Protein AF-A0A3M1JJU8-F1 (afdb_monomer_lite)

Secondary structure (DSSP, 8-state):
--------HHHHHHHHHHHHHHHHHHHHHHHHHHHHHHHHHHHHHHHHHHHHHHHHHH--EEEEEEEEE-GGGS-EEEEEEEEEEPTTPPPEEGGGEEEEEE-SS-EEEEEE--SSS-SSBSTTSBEE---EE---EE---EE-SS-EETTSPEE-SS-SS--SSS--EEEE--TTSSSS-GGGTTTEEEEE-SS-TTS-EEEE-B-TTSSBP-TTSSS-EEEEEEEE-TTSSEEEEEEEE-SBTTEEPTTSEEEEE--EE-SS-SS-SSS--EEEE-SSEEEEEETTTEEEEEE-SS-TTS--EEEEEEEEEETTEEEEEEEEEEE--STTEE-TTSEEEEEETTTTEEEEEEEEEE--TT--TTEE-TT-EEEEEEEEEEEE-TT-EEEEEEEESSSPPEEEEEE--S---SSEEEEE-

Radius of gyration: 36.02 Å; chains: 1; bounding box: 133×81×75 Å

Structure (mmCIF, N/CA/C/O backbone):
data_AF-A0A3M1JJU8-F1
#
_entry.id   AF-A0A3M1JJU8-F1
#
loop_
_atom_site.group_PDB
_atom_site.id
_atom_site.type_symbol
_atom_site.label_atom_id
_atom_site.label_alt_id
_atom_site.label_comp_id
_atom_site.label_asym_id
_atom_site.label_entity_id
_atom_site.label_seq_id
_atom_site.pdbx_PDB_ins_code
_atom_site.Cartn_x
_atom_site.Cartn_y
_atom_site.Cartn_z
_atom_site.occupancy
_atom_site.B_iso_or_equiv
_atom_site.auth_seq_id
_atom_site.auth_comp_id
_atom_site.auth_asym_id
_atom_site.auth_atom_id
_atom_site.pdbx_PDB_model_num
ATOM 1 N N . MET A 1 1 ? -89.675 -53.970 30.309 1.00 45.56 1 MET A N 1
ATOM 2 C CA . MET A 1 1 ? -88.339 -53.880 30.931 1.00 45.56 1 MET A CA 1
ATOM 3 C C . MET A 1 1 ? -87.517 -52.895 30.119 1.00 45.56 1 MET A C 1
ATOM 5 O O . MET A 1 1 ? -87.151 -53.212 29.002 1.00 45.56 1 MET A O 1
ATOM 9 N N . SER A 1 2 ? -87.328 -51.679 30.624 1.00 42.19 2 SER A N 1
ATOM 10 C CA . SER A 1 2 ? -86.314 -50.739 30.133 1.00 42.19 2 SER A CA 1
ATOM 11 C C . SER A 1 2 ? -86.048 -49.755 31.264 1.00 42.19 2 SER A C 1
ATOM 13 O O . SER A 1 2 ? -86.816 -48.822 31.482 1.00 42.19 2 SER A O 1
ATOM 15 N N . ILE A 1 3 ? -85.014 -50.048 32.048 1.00 50.56 3 ILE A N 1
ATOM 16 C CA . ILE A 1 3 ? -84.483 -49.151 33.071 1.00 50.56 3 ILE A CA 1
ATOM 17 C C . ILE A 1 3 ? -83.648 -48.116 32.317 1.00 50.56 3 ILE A C 1
ATOM 19 O O . ILE A 1 3 ? -82.583 -48.445 31.802 1.00 50.56 3 ILE A O 1
ATOM 23 N N . LEU A 1 4 ? -84.151 -46.886 32.213 1.00 50.69 4 LEU A N 1
ATOM 24 C CA . LEU A 1 4 ? -83.324 -45.741 31.843 1.00 50.69 4 LEU A CA 1
ATOM 25 C C . LEU A 1 4 ? -82.666 -45.223 33.129 1.00 50.69 4 LEU A C 1
ATOM 27 O O . LEU A 1 4 ? -83.387 -44.925 34.085 1.00 50.69 4 LEU A O 1
ATOM 31 N N . PRO A 1 5 ? -81.327 -45.140 33.199 1.00 57.53 5 PRO A N 1
ATOM 32 C CA . PRO A 1 5 ? -80.660 -44.616 34.376 1.00 57.53 5 PRO A CA 1
ATOM 33 C C . PRO A 1 5 ? -80.940 -43.114 34.470 1.00 57.53 5 PRO A C 1
ATOM 35 O O . PRO A 1 5 ? -80.740 -42.367 33.513 1.00 57.53 5 PRO A O 1
ATOM 38 N N . VAL A 1 6 ? -81.419 -42.664 35.630 1.00 61.69 6 VAL A N 1
ATOM 39 C CA . VAL A 1 6 ? -81.472 -41.237 35.958 1.00 61.69 6 VAL A CA 1
ATOM 40 C C . VAL A 1 6 ? -80.032 -40.782 36.164 1.00 61.69 6 VAL A C 1
ATOM 42 O O . VAL A 1 6 ? -79.403 -41.114 37.164 1.00 61.69 6 VAL A O 1
ATOM 45 N N . ILE A 1 7 ? -79.498 -40.064 35.180 1.00 61.06 7 ILE A N 1
ATOM 46 C CA . ILE A 1 7 ? -78.193 -39.414 35.266 1.00 61.06 7 ILE A CA 1
ATOM 47 C C . ILE A 1 7 ? -78.347 -38.253 36.258 1.00 61.06 7 ILE A C 1
ATOM 49 O O . ILE A 1 7 ? -79.151 -37.342 36.036 1.00 61.06 7 ILE A O 1
ATOM 53 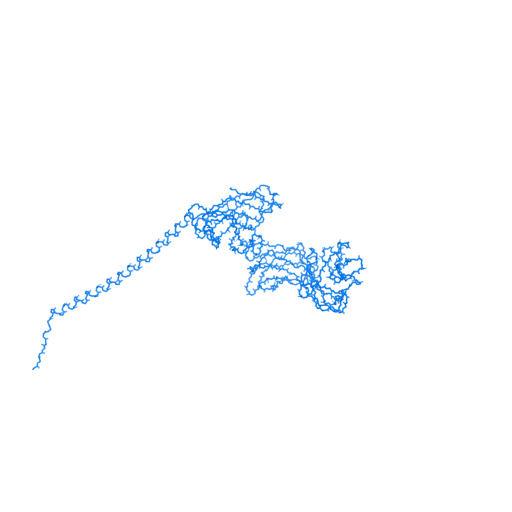N N . ASP A 1 8 ? -77.644 -38.317 37.389 1.00 61.31 8 ASP A N 1
ATOM 54 C CA . ASP A 1 8 ? -77.646 -37.253 38.393 1.00 61.31 8 ASP A CA 1
ATOM 55 C C . ASP A 1 8 ? -76.971 -36.001 37.810 1.00 61.31 8 ASP A C 1
ATOM 57 O O . ASP A 1 8 ? -75.744 -35.912 37.703 1.00 61.31 8 ASP A O 1
ATOM 61 N N . ARG A 1 9 ? -77.792 -35.016 37.427 1.00 64.81 9 ARG A N 1
ATOM 62 C CA . ARG A 1 9 ? -77.360 -33.756 36.796 1.00 64.81 9 ARG A CA 1
ATOM 63 C C . ARG A 1 9 ? -76.386 -32.945 37.663 1.00 64.81 9 ARG A C 1
ATOM 65 O O . ARG A 1 9 ? -75.748 -32.024 37.158 1.00 64.81 9 ARG A O 1
ATOM 72 N N . ARG A 1 10 ? -76.245 -33.265 38.957 1.00 64.81 10 ARG A N 1
ATOM 73 C CA . ARG A 1 10 ? -75.268 -32.623 39.853 1.00 64.81 10 ARG A CA 1
ATOM 74 C C . ARG A 1 10 ? -73.837 -33.107 39.605 1.00 64.81 10 ARG A C 1
ATOM 76 O O . ARG A 1 10 ? -72.920 -32.294 39.678 1.00 64.81 10 ARG A O 1
ATOM 83 N N . GLY A 1 11 ? -73.646 -34.384 39.256 1.00 62.53 11 GLY A N 1
ATOM 84 C CA . GLY A 1 11 ? -72.342 -34.920 38.844 1.00 62.53 11 GLY A CA 1
ATOM 85 C C . GLY A 1 11 ? -71.895 -34.377 37.483 1.00 62.53 11 GLY A C 1
ATOM 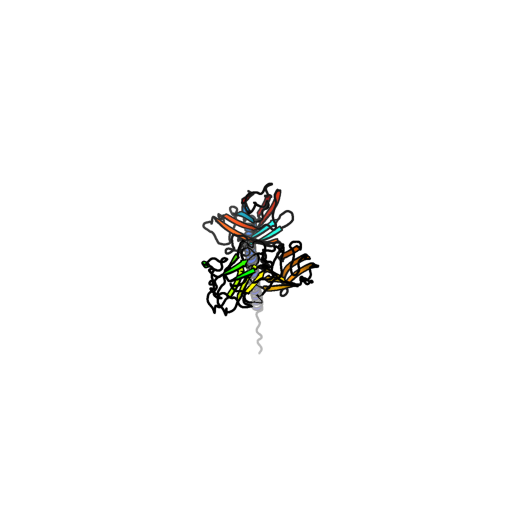86 O O . GLY A 1 11 ? -70.725 -34.062 37.294 1.00 62.53 11 GLY A O 1
ATOM 87 N N . GLU A 1 12 ? -72.847 -34.172 36.568 1.00 69.94 12 GLU A N 1
ATOM 88 C CA . GLU A 1 12 ? -72.613 -33.624 35.224 1.00 69.94 12 GLU A CA 1
ATOM 89 C C . GLU A 1 12 ? -72.181 -32.142 35.251 1.00 69.94 12 GLU A C 1
ATOM 91 O O . GLU A 1 12 ? -71.269 -31.751 34.523 1.00 69.94 12 GLU A O 1
ATOM 96 N N . MET A 1 13 ? -72.738 -31.323 36.157 1.00 75.38 13 MET A N 1
ATOM 97 C CA . MET A 1 13 ? -72.296 -29.928 36.333 1.00 75.38 13 MET A CA 1
ATOM 98 C C . MET A 1 13 ? -70.891 -29.796 36.947 1.00 75.38 13 MET A C 1
ATOM 100 O O . MET A 1 13 ? -70.175 -28.847 36.627 1.00 75.38 13 MET A O 1
ATOM 104 N N . GLY A 1 14 ? -70.470 -30.746 37.790 1.00 80.25 14 GLY A N 1
ATOM 105 C CA . GLY A 1 14 ? -69.132 -30.750 38.398 1.00 80.25 14 GLY A CA 1
ATOM 106 C C . GLY A 1 14 ? -68.006 -31.078 37.412 1.00 80.25 14 GLY A C 1
ATOM 107 O O . GLY A 1 14 ? -66.887 -30.598 37.569 1.00 80.25 14 GLY A O 1
ATOM 108 N N . VAL A 1 15 ? -68.296 -31.851 36.362 1.00 86.44 15 VAL A N 1
ATOM 109 C CA . VAL A 1 15 ? -67.315 -32.157 35.307 1.00 86.44 15 VAL A CA 1
ATOM 110 C C . VAL A 1 15 ? -67.030 -30.915 34.454 1.00 86.44 15 VAL A C 1
ATOM 112 O O . VAL A 1 15 ? -65.875 -30.655 34.121 1.00 86.44 15 VAL A O 1
ATOM 115 N N . GLY A 1 16 ? -68.046 -30.095 34.163 1.00 87.94 16 GLY A N 1
ATOM 116 C CA . GLY A 1 16 ? -67.882 -28.854 33.395 1.00 87.94 16 GLY A CA 1
ATOM 117 C C . GLY A 1 16 ? -66.992 -27.817 34.089 1.00 87.94 16 GLY A C 1
ATOM 118 O O . GLY A 1 16 ? -66.137 -27.206 33.446 1.00 87.94 16 GLY A O 1
ATOM 119 N N . THR A 1 17 ? -67.126 -27.654 35.409 1.00 89.88 17 THR A N 1
ATOM 120 C CA . THR A 1 17 ? -66.266 -26.745 36.187 1.00 89.88 17 THR A CA 1
ATOM 121 C C . THR A 1 17 ? -64.825 -27.246 36.278 1.00 89.88 17 THR A C 1
ATOM 123 O O . THR A 1 17 ? -63.901 -26.440 36.180 1.00 89.88 17 THR A O 1
ATOM 126 N N . LEU A 1 18 ? -64.612 -28.562 36.383 1.00 92.19 18 LEU A N 1
ATOM 127 C CA . LEU A 1 18 ? -63.281 -29.183 36.378 1.00 92.19 18 LEU A CA 1
ATOM 128 C C . LEU A 1 18 ? -62.556 -28.998 35.037 1.00 92.19 18 LEU A C 1
ATOM 130 O O . LEU A 1 18 ? -61.368 -28.679 35.023 1.00 92.19 18 LEU A O 1
ATOM 134 N N . ILE A 1 19 ? -63.272 -29.131 33.915 1.00 92.44 19 ILE A N 1
ATOM 135 C CA . ILE A 1 19 ? -62.714 -28.893 32.575 1.00 92.44 19 ILE A CA 1
ATOM 136 C C . ILE A 1 19 ? -62.258 -27.437 32.437 1.00 92.44 19 ILE A C 1
ATOM 138 O O . ILE A 1 19 ? -61.113 -27.196 32.063 1.00 92.44 19 ILE A O 1
ATOM 142 N N . ILE A 1 20 ? -63.109 -26.470 32.797 1.00 93.00 20 ILE A N 1
ATOM 143 C CA . ILE A 1 20 ? -62.765 -25.039 32.728 1.00 93.00 20 ILE A CA 1
ATOM 144 C C . ILE A 1 20 ? -61.579 -24.719 33.641 1.00 93.00 20 ILE A C 1
ATOM 146 O O . ILE A 1 20 ? -60.687 -23.968 33.249 1.00 93.00 20 ILE A O 1
ATOM 150 N N . PHE A 1 21 ? -61.535 -25.315 34.833 1.00 95.19 21 PHE A N 1
ATOM 151 C CA . PHE A 1 21 ? -60.435 -25.125 35.771 1.00 95.19 21 PHE A CA 1
ATOM 152 C C . PHE A 1 21 ? -59.097 -25.590 35.182 1.00 95.19 21 PHE A C 1
ATOM 154 O O . PHE A 1 21 ? -58.119 -24.842 35.196 1.00 95.19 21 PHE A O 1
ATOM 161 N N . ILE A 1 22 ? -59.061 -26.786 34.590 1.00 94.62 22 ILE A N 1
ATOM 162 C CA . ILE A 1 22 ? -57.854 -27.318 33.943 1.00 94.62 22 ILE A CA 1
ATOM 163 C C . ILE A 1 22 ? -57.488 -26.487 32.706 1.00 94.62 22 ILE A C 1
ATOM 165 O O . ILE A 1 22 ? -56.318 -26.154 32.517 1.00 94.62 22 ILE A O 1
ATOM 169 N N . SER A 1 23 ? -58.466 -26.099 31.881 1.00 96.06 23 SER A N 1
ATOM 170 C CA . SER A 1 23 ? -58.223 -25.231 30.723 1.00 96.06 23 SER A CA 1
ATOM 171 C C . SER A 1 23 ? -57.615 -23.887 31.134 1.00 96.06 23 SER A C 1
ATOM 173 O O . SER A 1 23 ? -56.628 -23.460 30.538 1.00 96.06 23 SER A O 1
ATOM 175 N N . MET A 1 24 ? -58.143 -23.243 32.179 1.00 96.31 24 MET A N 1
ATOM 176 C CA . MET A 1 24 ? -57.615 -21.977 32.692 1.00 96.31 24 MET A CA 1
ATOM 177 C C . MET A 1 24 ? -56.194 -22.134 33.242 1.00 96.31 24 MET A C 1
ATOM 179 O O . MET A 1 24 ? -55.357 -21.267 32.996 1.00 96.31 24 MET A O 1
ATOM 183 N N . LEU A 1 25 ? -55.895 -23.247 33.922 1.00 95.94 25 LEU A N 1
ATOM 184 C CA . LEU A 1 25 ? -54.542 -23.549 34.396 1.00 95.94 25 LEU A CA 1
ATOM 185 C C . LEU A 1 25 ? -53.538 -23.681 33.244 1.00 95.94 25 LEU A C 1
ATOM 187 O O . LEU A 1 25 ? -52.445 -23.123 33.327 1.00 95.94 25 LEU A O 1
ATOM 191 N N . ILE A 1 26 ? -53.900 -24.369 32.156 1.00 97.00 26 ILE A N 1
ATOM 192 C CA . ILE A 1 26 ? -53.016 -24.526 30.989 1.00 97.00 26 ILE A CA 1
ATOM 193 C C . ILE A 1 26 ? -52.796 -23.179 30.288 1.00 97.00 26 ILE A C 1
ATOM 195 O O . ILE A 1 26 ? -51.656 -22.829 29.984 1.00 97.00 26 ILE A O 1
ATOM 199 N N . VAL A 1 27 ? -53.858 -22.391 30.072 1.00 96.62 27 VAL A N 1
ATOM 200 C CA . VAL A 1 27 ? -53.745 -21.052 29.463 1.00 96.62 27 VAL A CA 1
ATOM 201 C C . VAL A 1 27 ? -52.870 -20.136 30.322 1.00 96.62 27 VAL A C 1
ATOM 203 O O . VAL A 1 27 ? -51.993 -19.458 29.789 1.00 96.62 27 VAL A O 1
ATOM 206 N N . ALA A 1 28 ? -53.051 -20.156 31.646 1.00 96.69 28 ALA A N 1
ATOM 207 C CA . ALA A 1 28 ? -52.224 -19.393 32.576 1.00 96.69 28 ALA A CA 1
ATOM 208 C C . ALA A 1 28 ? -50.748 -19.820 32.524 1.00 96.69 28 ALA A C 1
ATOM 210 O O . ALA A 1 28 ? -49.871 -18.958 32.507 1.00 96.69 28 ALA A O 1
ATOM 211 N N . ALA A 1 29 ? -50.460 -21.123 32.436 1.00 96.25 29 ALA A N 1
ATOM 212 C CA . ALA A 1 29 ? -49.095 -21.637 32.330 1.00 96.25 29 ALA A CA 1
ATOM 213 C C . ALA A 1 29 ? -48.403 -21.205 31.024 1.00 96.25 29 ALA A C 1
ATOM 215 O O . ALA A 1 29 ? -47.255 -20.761 31.057 1.00 96.25 29 ALA A O 1
ATOM 216 N N . VAL A 1 30 ? -49.098 -21.271 29.882 1.00 96.75 30 VAL A N 1
ATOM 217 C CA . VAL A 1 30 ? -48.561 -20.807 28.589 1.00 96.75 30 VAL A CA 1
ATOM 218 C C . VAL A 1 30 ? -48.333 -19.295 28.607 1.00 96.75 30 VAL A C 1
ATOM 220 O O . VAL A 1 30 ? -47.261 -18.834 28.216 1.00 96.75 30 VAL A O 1
ATOM 223 N N . ALA A 1 31 ? -49.299 -18.522 29.112 1.00 96.62 31 ALA A N 1
ATOM 224 C CA . ALA A 1 31 ? -49.170 -17.072 29.238 1.00 96.62 31 ALA A CA 1
ATOM 225 C C . ALA A 1 31 ? -47.988 -16.678 30.143 1.00 96.62 31 ALA A C 1
ATOM 227 O O . ALA A 1 31 ? -47.203 -15.802 29.778 1.00 96.62 31 ALA A O 1
ATOM 228 N N . ALA A 1 32 ? -47.806 -17.362 31.278 1.00 97.00 32 ALA A N 1
ATOM 229 C CA . ALA A 1 32 ? -46.656 -17.172 32.161 1.00 97.00 32 ALA A CA 1
ATOM 230 C C . ALA A 1 32 ? -45.330 -17.525 31.468 1.00 97.00 32 ALA A C 1
ATOM 232 O O . ALA A 1 32 ? -44.364 -16.773 31.586 1.00 97.00 32 ALA A O 1
ATOM 233 N N . GLY A 1 33 ? -45.288 -18.617 30.698 1.00 95.94 33 GLY A N 1
ATOM 234 C CA . GLY A 1 33 ? -44.115 -19.004 29.911 1.00 95.94 33 GLY A CA 1
ATOM 235 C C . GLY A 1 33 ? -43.698 -17.928 28.903 1.00 95.94 33 GLY A C 1
ATOM 236 O O . GLY A 1 33 ? -42.530 -17.542 28.864 1.00 95.94 33 GLY A O 1
ATOM 237 N N . VAL A 1 34 ? -44.656 -17.373 28.152 1.00 96.06 34 VAL A N 1
ATOM 238 C CA . VAL A 1 34 ? -44.407 -16.277 27.195 1.00 96.06 34 VAL A CA 1
ATOM 239 C C . VAL A 1 34 ? -43.943 -15.002 27.904 1.00 96.06 34 VAL A C 1
ATOM 241 O O . VAL A 1 34 ? -43.021 -14.333 27.428 1.00 96.06 34 VAL A O 1
ATOM 244 N N . LEU A 1 35 ? -44.543 -14.666 29.052 1.00 97.06 35 LEU A N 1
ATOM 245 C CA . LEU A 1 35 ? -44.140 -13.513 29.862 1.00 97.06 35 LEU A CA 1
ATOM 246 C C . LEU A 1 35 ? -42.704 -13.652 30.374 1.00 97.06 35 LEU A C 1
ATOM 248 O O . LEU A 1 35 ? -41.925 -12.705 30.256 1.00 97.06 35 LEU A O 1
ATOM 252 N N . ILE A 1 36 ? -42.329 -14.823 30.892 1.00 96.50 36 ILE A N 1
ATOM 253 C CA . ILE A 1 36 ? -40.965 -15.100 31.360 1.00 96.50 36 ILE A CA 1
ATOM 254 C C . ILE A 1 36 ? -39.981 -15.034 30.192 1.00 96.50 36 ILE A C 1
ATOM 256 O O . ILE A 1 36 ? -38.956 -14.366 30.301 1.00 96.50 36 ILE A O 1
ATOM 260 N N . GLN A 1 37 ? -40.298 -15.664 29.059 1.00 95.38 37 GLN A N 1
ATOM 261 C CA . GLN A 1 37 ? -39.432 -15.659 27.880 1.00 95.38 37 GLN A CA 1
ATOM 262 C C . GLN A 1 37 ? -39.205 -14.239 27.348 1.00 95.38 37 GLN A C 1
ATOM 264 O O . GLN A 1 37 ? -38.076 -13.861 27.033 1.00 95.38 37 GLN A O 1
ATOM 269 N N . THR A 1 38 ? -40.267 -13.435 27.286 1.00 96.00 38 THR A N 1
ATOM 270 C CA . THR A 1 38 ? -40.193 -12.048 26.817 1.00 96.00 38 THR A CA 1
ATOM 271 C C . THR A 1 38 ? -39.418 -11.181 27.805 1.00 96.00 38 THR A C 1
ATOM 273 O O . THR A 1 38 ? -38.530 -10.438 27.396 1.00 96.00 38 THR A O 1
ATOM 276 N N . THR A 1 39 ? -39.680 -11.321 29.107 1.00 96.81 39 THR A N 1
ATOM 277 C CA . THR A 1 39 ? -38.961 -10.585 30.160 1.00 96.81 39 THR A CA 1
ATOM 278 C C . THR A 1 39 ? -37.476 -10.944 30.169 1.00 96.81 39 THR A C 1
ATOM 280 O O . THR A 1 39 ? -36.638 -10.048 30.211 1.00 96.81 39 THR A O 1
ATOM 283 N N . GLY A 1 40 ? -37.134 -12.230 30.042 1.00 96.81 40 GLY A N 1
ATOM 284 C CA . GLY A 1 40 ? -35.747 -12.688 29.950 1.00 96.81 40 GLY A CA 1
ATOM 285 C C . GLY A 1 40 ? -35.032 -12.146 28.710 1.00 96.81 40 GLY A C 1
ATOM 286 O O . GLY A 1 40 ? -33.915 -11.642 28.810 1.00 96.81 40 GLY A O 1
ATOM 287 N N . GLY A 1 41 ? -35.695 -12.158 27.548 1.00 96.44 41 GLY A N 1
ATOM 288 C CA . GLY A 1 41 ? -35.153 -11.571 26.320 1.00 96.44 41 GLY A CA 1
ATOM 289 C C . GLY A 1 41 ? -34.930 -10.057 26.421 1.00 96.44 41 GLY A C 1
ATOM 290 O O . GLY A 1 41 ? -33.899 -9.553 25.975 1.00 96.44 41 GLY A O 1
ATOM 291 N N . LEU A 1 42 ? -35.866 -9.327 27.037 1.00 95.94 42 LEU A N 1
ATOM 292 C CA . LEU A 1 42 ? -35.730 -7.889 27.289 1.00 95.94 42 LEU A CA 1
ATOM 293 C C . LEU A 1 42 ? -34.602 -7.588 28.282 1.00 95.94 42 LEU A C 1
ATOM 295 O O . LEU A 1 42 ? -33.845 -6.644 28.063 1.00 95.94 42 LEU A O 1
ATOM 299 N N . GLN A 1 43 ? -34.447 -8.400 29.329 1.00 96.19 43 GLN A N 1
ATOM 300 C CA . GLN A 1 43 ? -33.374 -8.246 30.309 1.00 96.19 43 GLN A CA 1
ATOM 301 C C . GLN A 1 43 ? -31.996 -8.431 29.667 1.00 96.19 43 GLN A C 1
ATOM 303 O O . GLN A 1 43 ? -31.129 -7.579 29.859 1.00 96.19 43 GLN A O 1
ATOM 308 N N . GLN A 1 44 ? -31.809 -9.480 28.858 1.00 96.88 44 GLN A N 1
ATOM 309 C CA . GLN A 1 44 ? -30.550 -9.709 28.144 1.00 96.88 44 GLN A CA 1
ATOM 310 C C . GLN A 1 44 ? -30.208 -8.522 27.234 1.00 96.88 44 GLN A C 1
ATOM 312 O O . GLN A 1 44 ? -29.123 -7.955 27.333 1.00 96.88 44 GLN A O 1
ATOM 317 N N . ARG A 1 45 ? -31.174 -8.064 26.423 1.00 94.94 45 ARG A N 1
ATOM 318 C CA . ARG A 1 45 ? -30.989 -6.889 25.553 1.00 94.94 45 ARG A CA 1
ATOM 319 C C . ARG A 1 45 ? -30.671 -5.619 26.339 1.00 94.94 45 ARG A C 1
ATOM 321 O O . ARG A 1 45 ? -29.853 -4.819 25.888 1.00 94.94 45 ARG A O 1
ATOM 328 N N . SER A 1 46 ? -31.307 -5.417 27.493 1.00 96.88 46 SER A N 1
ATOM 329 C CA . SER A 1 46 ? -31.051 -4.257 28.352 1.00 96.88 46 SER A CA 1
ATOM 330 C C . SER A 1 46 ? -29.633 -4.270 28.920 1.00 96.88 46 SER A C 1
ATOM 332 O O . SER A 1 46 ? -29.014 -3.210 29.009 1.00 96.88 46 SER A O 1
ATOM 334 N N . ILE A 1 47 ? -29.114 -5.443 29.294 1.00 96.69 47 ILE A N 1
ATOM 335 C CA . ILE A 1 47 ? -27.738 -5.598 29.782 1.00 96.69 47 ILE A CA 1
ATOM 336 C C . ILE A 1 47 ? -26.751 -5.329 28.646 1.00 96.69 47 ILE A C 1
ATOM 338 O O . ILE A 1 47 ? -25.835 -4.527 28.823 1.00 96.69 47 ILE A O 1
ATOM 342 N N . ASP A 1 48 ? -26.974 -5.921 27.472 1.00 95.12 48 ASP A N 1
ATOM 343 C CA . ASP A 1 48 ? -26.091 -5.753 26.314 1.00 95.12 48 ASP A CA 1
ATOM 344 C C . ASP A 1 48 ? -26.052 -4.291 25.842 1.00 95.12 48 ASP A C 1
ATOM 346 O O . ASP A 1 48 ? -24.977 -3.738 25.613 1.00 95.12 48 ASP A O 1
ATOM 350 N N . THR A 1 49 ? -27.210 -3.625 25.778 1.00 94.44 49 THR A N 1
ATOM 351 C CA . THR A 1 49 ? -27.300 -2.199 25.415 1.00 94.44 49 THR A CA 1
ATOM 352 C C . THR A 1 49 ? -26.622 -1.319 26.464 1.00 94.44 49 THR A C 1
ATOM 354 O O . THR A 1 49 ? -25.905 -0.384 26.113 1.00 94.44 49 THR A O 1
ATOM 357 N N . GLY A 1 50 ? -26.801 -1.624 27.754 1.00 94.69 50 GLY A N 1
ATOM 358 C CA . GLY A 1 50 ? -26.128 -0.910 28.839 1.00 94.69 50 GLY A CA 1
ATOM 359 C C . GLY A 1 50 ? -24.606 -1.067 28.788 1.00 94.69 50 GLY A C 1
ATOM 360 O O . GLY A 1 50 ? -23.880 -0.090 28.964 1.00 94.69 50 GLY A O 1
ATOM 361 N N . ALA A 1 51 ? -24.118 -2.273 28.486 1.00 91.06 51 ALA A N 1
ATOM 362 C CA . ALA A 1 51 ? -22.695 -2.552 28.322 1.00 91.06 51 ALA A CA 1
ATOM 363 C C . ALA A 1 51 ? -22.103 -1.816 27.110 1.00 91.06 51 ALA A C 1
ATOM 365 O O . ALA A 1 51 ? -21.064 -1.172 27.241 1.00 91.06 51 ALA A O 1
ATOM 366 N N . GLN A 1 52 ? -22.785 -1.842 25.960 1.00 89.94 52 GLN A N 1
ATOM 367 C CA . GLN A 1 52 ? -22.374 -1.100 24.762 1.00 89.94 52 GLN A CA 1
ATOM 368 C C . GLN A 1 52 ? -22.368 0.414 25.000 1.00 89.94 52 GLN A C 1
ATOM 370 O O . GLN A 1 52 ? -21.400 1.083 24.651 1.00 89.94 52 GLN A O 1
ATOM 375 N N . ALA A 1 53 ? -23.403 0.957 25.647 1.00 92.38 53 ALA A N 1
ATOM 376 C CA . ALA A 1 53 ? -23.482 2.379 25.969 1.00 92.38 53 ALA A CA 1
ATOM 377 C C . ALA A 1 53 ? -22.356 2.813 26.916 1.00 92.38 53 ALA A C 1
ATOM 379 O O . ALA A 1 53 ? -21.746 3.858 26.699 1.00 92.38 53 ALA A O 1
ATOM 380 N N . LYS A 1 54 ? -22.042 1.994 27.930 1.00 91.56 54 LYS A N 1
ATOM 381 C CA . LYS A 1 54 ? -20.906 2.232 28.826 1.00 91.56 54 LYS A CA 1
ATOM 382 C C . LYS A 1 54 ? -19.595 2.244 28.040 1.00 91.56 54 LYS A C 1
ATOM 384 O O . LYS A 1 54 ? -18.876 3.234 28.112 1.00 91.56 54 LYS A O 1
ATOM 389 N N . ALA A 1 55 ? -19.330 1.199 27.255 1.00 89.00 55 ALA A N 1
ATOM 390 C CA . ALA A 1 55 ? -18.108 1.086 26.462 1.00 89.00 55 ALA A CA 1
ATOM 391 C C . ALA A 1 55 ? -17.946 2.256 25.475 1.00 89.00 55 ALA A C 1
ATOM 393 O O . ALA A 1 55 ? -16.828 2.723 25.262 1.00 89.00 55 ALA A O 1
ATOM 394 N N . GLN A 1 56 ? -19.049 2.770 24.918 1.00 89.06 56 GLN A N 1
ATOM 395 C CA . GLN A 1 56 ? -19.049 3.899 23.987 1.00 89.06 56 GLN A CA 1
ATOM 396 C C . GLN A 1 56 ? -18.598 5.220 24.627 1.00 89.06 56 GLN A C 1
ATOM 398 O O . GLN A 1 56 ? -17.992 6.044 23.945 1.00 89.06 56 GLN A O 1
ATOM 403 N N . ILE A 1 57 ? -18.879 5.433 25.917 1.00 90.81 57 ILE A N 1
ATOM 404 C CA . ILE A 1 57 ? -18.534 6.679 26.622 1.00 90.81 57 ILE A CA 1
ATOM 405 C C . ILE A 1 57 ? -17.263 6.571 27.474 1.00 90.81 57 ILE A C 1
ATOM 407 O O . ILE A 1 57 ? -16.633 7.592 27.734 1.00 90.81 57 ILE A O 1
ATOM 411 N N . SER A 1 58 ? -16.884 5.370 27.929 1.00 90.44 58 SER A N 1
ATOM 412 C CA . SER A 1 58 ? -15.696 5.163 28.774 1.00 90.44 58 SER A CA 1
ATOM 413 C C . SER A 1 58 ? -14.418 4.901 27.980 1.00 90.44 58 SER A C 1
ATOM 415 O O . SER A 1 58 ? -13.317 5.106 28.495 1.00 90.44 58 SER A O 1
ATOM 417 N N . THR A 1 59 ? -14.541 4.437 26.737 1.00 92.44 59 THR A N 1
ATOM 418 C CA . THR A 1 59 ? -13.394 4.056 25.907 1.00 92.44 59 THR A CA 1
ATOM 419 C C . THR A 1 59 ? -12.905 5.244 25.091 1.00 92.44 59 THR A C 1
ATOM 421 O O . THR A 1 59 ? -13.634 5.766 24.250 1.00 92.44 59 THR A O 1
ATOM 424 N N . ALA A 1 60 ? -11.667 5.673 25.329 1.00 91.44 60 ALA A N 1
ATOM 425 C CA . ALA A 1 60 ? -11.039 6.778 24.622 1.00 91.44 60 ALA A CA 1
ATOM 426 C C . ALA A 1 60 ? -9.531 6.540 24.450 1.00 91.44 60 ALA A C 1
ATOM 428 O O . ALA A 1 60 ? -8.861 5.978 25.319 1.00 91.44 60 ALA A O 1
ATOM 429 N N . LEU A 1 61 ? -8.994 7.011 23.326 1.00 92.88 61 LEU A N 1
ATOM 430 C CA . LEU A 1 61 ? -7.556 7.078 23.068 1.00 92.88 61 LEU A CA 1
ATOM 431 C C . LEU A 1 61 ? -7.026 8.470 23.407 1.00 92.88 61 LEU A C 1
ATOM 433 O O . LEU A 1 61 ? -7.752 9.462 23.357 1.00 92.88 61 LEU A O 1
ATOM 437 N N . LYS A 1 62 ? -5.741 8.541 23.737 1.00 92.62 62 LYS A N 1
ATOM 438 C CA . LYS A 1 62 ? -5.006 9.780 23.960 1.00 92.62 62 LYS A CA 1
ATOM 439 C C . LYS A 1 62 ? -3.722 9.767 23.139 1.00 92.62 62 LYS A C 1
ATOM 441 O O . LYS A 1 62 ? -2.933 8.829 23.254 1.00 92.62 62 LYS A O 1
ATOM 446 N N . VAL A 1 63 ? -3.501 10.843 22.390 1.00 93.94 63 VAL A N 1
ATOM 447 C CA . VAL A 1 63 ? -2.230 11.110 21.705 1.00 93.94 63 VAL A CA 1
ATOM 448 C C . VAL A 1 63 ? -1.189 11.579 22.711 1.00 93.94 63 VAL A C 1
ATOM 450 O O . VAL A 1 63 ? -1.488 12.348 23.630 1.00 93.94 63 VAL A O 1
ATOM 453 N N . VAL A 1 64 ? 0.024 11.065 22.561 1.00 93.25 64 VAL A N 1
ATOM 454 C CA . VAL A 1 64 ? 1.199 11.445 23.346 1.00 93.25 64 VAL A CA 1
ATOM 455 C C . VAL A 1 64 ? 2.139 12.312 22.517 1.00 93.25 64 VAL A C 1
ATOM 457 O O . VAL A 1 64 ? 2.613 13.315 23.035 1.00 93.25 64 VAL A O 1
ATOM 460 N N . ASP A 1 65 ? 2.397 11.927 21.267 1.00 94.00 65 ASP A N 1
ATOM 461 C CA . ASP A 1 65 ? 3.337 12.601 20.365 1.00 94.00 65 ASP A CA 1
ATOM 462 C C . ASP A 1 65 ? 2.967 12.298 18.908 1.00 94.00 65 ASP A C 1
ATOM 464 O O . ASP A 1 65 ? 2.537 11.179 18.606 1.00 94.00 65 ASP A O 1
ATOM 468 N N . ILE A 1 66 ? 3.147 13.276 18.018 1.00 93.94 66 ILE A N 1
ATOM 469 C CA . ILE A 1 66 ? 3.105 13.063 16.565 1.00 93.94 66 ILE A CA 1
ATOM 470 C C . ILE A 1 66 ? 4.403 13.592 15.974 1.00 93.94 66 ILE A C 1
ATOM 472 O O . ILE A 1 66 ? 4.757 14.764 16.138 1.00 93.94 66 ILE A O 1
ATOM 476 N N . SER A 1 67 ? 5.076 12.732 15.224 1.00 92.94 67 SER A N 1
ATOM 477 C CA . SER A 1 67 ? 6.257 13.074 14.445 1.00 92.94 67 SER A CA 1
ATOM 478 C C . SER A 1 67 ? 6.116 12.588 13.009 1.00 92.94 67 SER A C 1
ATOM 480 O O . SER A 1 67 ? 5.315 11.706 12.706 1.00 92.94 67 SER A O 1
ATOM 482 N N . ALA A 1 68 ? 6.890 13.180 12.110 1.00 91.69 68 ALA A N 1
ATOM 483 C CA . ALA A 1 68 ? 6.999 12.746 10.728 1.00 91.69 68 ALA A CA 1
ATOM 484 C C . ALA A 1 68 ? 8.465 12.567 10.326 1.00 91.69 68 ALA A C 1
ATOM 486 O O . ALA A 1 68 ? 9.362 13.187 10.910 1.00 91.69 68 ALA A O 1
ATOM 487 N N . THR A 1 69 ? 8.700 11.706 9.340 1.00 86.50 69 THR A N 1
ATOM 488 C CA . THR A 1 69 ? 10.027 11.409 8.786 1.00 86.50 69 THR A CA 1
ATOM 489 C C . THR A 1 69 ? 10.195 11.932 7.357 1.00 86.50 69 THR A C 1
ATOM 491 O O . THR A 1 69 ? 9.230 12.323 6.703 1.00 86.50 69 THR A O 1
ATOM 494 N N . ASP A 1 70 ? 11.448 11.958 6.891 1.00 82.06 70 ASP A N 1
ATOM 495 C CA . ASP A 1 70 ? 11.887 12.454 5.575 1.00 82.06 70 ASP A CA 1
ATOM 496 C C . ASP A 1 70 ? 11.584 13.943 5.296 1.00 82.06 70 ASP A C 1
ATOM 498 O O . ASP A 1 70 ? 11.340 14.357 4.166 1.00 82.06 70 ASP A O 1
ATOM 502 N N . GLY A 1 71 ? 11.678 14.801 6.318 1.00 75.69 71 GLY A N 1
ATOM 503 C CA . GLY A 1 71 ? 11.494 16.252 6.159 1.00 75.69 71 GLY A CA 1
ATOM 504 C C . GLY A 1 71 ? 12.595 16.977 5.361 1.00 75.69 71 GLY A C 1
ATOM 505 O O . GLY A 1 71 ? 12.509 18.181 5.129 1.00 75.69 71 GLY A O 1
ATOM 506 N N . THR A 1 72 ? 13.636 16.277 4.900 1.00 72.25 72 THR A N 1
ATOM 507 C CA . THR A 1 72 ? 14.770 16.888 4.176 1.00 72.25 72 THR A CA 1
ATOM 508 C C . THR A 1 72 ? 14.371 17.517 2.836 1.00 72.25 72 THR A C 1
ATOM 510 O O . THR A 1 72 ? 15.040 18.429 2.352 1.00 72.25 72 THR A O 1
ATOM 513 N N . LYS A 1 73 ? 13.242 17.083 2.262 1.00 79.75 73 LYS A N 1
ATOM 514 C CA . LYS A 1 73 ? 12.701 17.558 0.980 1.00 79.75 73 LYS A CA 1
ATOM 515 C C . LYS A 1 73 ? 11.697 18.709 1.119 1.00 79.75 73 LYS A C 1
ATOM 517 O O . LYS A 1 73 ? 10.935 18.954 0.189 1.00 79.75 73 LYS A O 1
ATOM 522 N N . ARG A 1 74 ? 11.668 19.414 2.261 1.00 85.06 74 ARG A N 1
ATOM 523 C CA . ARG A 1 74 ? 10.704 20.502 2.562 1.00 85.06 74 ARG A CA 1
ATOM 524 C C . ARG A 1 74 ? 9.235 20.050 2.578 1.00 85.06 74 ARG A C 1
ATOM 526 O O . ARG A 1 74 ? 8.324 20.869 2.522 1.00 85.06 74 ARG A O 1
ATOM 533 N N . SER A 1 75 ? 9.003 18.744 2.646 1.00 88.88 75 SER A N 1
ATOM 534 C CA . SER A 1 75 ? 7.682 18.141 2.764 1.00 88.88 75 SER A CA 1
ATOM 535 C C . SER A 1 75 ? 7.782 16.845 3.547 1.00 88.88 75 SER A C 1
ATOM 537 O O . SER A 1 75 ? 8.808 16.174 3.469 1.00 88.88 75 SER A O 1
ATOM 539 N N . VAL A 1 76 ? 6.714 16.474 4.242 1.00 91.25 76 VAL A N 1
ATOM 540 C CA . VAL A 1 76 ? 6.618 15.216 4.987 1.00 91.25 76 VAL A CA 1
ATOM 541 C C . VAL A 1 76 ? 5.470 14.368 4.463 1.00 91.25 76 VAL A C 1
ATOM 543 O O . VAL A 1 76 ? 4.453 14.890 3.999 1.00 91.25 76 VAL A O 1
ATOM 546 N N . ARG A 1 77 ? 5.636 13.048 4.527 1.00 91.06 77 ARG A N 1
ATOM 547 C CA . ARG A 1 77 ? 4.622 12.093 4.065 1.00 91.06 77 ARG A CA 1
ATOM 548 C C . ARG A 1 77 ? 4.451 10.905 5.001 1.00 91.06 77 ARG A C 1
ATOM 550 O O . ARG A 1 77 ? 3.327 10.452 5.165 1.00 91.06 77 ARG A O 1
ATOM 557 N N . ASP A 1 78 ? 5.516 10.465 5.658 1.00 92.88 78 ASP A N 1
ATOM 558 C CA . ASP A 1 78 ? 5.469 9.340 6.590 1.00 92.88 78 ASP A CA 1
ATOM 559 C C . ASP A 1 78 ? 5.312 9.853 8.024 1.00 92.88 78 ASP A C 1
ATOM 561 O O . ASP A 1 78 ? 6.100 10.684 8.486 1.00 92.88 78 ASP A O 1
ATOM 565 N N . PHE A 1 79 ? 4.292 9.372 8.731 1.00 93.88 79 PHE A N 1
ATOM 566 C CA . PHE A 1 79 ? 3.903 9.837 10.060 1.00 93.88 79 PHE A CA 1
ATOM 567 C C . PHE A 1 79 ? 4.008 8.723 11.098 1.00 93.88 79 PHE A C 1
ATOM 569 O O . PHE A 1 79 ? 3.751 7.547 10.832 1.00 93.88 79 PHE A O 1
ATOM 576 N N . LYS A 1 80 ? 4.369 9.131 12.314 1.00 94.31 80 LYS A N 1
ATOM 577 C CA . LYS A 1 80 ? 4.490 8.300 13.507 1.00 94.31 80 LYS A CA 1
ATOM 578 C C . LYS A 1 80 ? 3.690 8.953 14.627 1.00 94.31 80 LYS A C 1
ATOM 580 O O . LYS A 1 80 ? 4.030 10.043 15.082 1.00 94.31 80 LYS A O 1
ATOM 585 N N . GLU A 1 81 ? 2.642 8.288 15.091 1.00 94.56 81 GLU A N 1
ATOM 586 C CA . GLU A 1 81 ? 1.780 8.783 16.169 1.00 94.56 81 GLU A CA 1
ATOM 587 C C . GLU A 1 81 ? 1.848 7.848 17.372 1.00 94.56 81 GLU A C 1
ATOM 589 O O . GLU A 1 81 ? 1.522 6.667 17.278 1.00 94.56 81 GLU A O 1
ATOM 594 N N . ILE A 1 82 ? 2.262 8.363 18.526 1.00 95.12 82 ILE A N 1
ATOM 595 C CA . ILE A 1 82 ? 2.273 7.602 19.774 1.00 95.12 82 ILE A CA 1
ATOM 596 C C . ILE A 1 82 ? 0.933 7.799 20.477 1.00 95.12 82 ILE A C 1
ATOM 598 O O . ILE A 1 82 ? 0.578 8.910 20.875 1.00 95.12 82 ILE A O 1
ATOM 602 N N . VAL A 1 83 ? 0.215 6.700 20.690 1.00 94.88 83 VAL A N 1
ATOM 603 C CA . VAL A 1 83 ? -1.088 6.661 21.352 1.00 94.88 83 VAL A CA 1
ATOM 604 C C . VAL A 1 83 ? -1.071 5.756 22.578 1.00 94.88 83 VAL A C 1
ATOM 606 O O . VAL A 1 83 ? -0.316 4.787 22.683 1.00 94.88 83 VAL A O 1
ATOM 609 N N . LYS A 1 84 ? -1.956 6.066 23.521 1.00 94.12 84 LYS A N 1
ATOM 610 C CA . LYS A 1 84 ? -2.270 5.217 24.674 1.00 94.12 84 LYS A CA 1
ATOM 611 C C . LYS A 1 84 ? -3.750 5.300 25.013 1.00 94.12 84 LYS A C 1
ATOM 613 O O . LYS A 1 84 ? -4.422 6.263 24.643 1.00 94.12 84 LYS A O 1
ATOM 618 N N . LEU A 1 85 ? -4.262 4.326 25.755 1.00 93.75 85 LEU A N 1
ATOM 619 C CA . LEU A 1 85 ? -5.627 4.405 26.275 1.00 93.75 85 LEU A CA 1
ATOM 620 C C . LEU A 1 85 ? -5.750 5.440 27.396 1.00 93.75 85 LEU A C 1
ATOM 622 O O . LEU A 1 85 ? -4.836 5.623 28.209 1.00 93.75 85 LEU A O 1
ATOM 626 N N . ALA A 1 86 ? -6.903 6.104 27.455 1.00 91.19 86 ALA A N 1
ATOM 627 C CA . ALA A 1 86 ? -7.265 6.920 28.600 1.00 91.19 86 ALA A CA 1
ATOM 628 C C . ALA A 1 86 ? -7.492 6.032 29.846 1.00 91.19 86 ALA A C 1
ATOM 630 O O . ALA A 1 86 ? -7.855 4.856 29.729 1.00 91.19 86 ALA A O 1
ATOM 631 N N . PRO A 1 87 ? -7.272 6.559 31.064 1.00 86.56 87 PRO A N 1
ATOM 632 C CA . PRO A 1 87 ? -7.555 5.814 32.286 1.00 86.56 87 PRO A CA 1
ATOM 633 C C . PRO A 1 87 ? -9.020 5.360 32.344 1.00 86.56 87 PRO A C 1
ATOM 635 O O . PRO A 1 87 ? -9.925 6.163 32.132 1.00 86.56 87 PRO A O 1
ATOM 638 N N . GLY A 1 88 ? -9.255 4.084 32.660 1.00 86.56 88 GLY A N 1
ATOM 639 C CA . GLY A 1 88 ? -10.605 3.515 32.764 1.00 86.56 88 GLY A CA 1
ATOM 640 C C . GLY A 1 88 ? -11.260 3.132 31.431 1.00 86.56 88 GLY A C 1
ATOM 641 O O . GLY A 1 88 ? -12.424 2.735 31.436 1.00 86.56 88 GLY A O 1
ATOM 642 N N . SER A 1 89 ? -10.537 3.233 30.313 1.00 91.31 89 SER A N 1
ATOM 643 C CA . SER A 1 89 ? -11.001 2.742 29.014 1.00 91.31 89 SER A CA 1
ATOM 644 C C . SER A 1 89 ? -10.892 1.228 28.889 1.00 91.31 89 SER A C 1
ATOM 646 O O . SER A 1 89 ? -9.944 0.620 29.390 1.00 91.31 89 SER A O 1
ATOM 648 N N . ASP A 1 90 ? -11.848 0.639 28.171 1.00 91.81 90 ASP A N 1
ATOM 649 C CA . ASP A 1 90 ? -11.793 -0.772 27.812 1.00 91.81 90 ASP A CA 1
ATOM 650 C C . ASP A 1 90 ? -10.737 -1.005 26.709 1.00 91.81 90 ASP A C 1
ATOM 652 O O . ASP A 1 90 ? -10.385 -0.074 25.974 1.00 91.81 90 ASP A O 1
ATOM 656 N N . PRO A 1 91 ? -10.208 -2.235 26.570 1.00 92.19 91 PRO A N 1
ATOM 657 C CA . PRO A 1 91 ? -9.248 -2.561 25.522 1.00 92.19 91 PRO A CA 1
ATOM 658 C C . PRO A 1 91 ? -9.801 -2.307 24.115 1.00 92.19 91 PRO A C 1
ATOM 660 O O . PRO A 1 91 ? -10.937 -2.676 23.808 1.00 92.19 91 PRO A O 1
ATOM 663 N N . ILE A 1 92 ? -8.970 -1.760 23.229 1.00 93.00 92 ILE A N 1
ATOM 664 C CA . ILE A 1 92 ? -9.337 -1.478 21.835 1.00 93.00 92 ILE A CA 1
ATOM 665 C C . ILE A 1 92 ? -8.604 -2.440 20.906 1.00 93.00 92 ILE A C 1
ATOM 667 O O . ILE A 1 92 ? -7.387 -2.575 20.980 1.00 93.00 92 ILE A O 1
ATOM 671 N N . LYS A 1 93 ? -9.334 -3.088 19.996 1.00 93.38 93 LYS A N 1
ATOM 672 C CA . LYS A 1 93 ? -8.741 -3.938 18.954 1.00 93.38 93 LYS A CA 1
ATOM 673 C C . LYS A 1 93 ? -8.250 -3.078 17.792 1.00 93.38 93 LYS A C 1
ATOM 675 O O . LYS A 1 93 ? -9.059 -2.377 17.187 1.00 93.38 93 LYS A O 1
ATOM 680 N N . LEU A 1 94 ? -6.970 -3.185 17.440 1.00 93.50 94 LEU A N 1
ATOM 681 C CA . LEU A 1 94 ? -6.356 -2.453 16.326 1.00 93.50 94 LEU A CA 1
ATOM 682 C C . LEU A 1 94 ? -7.012 -2.800 14.984 1.00 93.50 94 LEU A C 1
ATOM 684 O O . LEU A 1 94 ? -7.278 -1.914 14.185 1.00 93.50 94 LEU A O 1
ATOM 688 N N . SER A 1 95 ? -7.394 -4.065 14.778 1.00 93.81 95 SER A N 1
ATOM 689 C CA . SER A 1 95 ? -8.113 -4.521 13.573 1.00 93.81 95 SER A CA 1
ATOM 690 C C . SER A 1 95 ? -9.511 -3.922 13.393 1.00 93.81 95 SER A C 1
ATOM 692 O O . SER A 1 95 ? -10.142 -4.121 12.359 1.00 93.81 95 SER A O 1
ATOM 694 N N . GLN A 1 96 ? -10.021 -3.218 14.404 1.00 92.88 96 GLN A N 1
ATOM 695 C CA . GLN A 1 96 ? -11.311 -2.528 14.381 1.00 92.88 96 GLN A CA 1
ATOM 696 C C . GLN A 1 96 ? -11.151 -1.011 14.560 1.00 92.88 96 GLN A C 1
ATOM 698 O O . GLN A 1 96 ? -12.126 -0.327 14.880 1.00 92.88 96 GLN A O 1
ATOM 703 N N . LEU A 1 97 ? -9.929 -0.502 14.392 1.00 93.44 97 LEU A N 1
ATOM 704 C CA . LEU A 1 97 ? -9.633 0.919 14.296 1.00 93.44 97 LEU A CA 1
ATOM 705 C C . LEU A 1 97 ? -9.573 1.330 12.829 1.00 93.44 97 LEU A C 1
ATOM 707 O O . LEU A 1 97 ? -8.965 0.648 12.006 1.00 93.44 97 LEU A O 1
ATOM 711 N N . ILE A 1 98 ? -10.157 2.484 12.538 1.00 95.56 98 ILE A N 1
ATOM 712 C CA . ILE A 1 98 ? -9.973 3.184 11.271 1.00 95.56 98 ILE A CA 1
ATOM 713 C C . ILE A 1 98 ? -9.218 4.470 11.575 1.00 95.56 98 ILE A C 1
ATOM 715 O O . ILE A 1 98 ? -9.631 5.238 12.447 1.00 95.56 98 ILE A O 1
ATOM 719 N N . LEU A 1 99 ? -8.128 4.711 10.855 1.00 96.75 99 LEU A N 1
ATOM 720 C CA . LEU A 1 99 ? -7.390 5.965 10.916 1.00 96.75 99 LEU A CA 1
ATOM 721 C C . LEU A 1 99 ? -7.712 6.772 9.661 1.00 96.75 99 LEU A C 1
ATOM 723 O O . LEU A 1 99 ? -7.529 6.306 8.545 1.00 96.75 99 LEU A O 1
ATOM 727 N N . SER A 1 100 ? -8.221 7.985 9.836 1.00 96.69 100 SER A N 1
ATOM 728 C CA . SER A 1 100 ? -8.498 8.919 8.749 1.00 96.69 100 SER A CA 1
ATOM 729 C C . SER A 1 100 ? -7.568 10.116 8.858 1.00 96.69 100 SER A C 1
ATOM 731 O O . SER A 1 100 ? -7.523 10.771 9.899 1.00 96.69 100 SER A O 1
ATOM 733 N N . MET A 1 101 ? -6.879 10.447 7.772 1.00 95.75 101 MET A N 1
ATOM 734 C CA . MET A 1 101 ? -6.006 11.614 7.695 1.00 95.75 101 MET A CA 1
ATOM 735 C C . MET A 1 101 ? -6.518 12.569 6.626 1.00 95.75 101 MET A C 1
ATOM 737 O O . MET A 1 101 ? -6.605 12.199 5.461 1.00 95.75 101 MET A O 1
ATOM 741 N N . SER A 1 102 ? -6.849 13.795 7.013 1.00 95.38 102 SER A N 1
ATOM 742 C CA . SER A 1 102 ? -7.330 14.845 6.120 1.00 95.38 102 SER A CA 1
ATOM 743 C C . SER A 1 102 ? -6.338 15.997 6.062 1.00 95.38 102 SER A C 1
ATOM 745 O O . SER A 1 102 ? -5.841 16.466 7.084 1.00 95.38 102 SER A O 1
ATOM 747 N N . THR A 1 103 ? -6.109 16.475 4.848 1.00 92.75 103 THR A N 1
ATOM 748 C CA . THR A 1 103 ? -5.320 17.666 4.516 1.00 92.75 103 THR A CA 1
ATOM 749 C C . THR A 1 103 ? -6.222 18.686 3.806 1.00 92.75 103 THR A C 1
ATOM 751 O O . THR A 1 103 ? -7.429 18.457 3.693 1.00 92.75 103 THR A O 1
ATOM 754 N N . TYR A 1 104 ? -5.679 19.790 3.277 1.00 90.75 104 TYR A N 1
ATOM 755 C CA . TYR A 1 104 ? -6.508 20.818 2.626 1.00 90.75 104 TYR A CA 1
ATOM 756 C C . TYR A 1 104 ? -7.276 20.341 1.371 1.00 90.75 104 TYR A C 1
ATOM 758 O O . TYR A 1 104 ? -8.315 20.914 1.051 1.00 90.75 104 TYR A O 1
ATOM 766 N N . ASN A 1 105 ? -6.797 19.318 0.649 1.00 92.31 105 ASN A N 1
ATOM 767 C CA . ASN A 1 105 ? -7.408 18.842 -0.608 1.00 92.31 105 ASN A CA 1
ATOM 768 C C . ASN A 1 105 ? -7.528 17.316 -0.741 1.00 92.31 105 ASN A C 1
ATOM 770 O O . ASN A 1 105 ? -8.076 16.845 -1.735 1.00 92.31 105 ASN A O 1
ATOM 774 N N . SER A 1 106 ? -7.011 16.539 0.210 1.00 92.56 106 SER A N 1
ATOM 775 C CA . SER A 1 106 ? -7.065 15.078 0.149 1.00 92.56 106 SER A CA 1
ATOM 776 C C . SER A 1 106 ? -7.315 14.474 1.523 1.00 92.56 106 SER A C 1
ATOM 778 O O . SER A 1 106 ? -6.870 15.014 2.538 1.00 92.56 106 SER A O 1
ATOM 780 N N . THR A 1 107 ? -8.045 13.361 1.553 1.00 94.81 107 THR A N 1
ATOM 781 C CA . THR A 1 107 ? -8.337 12.591 2.764 1.00 94.81 107 THR A CA 1
ATOM 782 C C . THR A 1 107 ? -8.085 11.117 2.506 1.00 94.81 107 THR A C 1
ATOM 784 O O . THR A 1 107 ? -8.686 10.567 1.588 1.00 94.81 107 THR A O 1
ATOM 787 N N . ALA A 1 108 ? -7.251 10.494 3.340 1.00 95.62 108 ALA A N 1
ATOM 788 C CA . ALA A 1 108 ? -7.005 9.062 3.334 1.00 95.62 108 ALA A CA 1
ATOM 789 C C . ALA A 1 108 ? -7.778 8.326 4.430 1.00 95.62 108 ALA A C 1
ATOM 791 O O . ALA A 1 108 ? -7.950 8.855 5.529 1.00 95.62 108 ALA A O 1
ATOM 792 N N . THR A 1 109 ? -8.196 7.093 4.140 1.00 96.62 109 THR A N 1
ATOM 793 C CA . THR A 1 109 ? -8.768 6.149 5.115 1.00 96.62 109 THR A CA 1
ATOM 794 C C . THR A 1 109 ? -7.903 4.897 5.195 1.00 96.62 109 THR A C 1
ATOM 796 O O . THR A 1 109 ? -7.777 4.170 4.212 1.00 96.62 109 THR A O 1
ATOM 799 N N . LEU A 1 110 ? -7.334 4.637 6.368 1.00 96.12 110 LEU A N 1
ATOM 800 C CA . LEU A 1 110 ? -6.339 3.599 6.599 1.00 96.12 110 LEU A CA 1
ATOM 801 C C . LEU A 1 110 ? -6.866 2.535 7.559 1.00 96.12 110 LEU A C 1
ATOM 803 O O . LEU A 1 110 ? -7.412 2.846 8.624 1.00 96.12 110 LEU A O 1
ATOM 807 N N . ASN A 1 111 ? -6.655 1.278 7.187 1.00 94.75 111 ASN A N 1
ATOM 808 C CA . ASN A 1 111 ? -7.010 0.109 7.983 1.00 94.75 111 ASN A CA 1
ATOM 809 C C . ASN A 1 111 ? -5.768 -0.508 8.630 1.00 94.75 111 ASN A C 1
ATOM 811 O O . ASN A 1 111 ? -4.652 -0.352 8.147 1.00 94.75 111 ASN A O 1
ATOM 815 N N . TYR A 1 112 ? -5.944 -1.240 9.724 1.00 93.94 112 TYR A N 1
ATOM 816 C CA . TYR A 1 112 ? -4.823 -1.927 10.359 1.00 93.94 112 TYR A CA 1
ATOM 817 C C . TYR A 1 112 ? -4.385 -3.150 9.544 1.00 93.94 112 TYR A C 1
ATOM 819 O O . TYR A 1 112 ? -5.223 -3.999 9.235 1.00 93.94 112 TYR A O 1
ATOM 827 N N . ARG A 1 113 ? -3.083 -3.275 9.250 1.00 89.50 113 ARG A N 1
ATOM 828 C CA . ARG A 1 113 ? -2.558 -4.385 8.429 1.00 89.50 113 ARG A CA 1
ATOM 829 C C . ARG A 1 113 ? -2.288 -5.688 9.182 1.00 89.50 113 ARG A C 1
ATOM 831 O O . ARG A 1 113 ? -2.290 -6.748 8.573 1.00 89.50 113 ARG A O 1
ATOM 838 N N . GLY A 1 114 ? -2.097 -5.639 10.500 1.00 86.62 114 GLY A N 1
ATOM 839 C CA . GLY A 1 114 ? -1.811 -6.832 11.306 1.00 86.62 114 GLY A CA 1
ATOM 840 C C . GLY A 1 114 ? -0.435 -6.826 11.969 1.00 86.62 114 GLY A C 1
ATOM 841 O O . GLY A 1 114 ? 0.297 -5.841 11.911 1.00 86.62 114 GLY A O 1
ATOM 842 N N . ALA A 1 115 ? -0.120 -7.929 12.656 1.00 67.12 115 ALA A N 1
ATOM 843 C CA . ALA A 1 115 ? 1.079 -8.070 13.488 1.00 67.12 115 ALA A CA 1
ATOM 844 C C . ALA A 1 115 ? 2.332 -8.524 12.718 1.00 67.12 115 ALA A C 1
ATOM 846 O O . ALA A 1 115 ? 3.436 -8.287 13.197 1.00 67.12 115 ALA A O 1
ATOM 847 N N . ASP A 1 116 ? 2.160 -9.140 11.545 1.00 68.81 116 ASP A N 1
ATOM 848 C CA . ASP A 1 116 ? 3.261 -9.600 10.684 1.00 68.81 116 ASP A CA 1
ATOM 849 C C . ASP A 1 116 ? 3.666 -8.548 9.634 1.00 68.81 116 ASP A C 1
ATOM 851 O O . ASP A 1 116 ? 4.526 -8.794 8.790 1.00 68.81 116 ASP A O 1
ATOM 855 N N . ALA A 1 117 ? 3.032 -7.372 9.673 1.00 80.69 117 ALA A N 1
ATOM 856 C CA . ALA A 1 117 ? 3.300 -6.285 8.747 1.00 80.69 117 ALA A CA 1
ATOM 857 C C . ALA A 1 117 ? 4.638 -5.596 9.060 1.00 80.69 117 ALA A C 1
ATOM 859 O O . ALA A 1 117 ? 5.015 -5.415 10.221 1.00 80.69 117 ALA A O 1
ATOM 860 N N . SER A 1 118 ? 5.338 -5.174 8.009 1.00 86.19 118 SER A N 1
ATOM 861 C CA . SER A 1 118 ? 6.570 -4.390 8.117 1.00 86.19 118 SER A CA 1
ATOM 862 C C . SER A 1 118 ? 6.314 -3.047 8.819 1.00 86.19 118 SER A C 1
ATOM 864 O O . SER A 1 118 ? 5.292 -2.405 8.589 1.00 86.19 118 SER A O 1
ATOM 866 N N . LEU A 1 119 ? 7.257 -2.592 9.654 1.00 88.56 119 LEU A N 1
ATOM 867 C CA . LEU A 1 119 ? 7.235 -1.241 10.243 1.00 88.56 119 LEU A CA 1
ATOM 868 C C . LEU A 1 119 ? 7.762 -0.160 9.292 1.00 88.56 119 LEU A C 1
ATOM 870 O O . LEU A 1 119 ? 7.807 1.007 9.669 1.00 88.56 119 LEU A O 1
ATOM 874 N N . GLU A 1 120 ? 8.174 -0.544 8.089 1.00 86.75 120 GLU A N 1
ATOM 875 C CA . GLU A 1 120 ? 8.635 0.354 7.037 1.00 86.75 120 GLU A CA 1
ATOM 876 C C . GLU A 1 120 ? 7.535 0.581 6.002 1.00 86.75 120 GLU A C 1
ATOM 878 O O . GLU A 1 120 ? 6.589 -0.205 5.884 1.00 86.75 120 GLU A O 1
ATOM 883 N N . LYS A 1 121 ? 7.672 1.655 5.226 1.00 86.44 121 LYS A N 1
ATOM 884 C CA . LYS A 1 121 ? 6.773 1.927 4.109 1.00 86.44 121 LYS A CA 1
ATOM 885 C C . LYS A 1 121 ? 6.909 0.836 3.042 1.00 86.44 121 LYS A C 1
ATOM 887 O O . LYS A 1 121 ? 8.021 0.552 2.594 1.00 86.44 121 LYS A O 1
ATOM 892 N N . GLY A 1 122 ? 5.789 0.271 2.591 1.00 83.88 122 GLY A N 1
ATOM 893 C CA . GLY A 1 122 ? 5.767 -0.642 1.444 1.00 83.88 122 GLY A CA 1
ATOM 894 C C . GLY A 1 122 ? 4.551 -1.565 1.381 1.00 83.88 122 GLY A C 1
ATOM 895 O O . GLY A 1 122 ? 3.642 -1.496 2.212 1.00 83.88 122 GLY A O 1
ATOM 896 N N . ASN A 1 123 ? 4.569 -2.485 0.413 1.00 79.31 123 ASN A N 1
ATOM 897 C CA . ASN A 1 123 ? 3.449 -3.383 0.102 1.00 79.31 123 ASN A CA 1
ATOM 898 C C . ASN A 1 123 ? 3.119 -4.356 1.239 1.00 79.31 123 ASN A C 1
ATOM 900 O O . ASN A 1 123 ? 1.993 -4.815 1.321 1.00 79.31 123 ASN A O 1
ATOM 904 N N . THR A 1 124 ? 4.045 -4.616 2.164 1.00 83.88 124 THR A N 1
ATOM 905 C CA . THR A 1 124 ? 3.805 -5.437 3.367 1.00 83.88 124 THR A CA 1
ATOM 906 C C . THR A 1 124 ? 3.707 -4.616 4.655 1.00 83.88 124 THR A C 1
ATOM 908 O O . THR A 1 124 ? 3.440 -5.173 5.719 1.00 83.88 124 THR A O 1
ATOM 911 N N . GLY A 1 125 ? 3.952 -3.304 4.595 1.00 87.94 125 GLY A N 1
ATOM 912 C CA . GLY A 1 125 ? 4.015 -2.415 5.756 1.00 87.94 125 GLY A CA 1
ATOM 913 C C . GLY A 1 125 ? 2.871 -1.416 5.802 1.00 87.94 125 GLY A C 1
ATOM 914 O O . GLY A 1 125 ? 1.739 -1.762 5.475 1.00 87.94 125 GLY A O 1
ATOM 915 N N . TYR A 1 126 ? 3.127 -0.175 6.203 1.00 90.81 126 TYR A N 1
ATOM 916 C CA . TYR A 1 126 ? 2.147 0.893 5.989 1.00 90.81 126 TYR A CA 1
ATOM 917 C C . TYR A 1 126 ? 2.287 1.449 4.566 1.00 90.81 126 TYR A C 1
ATOM 919 O O . TYR A 1 126 ? 3.394 1.555 4.040 1.00 90.81 126 TYR A O 1
ATOM 927 N N . ASN A 1 127 ? 1.159 1.767 3.937 1.00 91.88 127 ASN A N 1
ATOM 928 C CA . ASN A 1 127 ? 1.106 2.359 2.601 1.00 91.88 127 ASN A CA 1
ATOM 929 C C . ASN A 1 127 ? -0.219 3.104 2.435 1.00 91.88 127 ASN A C 1
ATOM 931 O O . ASN A 1 127 ? -1.239 2.643 2.949 1.00 91.88 127 ASN A O 1
ATOM 935 N N . THR A 1 128 ? -0.222 4.202 1.691 1.00 93.38 128 THR A N 1
ATOM 936 C CA . THR A 1 128 ? -1.443 4.880 1.246 1.00 93.38 128 THR A CA 1
ATOM 937 C C . THR A 1 128 ? -1.421 5.004 -0.266 1.00 93.38 128 THR A C 1
ATOM 939 O O . THR A 1 128 ? -0.578 5.720 -0.800 1.00 93.38 128 THR A O 1
ATOM 942 N N . TRP A 1 129 ? -2.395 4.383 -0.940 1.00 93.06 129 TRP A N 1
ATOM 943 C CA . TRP A 1 129 ? -2.469 4.379 -2.398 1.00 93.06 129 TRP A CA 1
ATOM 944 C C . TRP A 1 129 ? -2.607 5.789 -2.951 1.00 93.06 129 TRP A C 1
ATOM 946 O O . TRP A 1 129 ? -3.616 6.475 -2.721 1.00 93.06 129 TRP A O 1
ATOM 956 N N . VAL A 1 130 ? -1.629 6.191 -3.754 1.00 92.44 130 VAL A N 1
ATOM 957 C CA . VAL A 1 130 ? -1.661 7.441 -4.509 1.00 92.44 130 VAL A CA 1
ATOM 958 C C . VAL A 1 130 ? -1.524 7.184 -6.000 1.00 92.44 130 VAL A C 1
ATOM 960 O O . VAL A 1 130 ? -1.111 6.123 -6.451 1.00 92.44 130 VAL A O 1
ATOM 963 N N . ALA A 1 131 ? -1.860 8.194 -6.796 1.00 92.56 131 ALA A N 1
ATOM 964 C CA . ALA A 1 131 ? -1.491 8.154 -8.198 1.00 92.56 131 ALA A CA 1
ATOM 965 C C . ALA A 1 131 ? 0.027 8.319 -8.348 1.00 92.56 131 ALA A C 1
ATOM 967 O O . ALA A 1 131 ? 0.618 9.217 -7.742 1.00 92.56 131 ALA A O 1
ATOM 968 N N . GLN A 1 132 ? 0.621 7.497 -9.201 1.00 91.44 132 GLN A N 1
ATOM 969 C CA . GLN A 1 132 ? 2.038 7.520 -9.528 1.00 91.44 132 GLN A CA 1
ATOM 970 C C . GLN A 1 132 ? 2.234 8.046 -10.948 1.00 91.44 132 GLN A C 1
ATOM 972 O O . GLN A 1 132 ? 1.513 7.664 -11.869 1.00 91.44 132 GLN A O 1
ATOM 977 N N . GLU A 1 133 ? 3.236 8.898 -11.126 1.00 90.06 133 GLU A N 1
ATOM 978 C CA . GLU A 1 133 ? 3.777 9.236 -12.438 1.00 90.06 133 GLU A CA 1
ATOM 979 C C . GLU A 1 133 ? 4.982 8.329 -12.707 1.00 90.06 133 GLU A C 1
ATOM 981 O O . GLU A 1 133 ? 5.883 8.232 -11.873 1.00 90.06 133 GLU A O 1
ATOM 986 N N . ILE A 1 134 ? 4.942 7.592 -13.816 1.00 85.44 134 ILE A N 1
ATOM 987 C CA . ILE A 1 134 ? 5.933 6.561 -14.152 1.00 85.44 134 ILE A CA 1
ATOM 988 C C . ILE A 1 134 ? 7.171 7.174 -14.826 1.00 85.44 134 ILE A C 1
ATOM 990 O O . ILE A 1 134 ? 8.233 6.558 -14.828 1.00 85.44 134 ILE A O 1
ATOM 994 N N . GLY A 1 135 ? 7.061 8.415 -15.310 1.00 78.94 135 GLY A N 1
ATOM 995 C CA . GLY A 1 135 ? 8.121 9.087 -16.053 1.00 78.94 135 GLY A CA 1
ATOM 996 C C . GLY A 1 135 ? 8.350 8.435 -17.417 1.00 78.94 135 GLY A C 1
ATOM 997 O O . GLY A 1 135 ? 7.415 7.925 -18.037 1.00 78.94 135 GLY A O 1
ATOM 998 N N . GLU A 1 136 ? 9.598 8.463 -17.876 1.00 76.56 136 GLU A N 1
ATOM 999 C CA . GLU A 1 136 ? 10.002 7.893 -19.159 1.00 76.56 136 GLU A CA 1
ATOM 1000 C C . GLU A 1 136 ? 9.987 6.351 -19.146 1.00 76.56 136 GLU A C 1
ATOM 1002 O O . GLU A 1 136 ? 10.493 5.719 -18.218 1.00 76.56 136 GLU A O 1
ATOM 1007 N N . ILE A 1 137 ? 9.455 5.727 -20.205 1.00 74.81 137 ILE A N 1
ATOM 1008 C CA . ILE A 1 137 ? 9.505 4.268 -20.411 1.00 74.81 137 ILE A CA 1
ATOM 1009 C C . ILE A 1 137 ? 9.875 3.971 -21.863 1.00 74.81 137 ILE A C 1
ATOM 1011 O O . ILE A 1 137 ? 9.144 4.346 -22.774 1.00 74.81 137 ILE A O 1
ATOM 1015 N N . ARG A 1 138 ? 10.966 3.237 -22.104 1.00 68.19 138 ARG A N 1
ATOM 1016 C CA . ARG A 1 138 ? 11.339 2.754 -23.454 1.00 68.19 138 ARG A CA 1
ATOM 1017 C C . ARG A 1 138 ? 10.997 1.276 -23.656 1.00 68.19 138 ARG A C 1
ATOM 1019 O O . ARG A 1 138 ? 11.173 0.496 -22.721 1.00 68.19 138 ARG A O 1
ATOM 1026 N N . ASP A 1 139 ? 10.538 0.917 -24.859 1.00 60.59 139 ASP A N 1
ATOM 1027 C CA . ASP A 1 139 ? 10.085 -0.429 -25.248 1.00 60.59 139 ASP A CA 1
ATOM 1028 C C . ASP A 1 139 ? 11.148 -1.515 -25.134 1.00 60.59 139 ASP A C 1
ATOM 1030 O O . ASP A 1 139 ? 12.345 -1.241 -25.261 1.00 60.59 139 ASP A O 1
ATOM 1034 N N . PHE A 1 140 ? 10.696 -2.779 -25.001 1.00 60.91 140 PHE A N 1
ATOM 1035 C CA . PHE A 1 140 ? 11.623 -3.856 -24.700 1.00 60.91 140 PHE A CA 1
ATOM 1036 C C . PHE A 1 140 ? 11.464 -5.259 -25.333 1.00 60.91 140 PHE A C 1
ATOM 1038 O O . PHE A 1 140 ? 10.546 -6.000 -24.993 1.00 60.91 140 PHE A O 1
ATOM 1045 N N . ASN A 1 141 ? 12.434 -5.651 -26.188 1.00 59.44 141 ASN A N 1
ATOM 1046 C CA . ASN A 1 141 ? 13.210 -6.916 -26.157 1.00 59.44 141 ASN A CA 1
ATOM 1047 C C . ASN A 1 141 ? 14.243 -6.942 -27.305 1.00 59.44 141 ASN A C 1
ATOM 1049 O O . ASN A 1 141 ? 13.888 -6.783 -28.474 1.00 59.44 141 ASN A O 1
ATOM 1053 N N . THR A 1 142 ? 15.506 -7.221 -26.980 1.00 61.34 142 THR A N 1
ATOM 1054 C CA . THR A 1 142 ? 16.518 -7.631 -27.958 1.00 61.34 142 THR A CA 1
ATOM 1055 C C . THR A 1 142 ? 17.202 -8.912 -27.517 1.00 61.34 142 THR A C 1
ATOM 1057 O O . THR A 1 142 ? 17.829 -9.012 -26.460 1.00 61.34 142 THR A O 1
ATOM 1060 N N . THR A 1 143 ? 17.078 -9.914 -28.374 1.00 74.06 143 THR A N 1
ATOM 1061 C CA . THR A 1 143 ? 17.862 -11.134 -28.284 1.00 74.06 143 THR A CA 1
ATOM 1062 C C . THR A 1 143 ? 19.089 -10.973 -29.170 1.00 74.06 143 THR A C 1
ATOM 1064 O O . THR A 1 143 ? 18.967 -10.531 -30.315 1.00 74.06 143 THR A O 1
ATOM 1067 N N . ASN A 1 144 ? 20.269 -11.353 -28.676 1.00 79.81 144 ASN A N 1
ATOM 1068 C CA . ASN A 1 144 ? 21.484 -11.285 -29.479 1.00 79.81 144 ASN A CA 1
ATOM 1069 C C . ASN A 1 144 ? 21.332 -12.125 -30.763 1.00 79.81 144 ASN A C 1
ATOM 1071 O O . ASN A 1 144 ? 21.141 -13.342 -30.721 1.00 79.81 144 ASN A O 1
ATOM 1075 N N . ALA A 1 145 ? 21.424 -11.470 -31.920 1.00 78.06 145 ALA A N 1
ATOM 1076 C CA . ALA A 1 145 ? 21.269 -12.118 -33.222 1.00 78.06 145 ALA A CA 1
ATOM 1077 C C . ALA A 1 145 ? 22.545 -12.856 -33.667 1.00 78.06 145 ALA A C 1
ATOM 1079 O O . ALA A 1 145 ? 22.492 -13.718 -34.544 1.00 78.06 145 ALA A O 1
ATOM 1080 N N . ALA A 1 146 ? 23.688 -12.539 -33.050 1.00 86.94 146 ALA A N 1
ATOM 1081 C CA . ALA A 1 146 ? 24.970 -13.196 -33.276 1.00 86.94 146 ALA A CA 1
ATOM 1082 C C . ALA A 1 146 ? 25.640 -13.574 -31.941 1.00 86.94 146 ALA A C 1
ATOM 1084 O O . ALA A 1 146 ? 25.250 -13.055 -30.890 1.00 86.94 146 ALA A O 1
ATOM 1085 N N . PRO A 1 147 ? 26.631 -14.485 -31.953 1.00 90.56 147 PRO A N 1
ATOM 1086 C CA . PRO A 1 147 ? 27.353 -14.852 -30.745 1.00 90.56 147 PRO A CA 1
ATOM 1087 C C . PRO A 1 147 ? 28.044 -13.650 -30.088 1.00 90.56 147 PRO A C 1
ATOM 1089 O O . PRO A 1 147 ? 28.645 -12.828 -30.777 1.00 90.56 147 PRO A O 1
ATOM 1092 N N . VAL A 1 148 ? 27.986 -13.580 -28.758 1.00 92.12 148 VAL A N 1
ATOM 1093 C CA . VAL A 1 148 ? 28.728 -12.604 -27.949 1.00 92.12 148 VAL A CA 1
ATOM 1094 C C . VAL A 1 148 ? 29.941 -13.319 -27.369 1.00 92.12 148 VAL A C 1
ATOM 1096 O O . VAL A 1 148 ? 29.793 -14.252 -26.583 1.00 92.12 148 VAL A O 1
ATOM 1099 N N . SER A 1 149 ? 31.143 -12.907 -27.756 1.00 91.69 149 SER A N 1
ATOM 1100 C CA . SER A 1 149 ? 32.399 -13.548 -27.348 1.00 91.69 149 SER A CA 1
ATOM 1101 C C . SER A 1 149 ? 33.420 -12.542 -26.840 1.00 91.69 149 SER A C 1
ATOM 1103 O O . SER A 1 149 ? 33.257 -11.341 -26.991 1.00 91.69 149 SER A O 1
ATOM 1105 N N . TRP A 1 150 ? 34.506 -13.032 -26.246 1.00 91.31 150 TRP A N 1
ATOM 1106 C CA . TRP A 1 150 ? 35.596 -12.196 -25.721 1.00 91.31 150 TRP A CA 1
ATOM 1107 C C . TRP A 1 150 ? 36.398 -11.419 -26.783 1.00 91.31 150 TRP A C 1
ATOM 1109 O O . TRP A 1 150 ? 37.190 -10.545 -26.439 1.00 91.31 150 TRP A O 1
ATOM 1119 N N . ASN A 1 151 ? 36.287 -11.787 -28.063 1.00 88.38 151 ASN A N 1
ATOM 1120 C CA . ASN A 1 151 ? 37.170 -11.309 -29.135 1.00 88.38 151 ASN A CA 1
ATOM 1121 C C . ASN A 1 151 ? 36.750 -9.961 -29.741 1.00 88.38 151 ASN A C 1
ATOM 1123 O O . ASN A 1 151 ? 37.574 -9.304 -30.376 1.00 88.38 151 ASN A O 1
ATOM 1127 N N . ALA A 1 152 ? 35.487 -9.573 -29.592 1.00 89.81 152 ALA A N 1
ATOM 1128 C CA . ALA A 1 152 ? 34.935 -8.359 -30.159 1.00 89.81 152 ALA A CA 1
ATOM 1129 C C . ALA A 1 152 ? 33.747 -7.895 -29.322 1.00 89.81 152 ALA A C 1
ATOM 1131 O O . ALA A 1 152 ? 32.945 -8.701 -28.856 1.00 89.81 152 ALA A O 1
ATOM 1132 N N . TRP A 1 153 ? 33.633 -6.580 -29.172 1.00 89.88 153 TRP A N 1
ATOM 1133 C CA . TRP A 1 153 ? 32.464 -5.952 -28.580 1.00 89.88 153 TRP A CA 1
ATOM 1134 C C . TRP A 1 153 ? 31.249 -6.188 -29.476 1.00 89.88 153 TRP A C 1
ATOM 1136 O O . TRP A 1 153 ? 31.287 -5.889 -30.670 1.00 89.88 153 TRP A O 1
ATOM 1146 N N . TYR A 1 154 ? 30.191 -6.747 -28.898 1.00 89.94 154 TYR A N 1
ATOM 1147 C CA . TYR A 1 154 ? 28.909 -6.897 -29.563 1.00 89.94 154 TYR A CA 1
ATOM 1148 C C . TYR A 1 154 ? 28.094 -5.631 -29.335 1.00 89.94 154 TYR A C 1
ATOM 1150 O O . TYR A 1 154 ? 27.800 -5.277 -28.195 1.00 89.94 154 TYR A O 1
ATOM 1158 N N . ASP A 1 155 ? 27.746 -4.964 -30.426 1.00 87.19 155 ASP A N 1
ATOM 1159 C CA . ASP A 1 155 ? 26.858 -3.813 -30.409 1.00 87.19 155 ASP A CA 1
ATOM 1160 C C . ASP A 1 155 ? 25.422 -4.284 -30.138 1.00 87.19 155 ASP A C 1
ATOM 1162 O O . ASP A 1 155 ? 24.851 -5.065 -30.910 1.00 87.19 155 ASP A O 1
ATOM 1166 N N . LEU A 1 156 ? 24.843 -3.839 -29.022 1.00 78.38 156 LEU A N 1
ATOM 1167 C CA . LEU A 1 156 ? 23.470 -4.177 -28.671 1.00 78.38 156 LEU A CA 1
ATOM 1168 C C . LEU A 1 156 ? 22.477 -3.537 -29.644 1.00 78.38 156 LEU A C 1
ATOM 1170 O O . LEU A 1 156 ? 21.399 -4.091 -29.823 1.00 78.38 156 LEU A O 1
ATOM 1174 N N . ASN A 1 157 ? 22.855 -2.465 -30.343 1.00 75.19 157 ASN A N 1
ATOM 1175 C CA . ASN A 1 157 ? 21.984 -1.564 -31.099 1.00 75.19 157 ASN A CA 1
ATOM 1176 C C . ASN A 1 157 ? 20.947 -0.847 -30.211 1.00 75.19 157 ASN A C 1
ATOM 1178 O O . ASN A 1 157 ? 19.909 -0.409 -30.704 1.00 75.19 157 ASN A O 1
ATOM 1182 N N . PHE A 1 158 ? 21.220 -0.738 -28.904 1.00 71.94 158 PHE A N 1
ATOM 1183 C CA . PHE A 1 158 ? 20.373 -0.059 -27.917 1.00 71.94 158 PHE A CA 1
ATOM 1184 C C . PHE A 1 158 ? 21.198 0.854 -27.036 1.00 71.94 158 PHE A C 1
ATOM 1186 O O . PHE A 1 158 ? 22.376 0.607 -26.815 1.00 71.94 158 PHE A O 1
ATOM 1193 N N . ASP A 1 159 ? 20.521 1.870 -26.537 1.00 71.50 159 ASP A N 1
ATOM 1194 C CA . ASP A 1 159 ? 21.023 2.862 -25.605 1.00 71.50 159 ASP A CA 1
ATOM 1195 C C . ASP A 1 159 ? 20.420 2.548 -24.219 1.00 71.50 159 ASP A C 1
ATOM 1197 O O . ASP A 1 159 ? 19.225 2.747 -23.982 1.00 71.50 159 ASP A O 1
ATOM 1201 N N . ILE A 1 160 ? 21.224 1.911 -23.368 1.00 73.94 160 ILE A N 1
ATOM 1202 C CA . ILE A 1 160 ? 20.971 1.514 -21.976 1.00 73.94 160 ILE A CA 1
ATOM 1203 C C . ILE A 1 160 ? 21.122 2.716 -21.041 1.00 73.94 160 ILE A C 1
ATOM 1205 O O . ILE A 1 160 ? 20.395 2.798 -20.047 1.00 73.94 160 ILE A O 1
ATOM 1209 N N . ASP A 1 161 ? 22.074 3.609 -21.310 1.00 69.38 161 ASP A N 1
ATOM 1210 C CA . ASP A 1 161 ? 22.392 4.730 -20.424 1.00 69.38 161 ASP A CA 1
ATOM 1211 C C . ASP A 1 161 ? 21.626 6.025 -20.740 1.00 69.38 161 ASP A C 1
ATOM 1213 O O . ASP A 1 161 ? 21.635 6.954 -19.929 1.00 69.38 161 ASP A O 1
ATOM 1217 N N . GLY A 1 162 ? 20.877 6.039 -21.844 1.00 67.00 162 GLY A N 1
ATOM 1218 C CA . GLY A 1 162 ? 19.959 7.103 -22.235 1.00 67.00 162 GLY A CA 1
ATOM 1219 C C . GLY A 1 162 ? 20.659 8.322 -22.828 1.00 67.00 162 GLY A C 1
ATOM 1220 O O . GLY A 1 162 ? 20.070 9.405 -22.853 1.00 67.00 162 GLY A O 1
ATOM 1221 N N . ASP A 1 163 ? 21.909 8.193 -23.274 1.00 65.81 163 ASP A N 1
ATOM 1222 C CA . ASP A 1 163 ? 22.710 9.322 -23.751 1.00 65.81 163 ASP A CA 1
ATOM 1223 C C . ASP A 1 163 ? 22.416 9.744 -25.199 1.00 65.81 163 ASP A C 1
ATOM 1225 O O . ASP A 1 163 ? 22.945 10.756 -25.675 1.00 65.81 163 ASP A O 1
ATOM 1229 N N . HIS A 1 164 ? 21.539 9.007 -25.887 1.00 62.53 164 HIS A N 1
ATOM 1230 C CA . HIS A 1 164 ? 21.107 9.216 -27.267 1.00 62.53 164 HIS A CA 1
ATOM 1231 C C . HIS A 1 164 ? 22.236 9.234 -28.307 1.00 62.53 164 HIS A C 1
ATOM 1233 O O . HIS A 1 164 ? 21.994 9.643 -29.449 1.00 62.53 164 HIS A O 1
ATOM 1239 N N . ASN A 1 165 ? 23.460 8.821 -27.961 1.00 55.22 165 ASN A N 1
ATOM 1240 C CA . ASN A 1 165 ? 24.634 9.132 -28.774 1.00 55.22 165 ASN A CA 1
ATOM 1241 C C . ASN A 1 165 ? 25.511 7.957 -29.190 1.00 55.22 165 ASN A C 1
ATOM 1243 O O . ASN A 1 165 ? 26.498 8.193 -29.894 1.00 55.22 165 ASN A O 1
ATOM 1247 N N . LYS A 1 166 ? 25.148 6.714 -28.876 1.00 65.50 166 LYS A N 1
ATOM 1248 C CA . LYS A 1 166 ? 25.571 5.486 -29.571 1.00 65.50 166 LYS A CA 1
ATOM 1249 C C . LYS A 1 166 ? 24.812 4.304 -28.987 1.00 65.50 166 LYS A C 1
ATOM 1251 O O . LYS A 1 166 ? 24.081 4.434 -28.021 1.00 65.50 166 LYS A O 1
ATOM 1256 N N . SER A 1 167 ? 24.964 3.155 -29.622 1.00 74.19 167 SER A N 1
ATOM 1257 C CA . SER A 1 167 ? 24.528 1.900 -29.040 1.00 74.19 167 SER A CA 1
ATOM 1258 C C . SER A 1 167 ? 25.592 1.362 -28.087 1.00 74.19 167 SER A C 1
ATOM 1260 O O . SER A 1 167 ? 26.794 1.438 -28.367 1.00 74.19 167 SER A O 1
ATOM 1262 N N . ASP A 1 168 ? 25.138 0.819 -26.968 1.00 84.25 168 ASP A N 1
ATOM 1263 C CA . ASP A 1 168 ? 25.981 0.216 -25.954 1.00 84.25 168 ASP A CA 1
ATOM 1264 C C . ASP A 1 168 ? 26.485 -1.142 -26.386 1.00 84.25 168 ASP A C 1
ATOM 1266 O O . ASP A 1 168 ? 25.871 -1.867 -27.175 1.00 84.25 168 ASP A O 1
ATOM 1270 N N . MET A 1 169 ? 27.635 -1.503 -25.836 1.00 88.06 169 MET A N 1
ATOM 1271 C CA . MET A 1 169 ? 28.319 -2.717 -26.234 1.00 88.06 169 MET A CA 1
ATOM 1272 C C . MET A 1 169 ? 28.444 -3.687 -25.074 1.00 88.06 169 MET A C 1
ATOM 1274 O O . MET A 1 169 ? 28.688 -3.302 -23.931 1.00 88.06 169 MET A O 1
ATOM 1278 N N . VAL A 1 170 ? 28.355 -4.973 -25.387 1.00 91.56 170 VAL A N 1
ATOM 1279 C CA . VAL A 1 170 ? 28.563 -6.066 -24.438 1.00 91.56 170 VAL A CA 1
ATOM 1280 C C . VAL A 1 170 ? 29.678 -6.984 -24.921 1.00 91.56 170 VAL A C 1
ATOM 1282 O O . VAL A 1 170 ? 29.850 -7.214 -26.118 1.00 91.56 170 VAL A O 1
ATOM 1285 N N . ILE A 1 171 ? 30.450 -7.528 -23.987 1.00 92.25 171 ILE A N 1
ATOM 1286 C CA . ILE A 1 171 ? 31.501 -8.503 -24.271 1.00 92.25 171 ILE A CA 1
ATOM 1287 C C . ILE A 1 171 ? 31.604 -9.529 -23.140 1.00 92.25 171 ILE A C 1
ATOM 1289 O O . ILE A 1 171 ? 31.290 -9.238 -21.985 1.00 92.25 171 ILE A O 1
ATOM 1293 N N . VAL A 1 172 ? 32.069 -10.738 -23.456 1.00 93.12 172 VAL A N 1
ATOM 1294 C CA . VAL A 1 172 ? 32.394 -11.745 -22.433 1.00 93.12 172 VAL A CA 1
ATOM 1295 C C . VAL A 1 172 ? 33.749 -11.417 -21.812 1.00 93.12 172 VAL A C 1
ATOM 1297 O O . VAL A 1 172 ? 34.723 -11.193 -22.535 1.00 93.12 172 VAL A O 1
ATOM 1300 N N . CYS A 1 173 ? 33.836 -11.418 -20.481 1.00 92.75 173 CYS A N 1
ATOM 1301 C CA . CYS A 1 173 ? 35.106 -11.177 -19.810 1.00 92.75 173 CYS A CA 1
ATOM 1302 C C . CYS A 1 173 ? 36.106 -12.310 -20.024 1.00 92.75 173 CYS A C 1
ATOM 1304 O O . CYS A 1 173 ? 35.783 -13.486 -19.843 1.00 92.75 173 CYS A O 1
ATOM 1306 N N . ARG A 1 174 ? 37.346 -11.928 -20.350 1.00 91.75 174 ARG A N 1
ATOM 1307 C CA . ARG A 1 174 ? 38.482 -12.840 -20.459 1.00 91.75 174 ARG A CA 1
ATOM 1308 C C . ARG A 1 174 ? 39.727 -12.279 -19.778 1.00 91.75 174 ARG A C 1
ATOM 1310 O O . ARG A 1 174 ? 40.055 -11.107 -19.979 1.00 91.75 174 ARG A O 1
ATOM 1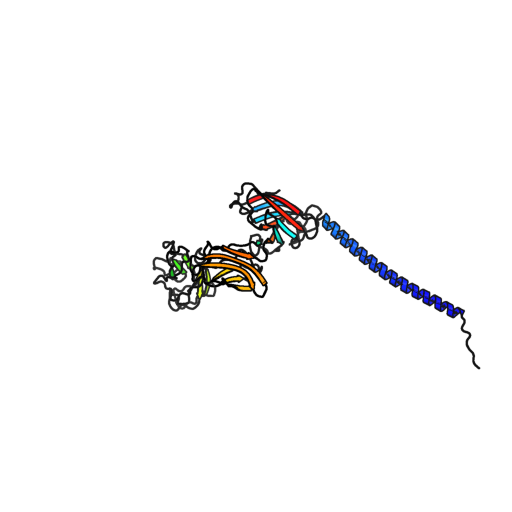317 N N . ASP A 1 175 ? 40.436 -13.116 -19.024 1.00 88.25 175 ASP A N 1
ATOM 1318 C CA . ASP A 1 175 ? 41.720 -12.730 -18.428 1.00 88.25 175 ASP A CA 1
ATOM 1319 C C . ASP A 1 175 ? 42.766 -12.406 -19.509 1.00 88.25 175 ASP A C 1
ATOM 1321 O O . ASP A 1 175 ? 42.810 -13.011 -20.584 1.00 88.25 175 ASP A O 1
ATOM 1325 N N . GLY A 1 176 ? 43.605 -11.406 -19.243 1.00 80.06 176 GLY A N 1
ATOM 1326 C CA . GLY A 1 176 ? 44.635 -10.938 -20.173 1.00 80.06 176 GLY A CA 1
ATOM 1327 C C . GLY A 1 176 ? 44.122 -10.123 -21.368 1.00 80.06 176 GLY A C 1
ATOM 1328 O O . GLY A 1 176 ? 44.932 -9.668 -22.172 1.00 80.06 176 GLY A O 1
ATOM 1329 N N . ALA A 1 177 ? 42.810 -9.883 -21.483 1.00 77.12 177 ALA A N 1
ATOM 1330 C CA . ALA A 1 177 ? 42.232 -9.077 -22.562 1.00 77.12 177 ALA A CA 1
ATOM 1331 C C . ALA A 1 177 ? 42.340 -7.550 -22.325 1.00 77.12 177 ALA A C 1
ATOM 1333 O O . ALA A 1 177 ? 42.040 -6.758 -23.213 1.00 77.12 177 ALA A O 1
ATOM 1334 N N . GLY A 1 178 ? 42.802 -7.123 -21.142 1.00 76.06 178 GLY A N 1
ATOM 1335 C CA . GLY A 1 178 ? 43.106 -5.721 -20.814 1.00 76.06 178 GLY A CA 1
ATOM 1336 C C . GLY A 1 178 ? 41.914 -4.871 -20.355 1.00 76.06 178 GLY A C 1
ATOM 1337 O O . GLY A 1 178 ? 42.119 -3.749 -19.904 1.00 76.06 178 GLY A O 1
ATOM 1338 N N . PHE A 1 179 ? 40.691 -5.404 -20.424 1.00 79.25 179 PHE A N 1
ATOM 1339 C CA . PHE A 1 179 ? 39.455 -4.713 -20.027 1.00 79.25 179 PHE A CA 1
ATOM 1340 C C . PHE A 1 179 ? 38.645 -5.442 -18.946 1.00 79.25 179 PHE A C 1
ATOM 1342 O O . PHE A 1 179 ? 37.655 -4.891 -18.484 1.00 79.25 179 PHE A O 1
ATOM 1349 N N . CYS A 1 180 ? 39.043 -6.650 -18.533 1.00 85.31 180 CYS A N 1
ATOM 1350 C CA . CYS A 1 180 ? 38.415 -7.370 -17.424 1.00 85.31 180 CYS A CA 1
ATOM 1351 C C . CYS A 1 180 ? 39.465 -7.782 -16.381 1.00 85.31 180 CYS A C 1
ATOM 1353 O O . CYS A 1 180 ? 40.518 -8.306 -16.754 1.00 85.31 180 CYS A O 1
ATOM 1355 N N . PRO A 1 181 ? 39.191 -7.583 -15.079 1.00 87.31 181 PRO A N 1
ATOM 1356 C CA . PRO A 1 181 ? 39.946 -8.203 -13.996 1.00 87.31 181 PRO A CA 1
ATOM 1357 C C . PRO A 1 181 ? 39.941 -9.735 -14.089 1.00 87.31 181 PRO A C 1
ATOM 1359 O O . PRO A 1 181 ? 38.928 -10.334 -14.453 1.00 87.31 181 PRO A O 1
ATOM 1362 N N . SER A 1 182 ? 41.031 -10.377 -13.662 1.00 86.75 182 SER A N 1
ATOM 1363 C CA . SER A 1 182 ? 41.184 -11.842 -13.695 1.00 86.75 182 SER A CA 1
ATOM 1364 C C . SER A 1 182 ? 40.124 -12.597 -12.883 1.00 86.75 182 SER A C 1
ATOM 1366 O O . SER A 1 182 ? 39.772 -13.725 -13.209 1.00 86.75 182 SER A O 1
ATOM 1368 N N . ILE A 1 183 ? 39.547 -11.967 -11.854 1.00 86.94 183 ILE A N 1
ATOM 1369 C CA . ILE A 1 183 ? 38.460 -12.549 -11.048 1.00 86.94 183 ILE A CA 1
ATOM 1370 C C . ILE A 1 183 ? 37.138 -12.723 -11.820 1.00 86.94 183 ILE A C 1
ATOM 1372 O O . ILE A 1 183 ? 36.271 -13.471 -11.367 1.00 86.94 183 ILE A O 1
ATOM 1376 N N . TYR A 1 184 ? 36.982 -12.053 -12.966 1.00 91.19 184 TYR A N 1
ATOM 1377 C CA . TYR A 1 184 ? 35.766 -12.054 -13.787 1.00 91.19 184 TYR A CA 1
ATOM 1378 C C . TYR A 1 184 ? 35.884 -12.896 -15.065 1.00 91.19 184 TYR A C 1
ATOM 1380 O O . TYR A 1 184 ? 34.920 -12.981 -15.827 1.00 91.19 184 TYR A O 1
ATOM 1388 N N . ASP A 1 185 ? 37.040 -13.523 -15.293 1.00 91.94 185 ASP A N 1
ATOM 1389 C CA . ASP A 1 185 ? 37.314 -14.376 -16.453 1.00 91.94 185 ASP A CA 1
ATOM 1390 C C . ASP A 1 185 ? 36.265 -15.482 -16.603 1.00 91.94 185 ASP A C 1
ATOM 1392 O O . ASP A 1 185 ? 36.034 -16.247 -15.668 1.00 91.94 185 ASP A O 1
ATOM 1396 N N . GLY A 1 186 ? 35.578 -15.515 -17.748 1.00 87.69 186 GLY A N 1
ATOM 1397 C CA . GLY A 1 186 ? 34.522 -16.487 -18.047 1.00 87.69 186 GLY A CA 1
ATOM 1398 C C . GLY A 1 186 ? 33.247 -16.358 -17.206 1.00 87.69 186 GLY A C 1
ATOM 1399 O O . GLY A 1 186 ? 32.268 -17.032 -17.501 1.00 87.69 186 GLY A O 1
ATOM 1400 N N . LYS A 1 187 ? 33.210 -15.494 -16.187 1.00 92.25 187 LYS A N 1
ATOM 1401 C CA . LYS A 1 187 ? 32.116 -15.444 -15.199 1.00 92.25 187 LYS A CA 1
ATOM 1402 C C . LYS A 1 187 ? 31.175 -14.259 -15.353 1.00 92.25 187 LYS A C 1
ATOM 1404 O O . LYS A 1 187 ? 30.052 -14.296 -14.857 1.00 92.25 187 LYS A O 1
ATOM 1409 N N . TYR A 1 188 ? 31.632 -13.199 -16.012 1.00 93.38 188 TYR A N 1
ATOM 1410 C CA . TYR A 1 188 ? 30.890 -11.949 -16.142 1.00 93.38 188 TYR A CA 1
ATOM 1411 C C . TYR A 1 188 ? 30.821 -11.492 -17.598 1.00 93.38 188 TYR A C 1
ATOM 1413 O O . TYR A 1 188 ? 31.703 -11.768 -18.416 1.00 93.38 188 TYR A O 1
ATOM 1421 N N . LEU A 1 189 ? 29.774 -10.734 -17.897 1.00 92.50 189 LEU A N 1
ATOM 1422 C CA . LEU A 1 189 ? 29.695 -9.870 -19.064 1.00 92.50 189 LEU A CA 1
ATOM 1423 C C . LEU A 1 189 ? 30.156 -8.472 -18.671 1.00 92.50 189 LEU A C 1
ATOM 1425 O O . LEU A 1 189 ? 29.755 -7.962 -17.626 1.00 92.50 189 LEU A O 1
ATOM 1429 N N . ALA A 1 190 ? 30.980 -7.854 -19.508 1.00 92.50 190 ALA A N 1
ATOM 1430 C CA . ALA A 1 190 ? 31.312 -6.446 -19.386 1.00 92.50 190 ALA A CA 1
ATOM 1431 C C . ALA A 1 190 ? 30.442 -5.642 -20.352 1.00 92.50 190 ALA A C 1
ATOM 1433 O O . ALA A 1 190 ? 30.395 -5.934 -21.547 1.00 92.50 190 ALA A O 1
ATOM 1434 N N . PHE A 1 191 ? 29.778 -4.624 -19.823 1.00 90.12 191 PHE A N 1
ATOM 1435 C CA . PHE A 1 191 ? 29.020 -3.641 -20.580 1.00 90.12 191 PHE A CA 1
ATOM 1436 C C . PHE A 1 191 ? 29.816 -2.345 -20.662 1.00 90.12 191 PHE A C 1
ATOM 1438 O O . PHE A 1 191 ? 30.398 -1.884 -19.673 1.00 90.12 191 PHE A O 1
ATOM 1445 N N . ASN A 1 192 ? 29.857 -1.786 -21.862 1.00 89.62 192 ASN A N 1
ATOM 1446 C CA . ASN A 1 192 ? 30.466 -0.512 -22.174 1.00 89.62 192 ASN A CA 1
ATOM 1447 C C . ASN A 1 192 ? 29.362 0.472 -22.546 1.00 89.62 192 ASN A C 1
ATOM 1449 O O . ASN A 1 192 ? 28.724 0.282 -23.580 1.00 89.62 192 ASN A O 1
ATOM 1453 N N . MET A 1 193 ? 29.189 1.474 -21.687 1.00 86.88 193 MET A N 1
ATOM 1454 C CA . MET A 1 193 ? 28.161 2.497 -21.815 1.00 86.88 193 MET A CA 1
ATOM 1455 C C . MET A 1 193 ? 28.668 3.646 -22.700 1.00 86.88 193 MET A C 1
ATOM 1457 O O . MET A 1 193 ? 29.834 4.041 -22.570 1.00 86.88 193 MET A O 1
ATOM 1461 N N . SER A 1 194 ? 27.852 4.157 -23.621 1.00 81.31 194 SER A N 1
ATOM 1462 C CA . SER A 1 194 ? 28.226 5.213 -24.570 1.00 81.31 194 SER A CA 1
ATOM 1463 C C . SER A 1 194 ? 28.572 6.536 -23.889 1.00 81.31 194 SER A C 1
ATOM 1465 O O . SER A 1 194 ? 29.503 7.210 -24.351 1.00 81.31 194 SER A O 1
ATOM 1467 N N . SER A 1 195 ? 27.934 6.851 -22.759 1.00 79.12 195 SER A N 1
ATOM 1468 C CA . SER A 1 195 ? 28.158 8.081 -21.985 1.00 79.12 195 SER A CA 1
ATOM 1469 C C . SER A 1 195 ? 29.460 8.071 -21.187 1.00 79.12 195 SER A C 1
ATOM 1471 O O . SER A 1 195 ? 30.096 9.115 -21.013 1.00 79.12 195 SER A O 1
ATOM 1473 N N . ASP A 1 196 ? 29.887 6.894 -20.726 1.00 79.62 196 ASP A N 1
ATOM 1474 C CA . ASP A 1 196 ? 31.131 6.695 -19.987 1.00 79.62 196 ASP A CA 1
ATOM 1475 C C . ASP A 1 196 ? 31.898 5.467 -20.503 1.00 79.62 196 ASP A C 1
ATOM 1477 O O . ASP A 1 196 ? 31.964 4.418 -19.851 1.00 79.62 196 ASP A O 1
ATOM 1481 N N . PRO A 1 197 ? 32.587 5.608 -21.649 1.00 76.00 197 PRO A N 1
ATOM 1482 C CA . PRO A 1 197 ? 33.387 4.535 -22.214 1.00 76.00 197 PRO A CA 1
ATOM 1483 C C . PRO A 1 197 ? 34.664 4.259 -21.410 1.00 76.00 197 PRO A C 1
ATOM 1485 O O . PRO A 1 197 ? 35.424 3.351 -21.762 1.00 76.00 197 PRO A O 1
ATOM 1488 N N . SER A 1 198 ? 34.936 5.013 -20.341 1.00 77.62 198 SER A N 1
ATOM 1489 C CA . SER A 1 198 ? 36.083 4.790 -19.459 1.00 77.62 198 SER A CA 1
ATOM 1490 C C . SER A 1 198 ? 35.757 3.825 -18.317 1.00 77.62 198 SER A C 1
ATOM 1492 O O . SER A 1 198 ? 36.631 3.064 -17.897 1.00 77.62 198 SER A O 1
ATOM 1494 N N . SER A 1 199 ? 34.492 3.772 -17.896 1.00 84.12 199 SER A N 1
ATOM 1495 C CA . SER A 1 199 ? 33.979 2.824 -16.910 1.00 84.12 199 SER A CA 1
ATOM 1496 C C . SER A 1 199 ? 33.348 1.600 -17.583 1.00 84.12 199 SER A C 1
ATOM 1498 O O . SER A 1 199 ? 32.931 1.638 -18.741 1.00 84.12 199 SER A O 1
ATOM 1500 N N . LYS A 1 200 ? 33.352 0.453 -16.902 1.00 88.38 200 LYS A N 1
ATOM 1501 C CA . LYS A 1 200 ? 32.751 -0.798 -17.390 1.00 88.38 200 LYS A CA 1
ATOM 1502 C C . LYS A 1 200 ? 31.900 -1.393 -16.291 1.00 88.38 200 LYS A C 1
ATOM 1504 O O . LYS A 1 200 ? 32.318 -1.427 -15.133 1.00 88.38 200 LYS A O 1
ATOM 1509 N N . ILE A 1 201 ? 30.733 -1.894 -16.666 1.00 89.56 201 ILE A N 1
ATOM 1510 C CA . ILE A 1 201 ? 29.814 -2.543 -15.736 1.00 89.56 201 ILE A CA 1
ATOM 1511 C C . ILE A 1 201 ? 29.943 -4.043 -15.915 1.00 89.56 201 ILE A C 1
ATOM 1513 O O . ILE A 1 201 ? 29.807 -4.550 -17.024 1.00 89.56 201 ILE A O 1
ATOM 1517 N N . TYR A 1 202 ? 30.197 -4.750 -14.822 1.00 91.81 202 TYR A N 1
ATOM 1518 C CA . TYR A 1 202 ? 30.374 -6.195 -14.840 1.00 91.81 202 TYR A CA 1
ATOM 1519 C C . TYR A 1 202 ? 29.130 -6.869 -14.281 1.00 91.81 202 TYR A C 1
ATOM 1521 O O . TYR A 1 202 ? 28.765 -6.643 -13.128 1.00 91.81 202 TYR A O 1
ATOM 1529 N N . VAL A 1 203 ? 28.499 -7.716 -15.088 1.00 90.81 203 VAL A N 1
ATOM 1530 C CA . VAL A 1 203 ? 27.263 -8.417 -14.736 1.00 90.81 203 VAL A CA 1
ATOM 1531 C C . VAL A 1 203 ? 27.531 -9.924 -14.696 1.00 90.81 203 VAL A C 1
ATOM 1533 O O . VAL A 1 203 ? 28.029 -10.462 -15.688 1.00 90.81 203 VAL A O 1
ATOM 1536 N N . PRO A 1 204 ? 27.261 -10.618 -13.575 1.00 91.88 204 PRO A N 1
ATOM 1537 C CA . PRO A 1 204 ? 27.548 -12.043 -13.449 1.00 91.88 204 PRO A CA 1
ATOM 1538 C C . PRO A 1 204 ? 26.644 -12.890 -14.349 1.00 91.88 204 PRO A C 1
ATOM 1540 O O . PRO A 1 204 ? 25.470 -12.585 -14.571 1.00 91.88 204 PRO A O 1
ATOM 1543 N N . LEU A 1 205 ? 27.197 -13.995 -14.836 1.00 91.81 205 LEU A N 1
ATOM 1544 C CA . LEU A 1 205 ? 26.447 -15.082 -15.451 1.00 91.81 205 LEU A CA 1
ATOM 1545 C C . LEU A 1 205 ? 26.037 -16.087 -14.373 1.00 91.81 205 LEU A C 1
ATOM 1547 O O . LEU A 1 205 ? 26.766 -16.291 -13.404 1.00 91.81 205 LEU A O 1
ATOM 1551 N N . TYR A 1 206 ? 24.899 -16.754 -14.560 1.00 91.94 206 TYR A N 1
ATOM 1552 C CA . TYR A 1 206 ? 24.392 -17.747 -13.615 1.00 91.94 206 TYR A CA 1
ATOM 1553 C C . TYR A 1 206 ? 24.083 -19.073 -14.301 1.00 91.94 206 TYR A C 1
ATOM 1555 O O . TYR A 1 206 ? 23.610 -19.113 -15.440 1.00 91.94 206 TYR A O 1
ATOM 1563 N N . TYR A 1 207 ? 24.347 -20.165 -13.588 1.00 90.94 207 TYR A N 1
ATOM 1564 C CA . TYR A 1 207 ? 23.768 -21.469 -13.882 1.00 90.94 207 TYR A CA 1
ATOM 1565 C C . TYR A 1 207 ? 22.279 -21.459 -13.489 1.00 90.94 207 TYR A C 1
ATOM 1567 O O . TYR A 1 207 ? 21.898 -20.705 -12.594 1.00 90.94 207 TYR A O 1
ATOM 1575 N N . PRO A 1 208 ? 21.444 -22.370 -14.026 1.00 87.38 208 PRO A N 1
ATOM 1576 C CA . PRO A 1 208 ? 20.033 -22.493 -13.638 1.00 87.38 208 PRO A CA 1
ATOM 1577 C C . PRO A 1 208 ? 19.774 -22.698 -12.135 1.00 87.38 208 PRO A C 1
ATOM 1579 O O . PRO A 1 208 ? 18.651 -22.536 -11.677 1.00 87.38 208 PRO A O 1
ATOM 1582 N N . ASN A 1 209 ? 20.794 -23.085 -11.364 1.00 85.69 209 ASN A N 1
ATOM 1583 C CA . ASN A 1 209 ? 20.722 -23.245 -9.911 1.00 85.69 209 ASN A CA 1
ATOM 1584 C C . ASN A 1 209 ? 21.039 -21.950 -9.124 1.00 85.69 209 ASN A C 1
ATOM 1586 O O . ASN A 1 209 ? 21.102 -22.000 -7.898 1.00 85.69 209 ASN A O 1
ATOM 1590 N N . GLY A 1 210 ? 21.294 -20.827 -9.806 1.00 83.12 210 GLY A N 1
ATOM 1591 C CA . GLY A 1 210 ? 21.603 -19.525 -9.204 1.00 83.12 210 GLY A CA 1
ATOM 1592 C C . GLY A 1 210 ? 23.058 -19.326 -8.759 1.00 83.12 210 GLY A C 1
ATOM 1593 O O . GLY A 1 210 ? 23.397 -18.262 -8.248 1.00 83.12 210 GLY A O 1
ATOM 1594 N N . SER A 1 211 ? 23.944 -20.310 -8.943 1.00 90.69 211 SER A N 1
ATOM 1595 C CA . SER A 1 211 ? 25.386 -20.124 -8.712 1.00 90.69 211 SER A CA 1
ATOM 1596 C C . SER A 1 211 ? 26.060 -19.449 -9.910 1.00 90.69 211 SER A C 1
ATOM 1598 O O . SER A 1 211 ? 25.593 -19.590 -11.041 1.00 90.69 211 SER A O 1
ATOM 1600 N N . ILE A 1 212 ? 27.139 -18.695 -9.665 1.00 90.00 212 ILE A N 1
ATOM 1601 C CA . ILE A 1 212 ? 27.863 -17.979 -10.727 1.00 90.00 212 ILE A CA 1
ATOM 1602 C C . ILE A 1 212 ? 28.377 -18.990 -11.758 1.00 90.00 212 ILE A C 1
ATOM 1604 O O . ILE A 1 212 ? 29.108 -19.919 -11.406 1.00 90.00 212 ILE A O 1
ATOM 1608 N N . ALA A 1 213 ? 27.980 -18.796 -13.014 1.00 90.81 213 ALA A N 1
ATOM 1609 C CA . ALA A 1 213 ? 28.447 -19.586 -14.140 1.00 90.81 213 ALA A CA 1
ATOM 1610 C C . ALA A 1 213 ? 29.865 -19.200 -14.536 1.00 90.81 213 ALA A C 1
ATOM 1612 O O . ALA A 1 213 ? 30.259 -18.045 -14.404 1.00 90.81 213 ALA A O 1
ATOM 1613 N N . ASP A 1 214 ? 30.614 -20.172 -15.044 1.00 92.00 214 ASP A N 1
ATOM 1614 C CA . ASP A 1 214 ? 31.956 -19.970 -15.570 1.00 92.00 214 ASP A CA 1
ATOM 1615 C C . ASP A 1 214 ? 32.033 -20.606 -16.954 1.00 92.00 214 ASP A C 1
ATOM 1617 O O . ASP A 1 214 ? 32.154 -21.817 -17.082 1.00 92.00 214 ASP A O 1
ATOM 1621 N N . ILE A 1 215 ? 31.932 -19.774 -17.988 1.00 91.75 215 ILE A N 1
ATOM 1622 C CA . ILE A 1 215 ? 31.997 -20.189 -19.390 1.00 91.75 215 ILE A CA 1
ATOM 1623 C C . ILE A 1 215 ? 33.425 -20.117 -19.948 1.00 91.75 215 ILE A C 1
ATOM 1625 O O . ILE A 1 215 ? 33.602 -20.055 -21.165 1.00 91.75 215 ILE A O 1
ATOM 1629 N N . SER A 1 216 ? 34.463 -20.085 -19.100 1.00 89.31 216 SER A N 1
ATOM 1630 C CA . SER A 1 216 ? 35.865 -20.216 -19.545 1.00 89.31 216 SER A CA 1
ATOM 1631 C C . SER A 1 216 ? 36.167 -21.600 -20.133 1.00 89.31 216 SER A C 1
ATOM 1633 O O . SER A 1 216 ? 37.124 -21.768 -20.891 1.00 89.31 216 SER A O 1
ATOM 1635 N N . ALA A 1 217 ? 35.312 -22.580 -19.844 1.00 85.31 217 ALA A N 1
ATOM 1636 C CA . ALA A 1 217 ? 35.210 -23.841 -20.554 1.00 85.31 217 ALA A CA 1
ATOM 1637 C C . ALA A 1 217 ? 33.852 -23.928 -21.275 1.00 8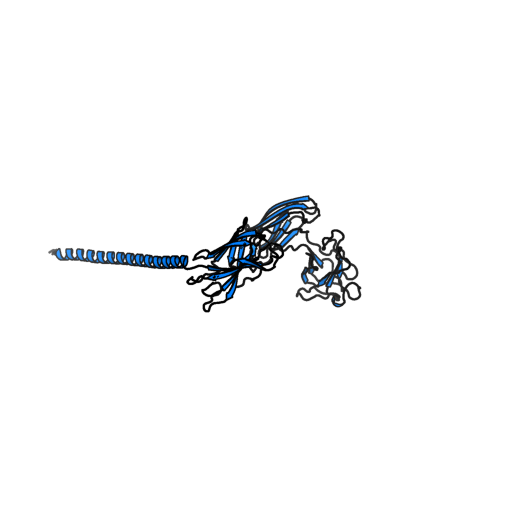5.31 217 ALA A C 1
ATOM 1639 O O . ALA A 1 217 ? 32.980 -23.078 -21.131 1.00 85.31 217 ALA A O 1
ATOM 1640 N N . ALA A 1 218 ? 33.706 -24.926 -22.138 1.00 82.12 218 ALA A N 1
ATOM 1641 C CA . ALA A 1 218 ? 32.420 -25.298 -22.710 1.00 82.12 218 ALA A CA 1
ATOM 1642 C C . ALA A 1 218 ? 32.351 -26.829 -22.789 1.00 82.12 218 ALA A C 1
ATOM 1644 O O . ALA A 1 218 ? 33.399 -27.471 -22.941 1.00 82.12 218 ALA A O 1
ATOM 1645 N N . PRO A 1 219 ? 31.152 -27.434 -22.746 1.00 88.50 219 PRO A N 1
ATOM 1646 C CA . PRO A 1 219 ? 29.834 -26.794 -22.684 1.00 88.50 219 PRO A CA 1
ATOM 1647 C C . PRO A 1 219 ? 29.399 -26.418 -21.261 1.00 88.50 219 PRO A C 1
ATOM 1649 O O . PRO A 1 219 ? 29.541 -27.222 -20.346 1.00 88.50 219 PRO A O 1
ATOM 1652 N N . ASP A 1 220 ? 28.748 -25.263 -21.117 1.00 90.00 220 ASP A N 1
ATOM 1653 C CA . ASP A 1 220 ? 28.151 -24.810 -19.857 1.00 90.00 220 ASP A CA 1
ATOM 1654 C C . ASP A 1 220 ? 26.715 -24.337 -20.070 1.00 90.00 220 ASP A C 1
ATOM 1656 O O . ASP A 1 220 ? 26.393 -23.675 -21.056 1.00 90.00 220 ASP A O 1
ATOM 1660 N N . THR A 1 221 ? 25.812 -24.719 -19.165 1.00 91.31 221 THR A N 1
ATOM 1661 C CA . THR A 1 221 ? 24.385 -24.383 -19.287 1.00 91.31 221 THR A CA 1
ATOM 1662 C C . THR A 1 221 ? 24.064 -23.154 -18.466 1.00 91.31 221 THR A C 1
ATOM 1664 O O . THR A 1 221 ? 24.169 -23.179 -17.247 1.00 91.31 221 THR A O 1
ATOM 1667 N N . LEU A 1 222 ? 23.626 -22.097 -19.133 1.00 90.56 222 LEU A N 1
ATOM 1668 C CA . LEU A 1 222 ? 23.278 -20.832 -18.511 1.00 90.56 222 LEU A CA 1
ATOM 1669 C C . LEU A 1 222 ? 21.790 -20.771 -18.174 1.00 90.56 222 LEU A C 1
ATOM 1671 O O . LEU A 1 222 ? 20.936 -21.299 -18.895 1.00 90.56 222 LEU A O 1
ATOM 1675 N N . GLY A 1 223 ? 21.501 -20.111 -17.062 1.00 83.38 223 GLY A N 1
ATOM 1676 C CA . GLY A 1 223 ? 20.164 -19.877 -16.546 1.00 83.38 223 GLY A CA 1
ATOM 1677 C C . GLY A 1 223 ? 20.178 -18.670 -15.623 1.00 83.38 223 GLY A C 1
ATOM 1678 O O . GLY A 1 223 ? 20.260 -18.820 -14.410 1.00 83.38 223 GLY A O 1
ATOM 1679 N N . ASN A 1 224 ? 20.111 -17.486 -16.222 1.00 79.19 224 ASN A N 1
ATOM 1680 C CA . ASN A 1 224 ? 19.938 -16.217 -15.527 1.00 79.19 224 ASN A CA 1
ATOM 1681 C C . ASN A 1 224 ? 18.541 -15.657 -15.823 1.00 79.19 224 ASN A C 1
ATOM 1683 O O . ASN A 1 224 ? 18.105 -15.684 -16.979 1.00 79.19 224 ASN A O 1
ATOM 1687 N N . ASP A 1 225 ? 17.873 -15.144 -14.794 1.00 77.00 225 ASP A N 1
ATOM 1688 C CA . ASP A 1 225 ? 16.581 -14.476 -14.893 1.00 77.00 225 ASP A CA 1
ATOM 1689 C C . ASP A 1 225 ? 16.611 -13.150 -14.118 1.00 77.00 225 ASP A C 1
ATOM 1691 O O . ASP A 1 225 ? 16.546 -13.122 -12.891 1.00 77.00 225 ASP A O 1
ATOM 1695 N N . GLY A 1 226 ? 16.748 -12.042 -14.844 1.00 71.81 226 GLY A N 1
ATOM 1696 C CA . GLY A 1 226 ? 16.541 -10.690 -14.343 1.00 71.81 226 GLY A CA 1
ATOM 1697 C C . GLY A 1 226 ? 17.731 -10.081 -13.609 1.00 71.81 226 GLY A C 1
ATOM 1698 O O . GLY A 1 226 ? 17.525 -9.329 -12.659 1.00 71.81 226 GLY A O 1
ATOM 1699 N N . THR A 1 227 ? 18.976 -10.352 -14.018 1.00 80.31 227 THR A N 1
ATOM 1700 C CA . THR A 1 227 ? 20.133 -9.683 -13.388 1.00 80.31 227 THR A CA 1
ATOM 1701 C C . THR A 1 227 ? 20.277 -8.253 -13.892 1.00 80.31 227 THR A C 1
ATOM 1703 O O . THR A 1 227 ? 20.422 -8.042 -15.092 1.00 80.31 227 THR A O 1
ATOM 1706 N N . GLN A 1 228 ? 20.276 -7.274 -12.986 1.00 79.81 228 GLN A N 1
ATOM 1707 C CA . GLN A 1 228 ? 20.389 -5.855 -13.331 1.00 79.81 228 GLN A CA 1
ATOM 1708 C C . GLN A 1 228 ? 21.775 -5.482 -13.886 1.00 79.81 228 GLN A C 1
ATOM 1710 O O . GLN A 1 228 ? 22.807 -5.965 -13.414 1.00 79.81 228 GLN A O 1
ATOM 1715 N N . ILE A 1 229 ? 21.802 -4.576 -14.864 1.00 82.94 229 ILE A N 1
ATOM 1716 C CA . ILE A 1 229 ? 23.012 -3.990 -15.442 1.00 82.94 229 ILE A CA 1
ATOM 1717 C C . ILE A 1 229 ? 23.349 -2.699 -14.684 1.00 82.94 229 ILE A C 1
ATOM 1719 O O . ILE A 1 229 ? 22.838 -1.620 -14.981 1.00 82.94 229 ILE A O 1
ATOM 1723 N N . GLY A 1 230 ? 24.237 -2.800 -13.693 1.00 80.50 230 GLY A N 1
ATOM 1724 C CA . GLY A 1 230 ? 24.699 -1.641 -12.921 1.00 80.50 230 GLY A CA 1
ATOM 1725 C C . GLY A 1 230 ? 23.558 -0.966 -12.156 1.00 80.50 230 GLY A C 1
ATOM 1726 O O . GLY A 1 230 ? 22.791 -1.640 -11.476 1.00 80.50 230 GLY A O 1
ATOM 1727 N N . THR A 1 231 ? 23.454 0.360 -12.258 1.00 71.31 231 THR A N 1
ATOM 1728 C CA . THR A 1 231 ? 22.354 1.157 -11.677 1.00 71.31 231 THR A CA 1
ATOM 1729 C C . THR A 1 231 ? 21.280 1.528 -12.699 1.00 71.31 231 THR A C 1
ATOM 1731 O O . THR A 1 231 ? 20.368 2.284 -12.375 1.00 71.31 231 THR A O 1
ATOM 1734 N N . TYR A 1 232 ? 21.402 1.042 -13.934 1.00 71.56 232 TYR A N 1
ATOM 1735 C CA . TYR A 1 232 ? 20.490 1.372 -15.021 1.00 71.56 232 TYR A CA 1
ATOM 1736 C C . TYR A 1 232 ? 19.221 0.523 -14.928 1.00 71.56 232 TYR A C 1
ATOM 1738 O O . TYR A 1 232 ? 19.213 -0.560 -14.331 1.00 71.56 232 TYR A O 1
ATOM 1746 N N . SER A 1 233 ? 18.142 0.995 -15.549 1.00 66.81 233 SER A N 1
ATOM 1747 C CA . SER A 1 233 ? 16.872 0.267 -15.670 1.00 66.81 233 SER A CA 1
ATOM 1748 C C . SER A 1 233 ? 16.963 -0.827 -16.736 1.00 66.81 233 SER A C 1
ATOM 1750 O O . SER A 1 233 ? 16.098 -0.945 -17.596 1.00 66.81 233 SER A O 1
ATOM 1752 N N . ALA A 1 234 ? 18.032 -1.619 -16.704 1.00 74.12 234 ALA A N 1
ATOM 1753 C CA . ALA A 1 234 ? 18.336 -2.648 -17.679 1.00 74.12 234 ALA A CA 1
ATOM 1754 C C . ALA A 1 234 ? 18.700 -3.960 -16.988 1.00 74.12 234 ALA A C 1
ATOM 1756 O O . ALA A 1 234 ? 19.305 -3.963 -15.918 1.00 74.12 234 ALA A O 1
ATOM 1757 N N . TYR A 1 235 ? 18.328 -5.081 -17.593 1.00 80.50 235 TYR A N 1
ATOM 1758 C CA . TYR A 1 235 ? 18.466 -6.420 -17.028 1.00 80.50 235 TYR A CA 1
ATOM 1759 C C . TYR A 1 235 ? 19.026 -7.385 -18.069 1.00 80.50 235 TYR A C 1
ATOM 1761 O O . TYR A 1 235 ? 19.021 -7.088 -19.256 1.00 80.50 235 TYR A O 1
ATOM 1769 N N . ILE A 1 236 ? 19.503 -8.553 -17.661 1.00 85.50 236 ILE A N 1
ATOM 1770 C CA . ILE A 1 236 ? 19.873 -9.629 -18.579 1.00 85.50 236 ILE A CA 1
ATOM 1771 C C . ILE A 1 236 ? 19.227 -10.940 -18.159 1.00 85.50 236 ILE A C 1
ATOM 1773 O O . ILE A 1 236 ? 19.185 -11.272 -16.972 1.00 85.50 236 ILE A O 1
ATOM 1777 N N . ASN A 1 237 ? 18.828 -11.721 -19.158 1.00 85.62 237 ASN A N 1
ATOM 1778 C CA . ASN A 1 237 ? 18.584 -13.147 -19.023 1.00 85.62 237 ASN A CA 1
ATOM 1779 C C . ASN A 1 237 ? 19.544 -13.898 -19.929 1.00 85.62 237 ASN A C 1
ATOM 1781 O O . ASN A 1 237 ? 19.804 -13.494 -21.066 1.00 85.62 237 ASN A O 1
ATOM 1785 N N . THR A 1 238 ? 20.017 -15.038 -19.441 1.00 88.94 238 THR A N 1
ATOM 1786 C CA . THR A 1 238 ? 20.783 -15.975 -20.253 1.00 88.94 238 THR A CA 1
ATOM 1787 C C . THR A 1 238 ? 20.185 -17.360 -20.180 1.00 88.94 238 THR A C 1
ATOM 1789 O O . THR A 1 238 ? 19.770 -17.817 -19.114 1.00 88.94 238 THR A O 1
ATOM 1792 N N . ARG A 1 239 ? 20.079 -18.021 -21.334 1.00 88.75 239 ARG A N 1
ATOM 1793 C CA . ARG A 1 239 ? 19.458 -19.345 -21.442 1.00 88.75 239 ARG A CA 1
ATOM 1794 C C . ARG A 1 239 ? 20.196 -20.222 -22.444 1.00 88.75 239 ARG A C 1
ATOM 1796 O O . ARG A 1 239 ? 20.664 -19.756 -23.479 1.00 88.75 239 ARG A O 1
ATOM 1803 N N . GLY A 1 240 ? 20.213 -21.520 -22.160 1.00 89.44 240 GLY A N 1
ATOM 1804 C CA . GLY A 1 240 ? 20.753 -22.547 -23.050 1.00 89.44 240 GLY A CA 1
ATOM 1805 C C . GLY A 1 240 ? 22.212 -22.899 -22.763 1.00 89.44 240 GLY A C 1
ATOM 1806 O O . GLY A 1 240 ? 22.821 -22.393 -21.826 1.00 89.44 240 GLY A O 1
ATOM 1807 N N . THR A 1 241 ? 22.760 -23.814 -23.562 1.00 91.75 241 THR A N 1
ATOM 1808 C CA . THR A 1 241 ? 24.108 -24.369 -23.364 1.00 91.75 241 THR A CA 1
ATOM 1809 C C . THR A 1 241 ? 25.106 -23.746 -24.335 1.00 91.75 241 THR A C 1
ATOM 1811 O O . THR A 1 241 ? 24.852 -23.703 -25.542 1.00 91.75 241 THR A O 1
ATOM 1814 N N . THR A 1 242 ? 26.222 -23.228 -23.829 1.00 91.50 242 THR A N 1
ATOM 1815 C CA . THR A 1 242 ? 27.313 -22.694 -24.651 1.00 91.50 242 THR A CA 1
ATOM 1816 C C . THR A 1 242 ? 27.963 -23.821 -25.454 1.00 91.50 242 THR A C 1
ATOM 1818 O O . THR A 1 242 ? 28.065 -24.960 -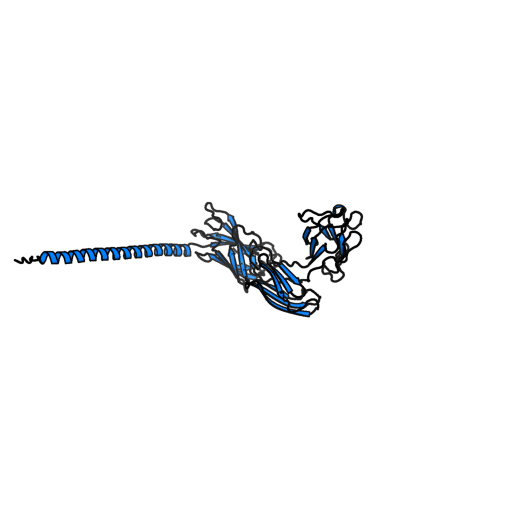24.995 1.00 91.50 242 THR A O 1
ATOM 1821 N N . SER A 1 243 ? 28.395 -23.528 -26.682 1.00 91.12 243 SER A N 1
ATOM 1822 C CA . SER A 1 243 ? 29.097 -24.508 -27.534 1.00 91.12 243 SER A CA 1
ATOM 1823 C C . SER A 1 243 ? 30.601 -24.264 -27.631 1.00 91.12 243 SER A C 1
ATOM 1825 O O . SER A 1 243 ? 31.327 -25.140 -28.093 1.00 91.12 243 SER A O 1
ATOM 1827 N N . SER A 1 244 ? 31.065 -23.092 -27.195 1.00 92.00 244 SER A N 1
ATOM 1828 C CA . SER A 1 244 ? 32.464 -22.672 -27.254 1.00 92.00 244 SER A CA 1
ATOM 1829 C C . SER A 1 244 ? 32.820 -21.884 -26.001 1.00 92.00 244 SER A C 1
ATOM 1831 O O . SER A 1 244 ? 32.000 -21.115 -25.499 1.00 92.00 244 SER A O 1
ATOM 1833 N N . ALA A 1 245 ? 34.052 -22.048 -25.522 1.00 91.00 245 ALA A N 1
ATOM 1834 C CA . ALA A 1 245 ? 34.551 -21.297 -24.378 1.00 91.00 245 ALA A CA 1
ATOM 1835 C C . ALA A 1 245 ? 34.535 -19.780 -24.655 1.00 91.00 245 ALA A C 1
ATOM 1837 O O . ALA A 1 245 ? 34.753 -19.331 -25.788 1.00 91.00 245 ALA A O 1
ATOM 1838 N N . TRP A 1 246 ? 34.263 -18.995 -23.614 1.00 92.50 246 TRP A N 1
ATOM 1839 C CA . TRP A 1 246 ? 34.132 -17.534 -23.621 1.00 92.50 246 TRP A CA 1
ATOM 1840 C C . TRP A 1 246 ? 33.173 -16.992 -24.697 1.00 92.50 246 TRP A C 1
ATOM 1842 O O . TRP A 1 246 ? 33.401 -15.908 -25.241 1.00 92.50 246 TRP A O 1
ATOM 1852 N N . THR A 1 247 ? 32.136 -17.758 -25.054 1.00 92.00 247 THR A N 1
ATOM 1853 C CA . THR A 1 247 ? 31.178 -17.397 -26.108 1.00 92.00 247 THR A CA 1
ATOM 1854 C C . THR A 1 247 ? 29.747 -17.742 -25.696 1.00 92.00 247 THR A C 1
ATOM 1856 O O . THR A 1 247 ? 29.431 -18.899 -25.425 1.00 92.00 247 THR A O 1
ATOM 1859 N N . LEU A 1 248 ? 28.868 -16.742 -25.716 1.00 91.56 248 LEU A N 1
ATOM 1860 C CA . LEU A 1 248 ? 27.419 -16.915 -25.725 1.00 91.56 248 LEU A CA 1
ATOM 1861 C C . LEU A 1 248 ? 26.957 -17.070 -27.172 1.00 91.56 248 LEU A C 1
ATOM 1863 O O . LEU A 1 248 ? 27.267 -16.232 -28.013 1.00 91.56 248 LEU A O 1
ATOM 1867 N N . ASN A 1 249 ? 26.205 -18.120 -27.477 1.00 93.06 249 ASN A N 1
ATOM 1868 C CA . ASN A 1 249 ? 25.646 -18.336 -28.808 1.00 93.06 249 ASN A CA 1
ATOM 1869 C C . ASN A 1 249 ? 24.553 -17.304 -29.125 1.00 93.06 249 ASN A C 1
ATOM 1871 O O . ASN A 1 249 ? 23.993 -16.662 -28.233 1.00 93.06 249 ASN A O 1
ATOM 1875 N N . ALA A 1 250 ? 24.224 -17.158 -30.410 1.00 89.25 250 ALA A N 1
ATOM 1876 C CA . ALA A 1 250 ? 23.056 -16.386 -30.829 1.00 89.25 250 ALA A CA 1
ATOM 1877 C C . ALA A 1 250 ? 21.798 -16.903 -30.109 1.00 89.25 250 ALA A C 1
ATOM 1879 O O . ALA A 1 250 ? 21.612 -18.116 -29.984 1.00 89.25 250 ALA A O 1
ATOM 1880 N N . GLY A 1 251 ? 20.951 -16.004 -29.618 1.00 84.69 251 GLY A N 1
ATOM 1881 C CA . GLY A 1 251 ? 19.752 -16.381 -28.872 1.00 84.69 251 GLY A CA 1
ATOM 1882 C C . GLY A 1 251 ? 19.932 -16.554 -27.363 1.00 84.69 251 GLY A C 1
ATOM 1883 O O . GLY A 1 251 ? 18.935 -16.700 -26.661 1.00 84.69 251 GLY A O 1
ATOM 1884 N N . GLN A 1 252 ? 21.169 -16.590 -26.854 1.00 89.00 252 GLN A N 1
ATOM 1885 C CA . GLN A 1 252 ? 21.439 -16.945 -25.456 1.00 89.00 252 GLN A CA 1
ATOM 1886 C C . GLN A 1 252 ? 21.510 -15.763 -24.505 1.00 89.00 252 GLN A C 1
ATOM 1888 O O . GLN A 1 252 ? 21.421 -15.989 -23.304 1.00 89.00 252 GLN A O 1
ATOM 1893 N N . LEU A 1 253 ? 21.686 -14.544 -25.007 1.00 87.00 253 LEU A N 1
ATOM 1894 C CA . LEU A 1 253 ? 21.641 -13.315 -24.231 1.00 87.00 253 LEU A CA 1
ATOM 1895 C C . LEU A 1 253 ? 20.414 -12.525 -24.656 1.00 87.00 253 LEU A C 1
ATOM 1897 O O . LEU A 1 253 ? 20.295 -12.082 -25.800 1.00 87.00 253 LEU A O 1
ATOM 1901 N N . VAL A 1 254 ? 19.524 -12.323 -23.701 1.00 82.12 254 VAL A N 1
ATOM 1902 C CA . VAL A 1 254 ? 18.407 -11.407 -23.837 1.00 82.12 254 VAL A CA 1
ATOM 1903 C C . VAL A 1 254 ? 18.683 -10.275 -22.870 1.00 82.12 254 VAL A C 1
ATOM 1905 O O . VAL A 1 254 ? 18.705 -10.484 -21.659 1.00 82.12 254 VAL A O 1
ATOM 1908 N N . VAL A 1 255 ? 18.966 -9.091 -23.394 1.00 76.19 255 VAL A N 1
ATOM 1909 C CA . VAL A 1 255 ? 18.928 -7.888 -22.558 1.00 76.19 255 VAL A CA 1
ATOM 1910 C C . VAL A 1 255 ? 17.453 -7.577 -22.326 1.00 76.19 255 VAL A C 1
ATOM 1912 O O . VAL A 1 255 ? 16.684 -7.941 -23.206 1.00 76.19 255 VAL A O 1
ATOM 1915 N N . PHE A 1 256 ? 17.144 -7.021 -21.145 1.00 71.94 256 PHE A N 1
ATOM 1916 C CA . PHE A 1 256 ? 16.040 -6.295 -20.462 1.00 71.94 256 PHE A CA 1
ATOM 1917 C C . PHE A 1 256 ? 16.160 -4.753 -20.428 1.00 71.94 256 PHE A C 1
ATOM 1919 O O . PHE A 1 256 ? 17.232 -4.324 -20.036 1.00 71.94 256 PHE A O 1
ATOM 1926 N N . LEU A 1 257 ? 15.154 -3.917 -20.702 1.00 64.00 257 LEU A N 1
ATOM 1927 C CA . LEU A 1 257 ? 15.069 -2.485 -20.331 1.00 64.00 257 LEU A CA 1
ATOM 1928 C C . LEU A 1 257 ? 13.685 -2.259 -19.711 1.00 64.00 257 LEU A C 1
ATOM 1930 O O . LEU A 1 257 ? 12.697 -2.887 -20.087 1.00 64.00 257 LEU A O 1
ATOM 1934 N N . ASN A 1 258 ? 13.646 -1.314 -18.778 1.00 62.38 258 ASN A N 1
ATOM 1935 C CA . ASN A 1 258 ? 12.476 -0.588 -18.292 1.00 62.38 258 ASN A CA 1
ATOM 1936 C C . ASN A 1 258 ? 11.341 -1.460 -17.738 1.00 62.38 258 ASN A C 1
ATOM 1938 O O . ASN A 1 258 ? 10.156 -1.196 -17.914 1.00 62.38 258 ASN A O 1
ATOM 1942 N N . LYS A 1 259 ? 11.783 -2.458 -16.966 1.00 68.62 259 LYS A N 1
ATOM 1943 C CA . LYS A 1 259 ? 11.207 -2.969 -15.714 1.00 68.62 259 LYS A CA 1
ATOM 1944 C C . LYS A 1 259 ? 10.635 -1.913 -14.758 1.00 68.62 259 LYS A C 1
ATOM 1946 O O . LYS A 1 259 ? 11.174 -1.855 -13.656 1.00 68.62 259 LYS A O 1
ATOM 1951 N N . THR A 1 260 ? 9.653 -1.069 -15.086 1.00 81.00 260 THR A N 1
ATOM 1952 C CA . THR A 1 260 ? 9.290 -0.007 -14.128 1.00 81.00 260 THR A CA 1
ATOM 1953 C C . THR A 1 260 ? 8.402 -0.550 -13.016 1.00 81.00 260 THR A C 1
ATOM 1955 O O . THR A 1 260 ? 7.244 -0.906 -13.233 1.00 81.00 260 THR A O 1
ATOM 1958 N N . LYS A 1 261 ? 8.968 -0.632 -11.807 1.00 84.94 261 LYS A N 1
ATOM 1959 C CA . LYS A 1 261 ? 8.234 -0.990 -10.592 1.00 84.94 261 LYS A CA 1
ATOM 1960 C C . LYS A 1 261 ? 7.171 0.066 -10.302 1.00 84.94 261 LYS A C 1
ATOM 1962 O O . LYS A 1 261 ? 7.463 1.265 -10.269 1.00 84.94 261 LYS A O 1
ATOM 1967 N N . LEU A 1 262 ? 5.950 -0.391 -10.063 1.00 88.44 262 LEU A N 1
ATOM 1968 C CA . LEU A 1 262 ? 4.908 0.449 -9.504 1.00 88.44 262 LEU A CA 1
ATOM 1969 C C . LEU A 1 262 ? 5.177 0.628 -8.009 1.00 88.44 262 LEU A C 1
ATOM 1971 O O . LEU A 1 262 ? 5.525 -0.310 -7.295 1.00 88.44 262 LEU A O 1
ATOM 1975 N N . ASN A 1 263 ? 5.039 1.862 -7.537 1.00 86.56 263 ASN A N 1
ATOM 1976 C CA . ASN A 1 263 ? 5.113 2.181 -6.114 1.00 86.56 263 ASN A CA 1
ATOM 1977 C C . ASN A 1 263 ? 3.947 1.558 -5.345 1.00 86.56 263 ASN A C 1
ATOM 1979 O O . ASN A 1 263 ? 4.042 1.385 -4.135 1.00 86.56 263 ASN A O 1
ATOM 1983 N N . GLU A 1 264 ? 2.858 1.281 -6.055 1.00 90.06 264 GLU A N 1
ATOM 1984 C CA . GLU A 1 264 ? 1.614 0.779 -5.512 1.00 90.06 264 GLU A CA 1
ATOM 1985 C C . GLU A 1 264 ? 1.397 -0.673 -5.915 1.00 90.06 264 GLU A C 1
ATOM 1987 O O . GLU A 1 264 ? 1.605 -1.041 -7.069 1.00 90.06 264 GLU A O 1
ATOM 1992 N N . ASP A 1 265 ? 0.920 -1.448 -4.951 1.00 89.00 265 ASP A N 1
ATOM 1993 C CA . ASP A 1 265 ? 0.337 -2.772 -5.137 1.00 89.00 265 ASP A CA 1
ATOM 1994 C C . ASP A 1 265 ? -1.093 -2.607 -5.675 1.00 89.00 265 ASP A C 1
ATOM 1996 O O . ASP A 1 265 ? -1.983 -2.166 -4.941 1.00 89.00 265 ASP A O 1
ATOM 2000 N N . LEU A 1 266 ? -1.315 -2.821 -6.970 1.00 90.06 266 LEU A N 1
ATOM 2001 C CA . LEU A 1 266 ? -2.610 -2.598 -7.613 1.00 90.06 266 LEU A CA 1
ATOM 2002 C C . LEU A 1 266 ? -3.589 -3.750 -7.378 1.00 90.06 266 LEU A C 1
ATOM 2004 O O . LEU A 1 266 ? -4.800 -3.513 -7.444 1.00 90.06 266 LEU A O 1
ATOM 2008 N N . ASP A 1 267 ? -3.099 -4.969 -7.150 1.00 89.12 267 ASP A N 1
ATOM 2009 C CA . ASP A 1 267 ? -3.931 -6.142 -6.866 1.00 89.12 267 ASP A CA 1
ATOM 2010 C C . ASP A 1 267 ? -4.003 -6.528 -5.375 1.00 89.12 267 ASP A C 1
ATOM 2012 O O . ASP A 1 267 ? -4.825 -7.376 -5.013 1.00 89.12 267 ASP A O 1
ATOM 2016 N N . ASP A 1 268 ? -3.279 -5.800 -4.516 1.00 86.44 268 ASP A N 1
ATOM 2017 C CA . ASP A 1 268 ? -3.288 -5.883 -3.046 1.00 86.44 268 ASP A CA 1
ATOM 2018 C C . ASP A 1 268 ? -2.909 -7.286 -2.541 1.00 86.44 268 ASP A C 1
ATOM 2020 O O . ASP A 1 268 ? -3.429 -7.770 -1.528 1.00 86.44 268 ASP A O 1
ATOM 2024 N N . ASP A 1 269 ? -2.002 -7.964 -3.254 1.00 85.56 269 ASP A N 1
ATOM 2025 C CA . ASP A 1 269 ? -1.494 -9.293 -2.900 1.00 85.56 269 ASP A CA 1
ATOM 2026 C C . ASP A 1 269 ? -0.210 -9.263 -2.047 1.00 85.56 269 ASP A C 1
ATOM 2028 O O . ASP A 1 269 ? 0.327 -10.307 -1.662 1.00 85.56 269 ASP A O 1
ATOM 2032 N N . SER A 1 270 ? 0.229 -8.062 -1.662 1.00 81.62 270 SER A N 1
ATOM 2033 C CA . SER A 1 270 ? 1.444 -7.765 -0.897 1.00 81.62 270 SER A CA 1
ATOM 2034 C C . SER A 1 270 ? 2.758 -8.033 -1.638 1.00 81.62 270 SER A C 1
ATOM 2036 O O . SER A 1 270 ? 3.818 -8.055 -0.999 1.00 81.62 270 SER A O 1
ATOM 2038 N N . SER A 1 271 ? 2.718 -8.198 -2.959 1.00 83.88 271 SER A N 1
ATOM 2039 C CA . SER A 1 271 ? 3.891 -8.299 -3.829 1.00 83.88 271 SER A CA 1
ATOM 2040 C C . SER A 1 271 ? 4.012 -7.066 -4.728 1.00 83.88 271 SER A C 1
ATOM 2042 O O . SER A 1 271 ? 3.133 -6.214 -4.782 1.00 83.88 271 SER A O 1
ATOM 2044 N N . ASP A 1 272 ? 5.175 -6.902 -5.358 1.00 84.94 272 ASP A N 1
ATOM 2045 C CA . ASP A 1 272 ? 5.444 -5.737 -6.199 1.00 84.94 272 ASP A CA 1
ATOM 2046 C C . ASP A 1 272 ? 4.850 -5.905 -7.602 1.00 84.94 272 ASP A C 1
ATOM 2048 O O . ASP A 1 272 ? 5.131 -6.894 -8.285 1.00 84.94 272 ASP A O 1
ATOM 2052 N N . ASP A 1 273 ? 4.159 -4.867 -8.066 1.00 88.00 273 ASP A N 1
ATOM 2053 C CA . ASP A 1 273 ? 3.655 -4.771 -9.430 1.00 88.00 273 ASP A CA 1
ATOM 2054 C C . ASP A 1 273 ? 4.587 -3.976 -10.336 1.00 88.00 273 ASP A C 1
ATOM 2056 O O . ASP A 1 273 ? 5.422 -3.172 -9.905 1.00 88.00 273 ASP A O 1
ATOM 2060 N N . TYR A 1 274 ? 4.428 -4.184 -11.639 1.00 86.06 274 TYR A N 1
ATOM 2061 C CA . TYR A 1 274 ? 5.270 -3.541 -12.632 1.00 86.06 274 TYR A CA 1
ATOM 2062 C C . TYR A 1 274 ? 4.497 -3.139 -13.876 1.00 86.06 274 TYR A C 1
ATOM 2064 O O . TYR A 1 274 ? 3.453 -3.697 -14.206 1.00 86.06 274 TYR A O 1
ATOM 2072 N N . VAL A 1 275 ? 5.064 -2.200 -14.618 1.00 88.44 275 VAL A N 1
ATOM 2073 C CA . VAL A 1 275 ? 4.584 -1.820 -15.939 1.00 88.44 275 VAL A CA 1
ATOM 2074 C C . VAL A 1 275 ? 5.733 -1.862 -16.933 1.00 88.44 275 VAL A C 1
ATOM 2076 O O . VAL A 1 275 ? 6.855 -1.454 -16.637 1.00 88.44 275 VAL A O 1
ATOM 2079 N N . VAL A 1 276 ? 5.436 -2.375 -18.120 1.00 80.44 276 VAL A N 1
ATOM 2080 C CA . VAL A 1 276 ? 6.302 -2.291 -19.293 1.00 80.44 276 VAL A CA 1
ATOM 2081 C C . VAL A 1 276 ? 5.510 -1.702 -20.440 1.00 80.44 276 VAL A C 1
ATOM 2083 O O . VAL A 1 276 ? 4.290 -1.843 -20.509 1.00 80.44 276 VAL A O 1
ATOM 2086 N N . VAL A 1 277 ? 6.197 -1.053 -21.364 1.00 81.75 277 VAL A N 1
ATOM 2087 C CA . VAL A 1 277 ? 5.584 -0.581 -22.602 1.00 81.75 277 VAL A CA 1
ATOM 2088 C C . VAL A 1 277 ? 6.202 -1.360 -23.754 1.00 81.75 277 VAL A C 1
ATOM 2090 O O . VAL A 1 277 ? 7.377 -1.723 -23.727 1.00 81.75 277 VAL A O 1
ATOM 2093 N N . ASN A 1 278 ? 5.359 -1.732 -24.707 1.00 74.75 278 ASN A N 1
ATOM 2094 C CA . ASN A 1 278 ? 5.773 -2.148 -26.033 1.00 74.75 278 ASN A CA 1
ATOM 2095 C C . ASN A 1 278 ? 5.180 -1.171 -27.058 1.00 74.75 278 ASN A C 1
ATOM 2097 O O . ASN A 1 278 ? 4.325 -0.349 -26.728 1.00 74.75 278 ASN A O 1
ATOM 2101 N N . ASN A 1 279 ? 5.523 -1.372 -28.332 1.00 80.00 279 ASN A N 1
ATOM 2102 C CA . ASN A 1 279 ? 5.136 -0.461 -29.409 1.00 80.00 279 ASN A CA 1
ATOM 2103 C C . ASN A 1 279 ? 3.633 -0.144 -29.496 1.00 80.00 279 ASN A C 1
ATOM 2105 O O . ASN A 1 279 ? 3.256 0.854 -30.085 1.00 80.00 279 ASN A O 1
ATOM 2109 N N . THR A 1 280 ? 2.755 -0.999 -28.978 1.00 77.56 280 THR A N 1
ATOM 2110 C CA . THR A 1 280 ? 1.296 -0.889 -29.150 1.00 77.56 280 THR A CA 1
ATOM 2111 C C . THR A 1 280 ? 0.504 -1.002 -27.848 1.00 77.56 280 THR A C 1
ATOM 2113 O O . THR A 1 280 ? -0.693 -0.710 -27.841 1.00 77.56 280 THR A O 1
ATOM 2116 N N . HIS A 1 281 ? 1.129 -1.451 -26.757 1.00 83.06 281 HIS A N 1
ATOM 2117 C CA . HIS A 1 281 ? 0.480 -1.738 -25.481 1.00 83.06 281 HIS A CA 1
ATOM 2118 C C . HIS A 1 281 ? 1.376 -1.341 -24.305 1.00 83.06 281 HIS A C 1
ATOM 2120 O O . HIS A 1 281 ? 2.569 -1.630 -24.306 1.00 83.06 281 HIS A O 1
ATOM 2126 N N . ALA A 1 282 ? 0.773 -0.782 -23.261 1.00 88.56 282 ALA A N 1
ATOM 2127 C CA . ALA A 1 282 ? 1.329 -0.809 -21.914 1.00 88.56 282 ALA A CA 1
ATOM 2128 C C . ALA A 1 282 ? 0.877 -2.112 -21.244 1.00 88.56 282 ALA A C 1
ATOM 2130 O O . ALA A 1 282 ? -0.320 -2.363 -21.123 1.00 88.56 282 ALA A O 1
ATOM 2131 N N . ILE A 1 283 ? 1.810 -2.967 -20.846 1.00 86.50 283 ILE A N 1
ATOM 2132 C CA . ILE A 1 283 ? 1.526 -4.237 -20.181 1.00 86.50 283 ILE A CA 1
ATOM 2133 C C . ILE A 1 283 ? 1.793 -4.055 -18.690 1.00 86.50 283 ILE A C 1
ATOM 2135 O O . ILE A 1 283 ? 2.928 -3.819 -18.275 1.00 86.50 283 ILE A O 1
ATOM 2139 N N . PHE A 1 284 ? 0.742 -4.180 -17.888 1.00 88.00 284 PHE A N 1
ATOM 2140 C CA . PHE A 1 284 ? 0.850 -4.224 -16.435 1.00 88.00 284 PHE A CA 1
ATOM 2141 C C . PHE A 1 284 ? 1.079 -5.665 -16.013 1.00 88.00 284 PHE A C 1
ATOM 2143 O O . PHE A 1 284 ? 0.304 -6.543 -16.371 1.00 88.00 284 PHE A O 1
ATOM 2150 N N . ILE A 1 285 ? 2.157 -5.916 -15.289 1.00 85.25 285 ILE A N 1
ATOM 2151 C CA . ILE A 1 285 ? 2.483 -7.225 -14.741 1.00 85.25 285 ILE A CA 1
ATOM 2152 C C . ILE A 1 285 ? 2.069 -7.171 -13.278 1.00 85.25 285 ILE A C 1
ATOM 2154 O O . ILE A 1 285 ? 2.808 -6.618 -12.462 1.00 85.25 285 ILE A O 1
ATOM 2158 N N . LEU A 1 286 ? 0.880 -7.701 -12.997 1.00 89.12 286 LEU A N 1
ATOM 2159 C CA . LEU A 1 286 ? 0.350 -7.805 -11.643 1.00 89.12 286 LEU A CA 1
ATOM 2160 C C . LEU A 1 286 ? 0.751 -9.157 -11.047 1.00 89.12 286 LEU A C 1
ATOM 2162 O O . LEU A 1 286 ? 0.674 -10.176 -11.744 1.00 89.12 286 LEU A O 1
ATOM 2166 N N . SER A 1 287 ? 1.189 -9.193 -9.797 1.00 82.81 287 SER A N 1
ATOM 2167 C CA . SER A 1 287 ? 1.735 -10.399 -9.155 1.00 82.81 287 SER A CA 1
ATOM 2168 C C . SER A 1 287 ? 0.750 -11.567 -9.077 1.00 82.81 287 SER A C 1
ATOM 2170 O O . SER A 1 287 ? 1.141 -12.704 -9.365 1.00 82.81 287 SER A O 1
ATOM 2172 N N . SER A 1 288 ? -0.526 -11.316 -8.776 1.00 83.50 288 SER A N 1
ATOM 2173 C CA . SER A 1 288 ? -1.551 -12.365 -8.657 1.00 83.50 288 SER A CA 1
ATOM 2174 C C . SER A 1 288 ? -2.319 -12.629 -9.957 1.00 83.50 288 SER A C 1
ATOM 2176 O O . SER A 1 288 ? -2.845 -13.728 -10.162 1.00 83.50 288 SER A O 1
ATOM 2178 N N . VAL A 1 289 ? -2.389 -11.634 -10.848 1.00 83.88 289 VAL A N 1
ATOM 2179 C CA . VAL A 1 289 ? -3.217 -11.672 -12.070 1.00 83.88 289 VAL A CA 1
ATOM 2180 C C . VAL A 1 289 ? -2.401 -12.022 -13.318 1.00 83.88 289 VAL A C 1
ATOM 2182 O O . VAL A 1 289 ? -2.921 -12.659 -14.237 1.00 83.88 289 VAL A O 1
ATOM 2185 N N . GLY A 1 290 ? -1.124 -11.641 -13.360 1.00 76.12 290 GLY A N 1
ATOM 2186 C CA . GLY A 1 290 ? -0.255 -11.750 -14.529 1.00 76.12 290 GLY A CA 1
ATOM 2187 C C . GLY A 1 290 ? -0.312 -10.520 -15.440 1.00 76.12 290 GLY A C 1
ATOM 2188 O O . GLY A 1 290 ? -0.494 -9.392 -14.989 1.00 76.12 290 GLY A O 1
ATOM 2189 N N . GLU A 1 291 ? -0.112 -10.731 -16.743 1.00 82.62 291 GLU A N 1
ATOM 2190 C CA . GLU A 1 291 ? -0.030 -9.649 -17.731 1.00 82.62 291 GLU A CA 1
ATOM 2191 C C . GLU A 1 291 ? -1.413 -9.098 -18.117 1.00 82.62 291 GLU A C 1
ATOM 2193 O O . GLU A 1 291 ? -2.257 -9.798 -18.683 1.00 82.62 291 GLU A O 1
ATOM 2198 N N . VAL A 1 292 ? -1.615 -7.805 -17.878 1.00 83.94 292 VAL A N 1
ATOM 2199 C CA . VAL A 1 292 ? -2.799 -7.028 -18.250 1.00 83.94 292 VAL A CA 1
ATOM 2200 C C . VAL A 1 292 ? -2.401 -6.016 -19.331 1.00 83.94 292 VAL A C 1
ATOM 2202 O O . VAL A 1 292 ? -1.915 -4.924 -19.018 1.00 83.94 292 VAL A O 1
ATOM 2205 N N . PRO A 1 293 ? -2.563 -6.358 -20.622 1.00 84.62 293 PRO A N 1
ATOM 2206 C CA . PRO A 1 293 ? -2.229 -5.458 -21.716 1.00 84.62 293 PRO A CA 1
ATOM 2207 C C . PRO A 1 293 ? -3.296 -4.370 -21.879 1.00 84.62 293 PRO A C 1
ATOM 2209 O O . PRO A 1 293 ? -4.482 -4.650 -22.054 1.00 84.62 293 PRO A O 1
ATOM 2212 N N . VAL A 1 294 ? -2.859 -3.117 -21.899 1.00 90.31 294 VAL A N 1
ATOM 2213 C CA . VAL A 1 294 ? -3.667 -1.932 -22.189 1.00 90.31 294 VAL A CA 1
ATOM 2214 C C . VAL A 1 294 ? -3.196 -1.342 -23.511 1.00 90.31 294 VAL A C 1
ATOM 2216 O O . VAL A 1 294 ? -2.032 -0.980 -23.657 1.00 90.31 294 VAL A O 1
ATOM 2219 N N . SER A 1 295 ? -4.086 -1.265 -24.502 1.00 89.50 295 SER A N 1
ATOM 2220 C CA . SER A 1 295 ? -3.725 -0.737 -25.822 1.00 89.50 295 SER A CA 1
ATOM 2221 C C . SER A 1 295 ? -3.417 0.757 -25.760 1.00 89.50 295 SER A C 1
ATOM 2223 O O . SER A 1 295 ? -4.177 1.529 -25.176 1.00 89.50 295 SER A O 1
ATOM 2225 N N . LEU A 1 296 ? -2.330 1.163 -26.417 1.00 87.75 296 LEU A N 1
ATOM 2226 C CA . LEU A 1 296 ? -1.940 2.566 -26.553 1.00 87.75 296 LEU A CA 1
ATOM 2227 C C . LEU A 1 296 ? -2.758 3.311 -27.617 1.00 87.75 296 LEU A C 1
ATOM 2229 O O . LEU A 1 296 ? -2.656 4.529 -27.730 1.00 87.75 296 LEU A O 1
ATOM 2233 N N . GLY A 1 297 ? -3.520 2.591 -28.450 1.00 84.81 297 GLY A N 1
ATOM 2234 C CA . GLY A 1 297 ? -4.270 3.165 -29.574 1.00 84.81 297 GLY A CA 1
ATOM 2235 C C . GLY A 1 297 ? -3.406 3.724 -30.716 1.00 84.81 297 GLY A C 1
ATOM 2236 O O . GLY A 1 297 ? -3.946 4.104 -31.752 1.00 84.81 297 GLY A O 1
ATOM 2237 N N . THR A 1 298 ? -2.082 3.740 -30.556 1.00 84.56 298 THR A N 1
ATOM 2238 C CA . THR A 1 298 ? -1.084 4.178 -31.537 1.00 84.56 298 THR A CA 1
ATOM 2239 C C . THR A 1 298 ? 0.102 3.207 -31.555 1.00 84.56 298 THR A C 1
ATOM 2241 O O . THR A 1 298 ? 0.295 2.455 -30.598 1.00 84.56 298 THR A O 1
ATOM 2244 N N . ASP A 1 299 ? 0.872 3.200 -32.647 1.00 80.44 299 ASP A N 1
ATOM 2245 C CA . ASP A 1 299 ? 2.129 2.448 -32.757 1.00 80.44 299 ASP A CA 1
ATOM 2246 C C . ASP A 1 299 ? 3.307 3.399 -32.491 1.00 80.44 299 ASP A C 1
ATOM 2248 O O . ASP A 1 299 ? 3.564 4.322 -33.267 1.00 80.44 299 ASP A O 1
ATOM 2252 N N . LEU A 1 300 ? 4.024 3.169 -31.392 1.00 80.44 300 LEU A N 1
ATOM 2253 C CA . LEU A 1 300 ? 5.152 3.983 -30.950 1.00 80.44 300 LEU A CA 1
ATOM 2254 C C . LEU A 1 300 ? 6.344 3.928 -31.910 1.00 80.44 300 LEU A C 1
ATOM 2256 O O . LEU A 1 300 ? 7.209 4.793 -31.809 1.00 80.44 300 LEU A O 1
ATOM 2260 N N . ARG A 1 301 ? 6.418 2.990 -32.870 1.00 75.19 301 ARG A N 1
ATOM 2261 C CA . ARG A 1 301 ? 7.497 2.970 -33.886 1.00 75.19 301 ARG A CA 1
ATOM 2262 C C . ARG A 1 301 ? 7.597 4.271 -34.676 1.00 75.19 301 ARG A C 1
ATOM 2264 O O . ARG A 1 301 ? 8.653 4.582 -35.223 1.00 75.19 301 ARG A O 1
ATOM 2271 N N . THR A 1 302 ? 6.496 5.007 -34.769 1.00 77.62 302 THR A N 1
ATOM 2272 C CA . THR A 1 302 ? 6.464 6.350 -35.338 1.00 77.62 302 THR A CA 1
ATOM 2273 C C . THR A 1 302 ? 6.217 7.362 -34.223 1.00 77.62 302 THR A C 1
ATOM 2275 O O . THR A 1 302 ? 5.146 7.307 -33.617 1.00 77.62 302 THR A O 1
ATOM 2278 N N . PRO A 1 303 ? 7.155 8.296 -33.970 1.00 79.50 303 PRO A N 1
ATOM 2279 C CA . PRO A 1 303 ? 6.937 9.399 -33.039 1.00 79.50 303 PRO A CA 1
ATOM 2280 C C . PRO A 1 303 ? 5.644 10.149 -33.365 1.00 79.50 303 PRO A C 1
ATOM 2282 O O . PRO A 1 303 ? 5.348 10.410 -34.538 1.00 79.50 303 PRO A O 1
ATOM 2285 N N . GLY A 1 304 ? 4.862 10.494 -32.347 1.00 86.75 304 GLY A N 1
ATOM 2286 C CA . GLY A 1 304 ? 3.567 11.122 -32.561 1.00 86.75 304 GLY A CA 1
ATOM 2287 C C . GLY A 1 304 ? 2.773 11.368 -31.288 1.00 86.75 304 GLY A C 1
ATOM 2288 O O . GLY A 1 304 ? 3.202 11.070 -30.176 1.00 86.75 304 GLY A O 1
ATOM 2289 N N . ALA A 1 305 ? 1.590 11.955 -31.457 1.00 89.62 305 ALA A N 1
ATOM 2290 C CA . ALA A 1 305 ? 0.685 12.187 -30.342 1.00 89.62 305 ALA A CA 1
ATOM 2291 C C . ALA A 1 305 ? 0.165 10.852 -29.788 1.00 89.62 305 ALA A C 1
ATOM 2293 O O . ALA A 1 305 ? -0.294 9.992 -30.544 1.00 89.62 305 ALA A O 1
ATOM 2294 N N . ILE A 1 306 ? 0.192 10.718 -28.466 1.00 91.00 306 ILE A N 1
ATOM 2295 C CA . ILE A 1 306 ? -0.388 9.597 -27.734 1.00 91.00 306 ILE A CA 1
ATOM 2296 C C . ILE A 1 306 ? -1.402 10.127 -26.723 1.00 91.00 306 ILE A C 1
ATOM 2298 O O . ILE A 1 306 ? -1.151 11.097 -26.004 1.00 91.00 306 ILE A O 1
ATOM 2302 N N . SER A 1 307 ? -2.574 9.497 -26.694 1.00 93.44 307 SER A N 1
ATOM 2303 C CA . SER A 1 307 ? -3.634 9.807 -25.743 1.00 93.44 307 SER A CA 1
ATOM 2304 C C . SER A 1 307 ? -4.366 8.524 -25.374 1.00 93.44 307 SER A C 1
ATOM 2306 O O . SER A 1 307 ? -5.051 7.920 -26.196 1.00 93.44 307 SER A O 1
ATOM 2308 N N . VAL A 1 308 ? -4.181 8.103 -24.131 1.00 93.56 308 VAL A N 1
ATOM 2309 C CA . VAL A 1 308 ? -4.796 6.933 -23.515 1.00 93.56 308 VAL A CA 1
ATOM 2310 C C . VAL A 1 308 ? -5.397 7.408 -22.205 1.00 93.56 308 VAL A C 1
ATOM 2312 O O . VAL A 1 308 ? -4.692 7.965 -21.376 1.00 93.56 308 VAL A O 1
ATOM 2315 N N . ASP A 1 309 ? -6.687 7.192 -22.008 1.00 95.12 309 ASP A N 1
ATOM 2316 C CA . ASP A 1 309 ? -7.350 7.377 -20.718 1.00 95.12 309 ASP A CA 1
ATOM 2317 C C . ASP A 1 309 ? -8.313 6.207 -20.558 1.00 95.12 309 ASP A C 1
ATOM 2319 O O . ASP A 1 309 ? -9.389 6.169 -21.162 1.00 95.12 309 ASP A O 1
ATOM 2323 N N . THR A 1 310 ? -7.846 5.155 -19.891 1.00 94.88 310 THR A N 1
ATOM 2324 C CA . THR A 1 310 ? -8.588 3.897 -19.822 1.00 94.88 310 THR A CA 1
ATOM 2325 C C . THR A 1 310 ? -8.327 3.131 -18.536 1.00 94.88 310 THR A C 1
ATOM 2327 O O . THR A 1 310 ? -7.345 3.346 -17.827 1.00 94.88 310 THR A O 1
ATOM 2330 N N . SER A 1 311 ? -9.235 2.214 -18.218 1.00 93.69 311 SER A N 1
ATOM 2331 C CA . SER A 1 311 ? -9.126 1.350 -17.047 1.00 93.69 311 SER A CA 1
ATOM 2332 C C . SER A 1 311 ? -8.152 0.197 -17.290 1.00 93.69 311 SER A C 1
ATOM 2334 O O . SER A 1 311 ? -8.241 -0.479 -18.316 1.00 93.69 311 SER A O 1
ATOM 2336 N N . ILE A 1 312 ? -7.317 -0.101 -16.301 1.00 93.19 312 ILE A N 1
ATOM 2337 C CA . ILE A 1 312 ? -6.535 -1.334 -16.213 1.00 93.19 312 ILE A CA 1
ATOM 2338 C C . ILE A 1 312 ? -7.488 -2.411 -15.688 1.00 93.19 312 ILE A C 1
ATOM 2340 O O . ILE A 1 312 ? -7.732 -2.505 -14.484 1.00 93.19 312 ILE A O 1
ATOM 2344 N N . THR A 1 313 ? -8.105 -3.162 -16.599 1.00 91.88 313 THR A N 1
ATOM 2345 C CA . THR A 1 313 ? -9.162 -4.129 -16.272 1.00 91.88 313 THR A CA 1
ATOM 2346 C C . THR A 1 313 ? -8.813 -5.508 -16.815 1.00 91.88 313 THR A C 1
ATOM 2348 O O . THR A 1 313 ? -8.515 -5.655 -17.999 1.00 91.88 313 THR A O 1
ATOM 2351 N N . TYR A 1 314 ? -8.922 -6.530 -15.968 1.00 90.25 314 TYR A N 1
ATOM 2352 C CA . TYR A 1 314 ? -8.748 -7.932 -16.342 1.00 90.25 314 TYR A CA 1
ATOM 2353 C C . TYR A 1 314 ? -9.828 -8.789 -15.680 1.00 90.25 314 TYR A C 1
ATOM 2355 O O . TYR A 1 314 ? -10.188 -8.572 -14.526 1.00 90.25 314 TYR A O 1
ATOM 2363 N N . GLY A 1 315 ? -10.413 -9.733 -16.423 1.00 84.94 315 GLY A N 1
ATOM 2364 C CA . GLY A 1 315 ? -11.446 -10.632 -15.886 1.00 84.94 315 GLY A CA 1
ATOM 2365 C C . GLY A 1 315 ? -12.720 -9.943 -15.358 1.00 84.94 315 GLY A C 1
ATOM 2366 O O . GLY A 1 315 ? -13.468 -10.557 -14.606 1.00 84.94 315 GLY A O 1
ATOM 2367 N N . GLY A 1 316 ? -12.976 -8.682 -15.734 1.00 87.50 316 GLY A N 1
ATOM 2368 C CA . GLY A 1 316 ? -14.099 -7.877 -15.230 1.00 87.50 316 GLY A CA 1
ATOM 2369 C C . GLY A 1 316 ? -13.801 -7.074 -13.956 1.00 87.50 316 GLY A C 1
ATOM 2370 O O . GLY A 1 316 ? -14.660 -6.310 -13.519 1.00 87.50 316 GLY A O 1
ATOM 2371 N N . THR A 1 317 ? -12.595 -7.196 -13.398 1.00 90.75 317 THR A N 1
ATOM 2372 C CA . THR A 1 317 ? -12.114 -6.412 -12.253 1.00 90.75 317 THR A CA 1
ATOM 2373 C C . THR A 1 317 ? -11.210 -5.284 -12.740 1.00 90.75 317 THR A C 1
ATOM 2375 O O . THR A 1 317 ? -10.321 -5.511 -13.559 1.00 90.75 317 THR A O 1
ATOM 2378 N N . THR A 1 318 ? -11.432 -4.067 -12.245 1.00 93.69 318 THR A N 1
ATOM 2379 C CA . THR A 1 318 ? -10.590 -2.898 -12.534 1.00 93.69 318 THR A CA 1
ATOM 2380 C C . THR A 1 318 ? -9.598 -2.682 -11.399 1.00 93.69 318 THR A C 1
ATOM 2382 O O . THR A 1 318 ? -10.024 -2.480 -10.270 1.00 93.69 318 THR A O 1
ATOM 2385 N N . TYR A 1 319 ? -8.306 -2.662 -11.707 1.00 92.75 319 TYR A N 1
ATOM 2386 C CA . TYR A 1 319 ? -7.211 -2.493 -10.741 1.00 92.75 319 TYR A CA 1
ATOM 2387 C C . TYR A 1 319 ? -6.743 -1.032 -10.641 1.00 92.75 319 TYR A C 1
ATOM 2389 O O . TYR A 1 319 ? -6.248 -0.568 -9.616 1.00 92.75 319 TYR A O 1
ATOM 2397 N N . GLY A 1 320 ? -6.991 -0.248 -11.689 1.00 94.19 320 GLY A N 1
ATOM 2398 C CA . GLY A 1 320 ? -6.689 1.176 -11.719 1.00 94.19 320 GLY A CA 1
ATOM 2399 C C . GLY A 1 320 ? -7.064 1.809 -13.049 1.00 94.19 320 GLY A C 1
ATOM 2400 O O . GLY A 1 320 ? -7.750 1.206 -13.875 1.00 94.19 320 GLY A O 1
ATOM 2401 N N . THR A 1 321 ? -6.603 3.031 -13.268 1.00 95.06 321 THR A N 1
ATOM 2402 C CA . THR A 1 321 ? -6.715 3.747 -14.541 1.00 95.06 321 THR A CA 1
ATOM 2403 C C . THR A 1 321 ? -5.337 4.190 -15.005 1.00 95.06 321 THR A C 1
ATOM 2405 O O . THR A 1 321 ? -4.533 4.681 -14.208 1.00 95.06 321 THR A O 1
ATOM 2408 N N . LEU A 1 322 ? -5.090 4.042 -16.299 1.00 95.19 322 LEU A N 1
ATOM 2409 C CA . LEU A 1 322 ? -3.913 4.534 -16.992 1.00 95.19 322 LEU A CA 1
ATOM 2410 C C . LEU A 1 322 ? -4.288 5.794 -17.772 1.00 95.19 322 LEU A C 1
ATOM 2412 O O . LEU A 1 322 ? -5.167 5.751 -18.633 1.00 95.19 322 LEU A O 1
ATOM 2416 N N . LEU A 1 323 ? -3.569 6.879 -17.498 1.00 95.25 323 LEU A N 1
ATOM 2417 C CA . LEU A 1 323 ? -3.568 8.098 -18.294 1.00 95.25 323 LEU A CA 1
ATOM 2418 C C . LEU A 1 323 ? -2.196 8.249 -18.959 1.00 95.25 323 LEU A C 1
ATOM 2420 O O . LEU A 1 323 ? -1.202 8.458 -18.266 1.00 95.25 323 LEU A O 1
ATOM 2424 N N . ILE A 1 324 ? -2.149 8.177 -20.287 1.00 93.62 324 ILE A N 1
ATOM 2425 C CA . ILE A 1 324 ? -0.995 8.577 -21.096 1.00 93.62 324 ILE A CA 1
ATOM 2426 C C . ILE A 1 324 ? -1.412 9.766 -21.953 1.00 93.62 324 ILE A C 1
ATOM 2428 O O . ILE A 1 324 ? -2.369 9.666 -22.715 1.00 93.62 324 ILE A O 1
ATOM 2432 N N . SER A 1 325 ? -0.720 10.894 -21.851 1.00 94.12 325 SER A N 1
ATOM 2433 C CA . SER A 1 325 ? -1.030 12.069 -22.668 1.00 94.12 325 SER A CA 1
ATOM 2434 C C . SER A 1 325 ? 0.229 12.852 -22.999 1.00 94.12 325 SER A C 1
ATOM 2436 O O . SER A 1 325 ? 0.933 13.313 -22.104 1.00 94.12 325 SER A O 1
ATOM 2438 N N . GLY A 1 326 ? 0.493 13.043 -24.289 1.00 91.69 326 GLY A N 1
ATOM 2439 C CA . GLY A 1 326 ? 1.636 13.820 -24.752 1.00 91.69 326 GLY A CA 1
ATOM 2440 C C . GLY A 1 326 ? 1.982 13.544 -26.209 1.00 91.69 326 GLY A C 1
ATOM 2441 O O . GLY A 1 326 ? 1.167 13.042 -26.982 1.00 91.69 326 GLY A O 1
ATOM 2442 N N . THR A 1 327 ? 3.199 13.907 -26.597 1.00 88.69 327 THR A N 1
ATOM 2443 C CA . THR A 1 327 ? 3.770 13.586 -27.909 1.00 88.69 327 THR A CA 1
ATOM 2444 C C . THR A 1 327 ? 5.091 12.880 -27.682 1.00 88.69 327 THR A C 1
ATOM 2446 O O . THR A 1 327 ? 5.931 13.403 -26.959 1.00 88.69 327 THR A O 1
ATOM 2449 N N . THR A 1 328 ? 5.258 11.705 -28.279 1.00 82.19 328 THR A N 1
ATOM 2450 C CA . THR A 1 328 ? 6.533 10.994 -28.268 1.00 82.19 328 THR A CA 1
ATOM 2451 C C . THR A 1 328 ? 7.443 11.576 -29.343 1.00 82.19 328 THR A C 1
ATOM 2453 O O . THR A 1 328 ? 7.018 11.846 -30.470 1.00 82.19 328 THR A O 1
ATOM 2456 N N . THR A 1 329 ? 8.697 11.801 -28.984 1.00 78.94 329 THR A N 1
ATOM 2457 C CA . THR A 1 329 ? 9.761 12.338 -29.839 1.00 78.94 329 THR A CA 1
ATOM 2458 C C . THR A 1 329 ? 10.628 11.202 -30.362 1.00 78.94 329 THR A C 1
ATOM 2460 O O . THR A 1 329 ? 11.154 11.281 -31.475 1.00 78.94 329 THR A O 1
ATOM 2463 N N . TYR A 1 330 ? 10.734 10.119 -29.589 1.00 69.56 330 TYR A N 1
ATOM 2464 C CA . TYR A 1 330 ? 11.494 8.930 -29.937 1.00 69.56 330 TYR A CA 1
ATOM 2465 C C . TYR A 1 330 ? 10.579 7.785 -30.369 1.00 69.56 330 TYR A C 1
ATOM 2467 O O . TYR A 1 330 ? 9.462 7.618 -29.880 1.00 69.56 330 TYR A O 1
ATOM 2475 N N . ALA A 1 331 ? 11.062 6.997 -31.328 1.00 67.44 331 ALA A N 1
ATOM 2476 C CA . ALA A 1 331 ? 10.389 5.771 -31.719 1.00 67.44 331 ALA A CA 1
ATOM 2477 C C . ALA A 1 331 ? 10.490 4.748 -30.580 1.00 67.44 331 ALA A C 1
ATOM 2479 O O . ALA A 1 331 ? 11.541 4.626 -29.950 1.00 67.44 331 ALA A O 1
ATOM 2480 N N . SER A 1 332 ? 9.418 3.990 -30.363 1.00 70.69 332 SER A N 1
ATOM 2481 C CA . SER A 1 332 ? 9.357 2.884 -29.403 1.00 70.69 332 SER A CA 1
ATOM 2482 C C . SER A 1 332 ? 9.634 3.323 -27.956 1.00 70.69 332 SER A C 1
ATOM 2484 O O . SER A 1 332 ? 10.243 2.594 -27.176 1.00 70.69 332 SER A O 1
ATOM 2486 N N . ALA A 1 333 ? 9.220 4.539 -27.593 1.00 71.38 333 ALA A N 1
ATOM 2487 C CA . ALA A 1 333 ? 9.399 5.083 -26.253 1.00 71.38 333 ALA A CA 1
ATOM 2488 C C . ALA A 1 333 ? 8.265 6.036 -25.857 1.00 71.38 333 ALA A C 1
ATOM 2490 O O . ALA A 1 333 ? 7.639 6.679 -26.700 1.00 71.38 333 ALA A O 1
ATOM 2491 N N . ILE A 1 334 ? 8.032 6.124 -24.551 1.00 81.06 334 ILE A N 1
ATOM 2492 C CA . ILE A 1 334 ? 7.278 7.173 -23.878 1.00 81.06 334 ILE A CA 1
ATOM 2493 C C . ILE A 1 334 ? 8.294 8.119 -23.245 1.00 81.06 334 ILE A C 1
ATOM 2495 O O . ILE A 1 334 ? 8.948 7.736 -22.281 1.00 81.06 334 ILE A O 1
ATOM 2499 N N . ASP A 1 335 ? 8.424 9.325 -23.795 1.00 79.25 335 ASP A N 1
ATOM 2500 C CA . ASP A 1 335 ? 9.358 10.348 -23.313 1.00 79.25 335 ASP A CA 1
ATOM 2501 C C . ASP A 1 335 ? 9.005 10.848 -21.900 1.00 79.25 335 ASP A C 1
ATOM 2503 O O . ASP A 1 335 ? 7.836 10.869 -21.522 1.00 79.25 335 ASP A O 1
ATOM 2507 N N . GLU A 1 336 ? 9.980 11.410 -21.176 1.00 77.19 336 GLU A N 1
ATOM 2508 C CA . GLU A 1 336 ? 9.749 12.098 -19.889 1.00 77.19 336 GLU A CA 1
ATOM 2509 C C . GLU A 1 336 ? 8.736 13.259 -19.999 1.00 77.19 336 GLU A C 1
ATOM 2511 O O . GLU A 1 336 ? 8.037 13.588 -19.045 1.00 77.19 336 GLU A O 1
ATOM 2516 N N . SER A 1 337 ? 8.621 13.878 -21.180 1.00 79.50 337 SER A N 1
ATOM 2517 C CA . SER A 1 337 ? 7.649 14.954 -21.425 1.00 79.50 337 SER A CA 1
ATOM 2518 C C . SER A 1 337 ? 6.199 14.468 -21.562 1.00 79.50 337 SER A C 1
ATOM 2520 O O . SER A 1 337 ? 5.270 15.280 -21.515 1.00 79.50 337 SER A O 1
ATOM 2522 N N . VAL A 1 338 ? 5.990 13.161 -21.750 1.00 87.88 338 VAL A N 1
ATOM 2523 C CA . VAL A 1 338 ? 4.666 12.547 -21.825 1.00 87.88 338 VAL A CA 1
ATOM 2524 C C . VAL A 1 338 ? 4.200 12.234 -20.412 1.00 87.88 338 VAL A C 1
ATOM 2526 O O . VAL A 1 338 ? 4.875 11.551 -19.648 1.00 87.88 338 VAL A O 1
ATOM 2529 N N . THR A 1 339 ? 2.990 12.668 -20.067 1.00 91.88 339 THR A N 1
ATOM 2530 C CA . THR A 1 339 ? 2.382 12.270 -18.800 1.00 91.88 339 THR A CA 1
ATOM 2531 C C . THR A 1 339 ? 2.032 10.792 -18.873 1.00 91.88 339 THR A C 1
ATOM 2533 O O . THR A 1 339 ? 1.073 10.448 -19.555 1.00 91.88 339 THR A O 1
ATOM 2536 N N . PHE A 1 340 ? 2.767 9.934 -18.165 1.00 92.44 340 PHE A N 1
ATOM 2537 C CA . PHE A 1 340 ? 2.397 8.541 -17.905 1.00 92.44 340 PHE A CA 1
ATOM 2538 C C . PHE A 1 340 ? 1.983 8.422 -16.443 1.00 92.44 340 PHE A C 1
ATOM 2540 O O . PHE A 1 340 ? 2.824 8.323 -15.548 1.00 92.44 340 PHE A O 1
ATOM 2547 N N . ARG A 1 341 ? 0.677 8.409 -16.179 1.00 94.38 341 ARG A N 1
ATOM 2548 C CA . ARG A 1 341 ? 0.131 8.364 -14.823 1.00 94.38 341 ARG A CA 1
ATOM 2549 C C . ARG A 1 341 ? -0.727 7.128 -14.607 1.00 94.38 341 ARG A C 1
ATOM 2551 O O . ARG A 1 341 ? -1.702 6.895 -15.318 1.00 94.38 341 ARG A O 1
ATOM 2558 N N . VAL A 1 342 ? -0.405 6.388 -13.557 1.00 95.06 342 VAL A N 1
ATOM 2559 C CA . VAL A 1 342 ? -1.178 5.243 -13.073 1.00 95.06 342 VAL A CA 1
ATOM 2560 C C . VAL A 1 342 ? -1.907 5.670 -11.809 1.00 95.06 342 VAL A C 1
ATOM 2562 O O . VAL A 1 342 ? -1.306 6.210 -10.883 1.00 95.06 342 VAL A O 1
ATOM 2565 N N . THR A 1 343 ? -3.220 5.469 -11.770 1.00 94.75 343 THR A N 1
ATOM 2566 C CA . THR A 1 343 ? -4.040 5.749 -10.585 1.00 94.75 343 THR A CA 1
ATOM 2567 C C . THR A 1 343 ? -4.672 4.446 -10.096 1.00 94.75 343 THR A C 1
ATOM 2569 O O . THR A 1 343 ? -5.484 3.880 -10.828 1.00 94.75 343 THR A O 1
ATOM 2572 N N . PRO A 1 344 ? -4.333 3.957 -8.890 1.00 93.94 344 PRO A N 1
ATOM 2573 C CA . PRO A 1 344 ? -4.942 2.755 -8.325 1.00 93.94 344 PRO A CA 1
ATOM 2574 C C . PRO A 1 344 ? -6.450 2.917 -8.114 1.00 93.94 344 PRO A C 1
ATOM 2576 O O . PRO A 1 344 ? -6.933 4.012 -7.811 1.00 93.94 344 PRO A O 1
ATOM 2579 N N . GLN A 1 345 ? -7.207 1.820 -8.192 1.00 92.81 345 GLN A N 1
ATOM 2580 C CA . GLN A 1 345 ? -8.646 1.840 -7.899 1.00 92.81 345 GLN A CA 1
ATOM 2581 C C . GLN A 1 345 ? -8.926 2.243 -6.439 1.00 92.81 345 GLN A C 1
ATOM 2583 O O . GLN A 1 345 ? -9.923 2.902 -6.137 1.00 92.81 345 GLN A O 1
ATOM 2588 N N . GLN A 1 346 ? -8.035 1.865 -5.524 1.00 88.38 346 GLN A N 1
ATOM 2589 C CA . GLN A 1 346 ? -8.145 2.121 -4.089 1.00 88.38 346 GLN A CA 1
ATOM 2590 C C . GLN A 1 346 ? -7.554 3.481 -3.667 1.00 88.38 346 GLN A C 1
ATOM 2592 O O . GLN A 1 346 ? -7.107 3.630 -2.534 1.00 88.38 346 GLN A O 1
ATOM 2597 N N . LEU A 1 347 ? -7.579 4.490 -4.545 1.00 92.38 347 LEU A N 1
ATOM 2598 C CA . LEU A 1 347 ? -7.026 5.825 -4.286 1.00 92.38 347 LEU A CA 1
ATOM 2599 C C . LEU A 1 347 ? -7.427 6.390 -2.908 1.00 92.38 347 LEU A C 1
ATOM 2601 O O . LEU A 1 347 ? -8.606 6.398 -2.541 1.00 92.38 347 LEU A O 1
ATOM 2605 N N . ASN A 1 348 ? -6.441 6.912 -2.171 1.00 92.94 348 ASN A N 1
ATOM 2606 C CA . ASN A 1 348 ? -6.570 7.439 -0.809 1.00 92.94 348 ASN A CA 1
ATOM 2607 C C . ASN A 1 348 ? -7.092 6.422 0.225 1.00 92.94 348 ASN A C 1
ATOM 2609 O O . ASN A 1 348 ? -7.584 6.795 1.292 1.00 92.94 348 ASN A O 1
ATOM 2613 N N . LYS A 1 349 ? -7.017 5.127 -0.052 1.00 93.44 349 LYS A N 1
ATOM 2614 C CA . LYS A 1 349 ? -7.115 4.105 0.989 1.00 93.44 349 LYS A CA 1
ATOM 2615 C C . LYS A 1 349 ? -5.712 3.651 1.351 1.00 93.44 349 LYS A C 1
ATOM 2617 O O . LYS A 1 349 ? -4.743 4.047 0.708 1.00 93.44 349 LYS A O 1
ATOM 2622 N N . GLY A 1 350 ? -5.600 2.826 2.373 1.00 92.75 350 GLY A N 1
ATOM 2623 C CA . GLY A 1 350 ? -4.313 2.257 2.705 1.00 92.75 350 GLY A CA 1
ATOM 2624 C C . GLY A 1 350 ? -4.322 1.511 4.013 1.00 92.75 350 GLY A C 1
ATOM 2625 O O . GLY A 1 350 ? -5.370 1.146 4.560 1.00 92.75 350 GLY A O 1
ATOM 2626 N N . TYR A 1 351 ? -3.118 1.350 4.526 1.00 93.62 351 TYR A N 1
ATOM 2627 C CA . TYR A 1 351 ? -2.834 0.606 5.722 1.00 93.62 351 TYR A CA 1
ATOM 2628 C C . TYR A 1 351 ? -1.981 1.412 6.687 1.00 93.62 351 TYR A C 1
ATOM 2630 O O . TYR A 1 351 ? -1.055 2.120 6.294 1.00 93.62 351 TYR A O 1
ATOM 2638 N N . PHE A 1 352 ? -2.273 1.245 7.970 1.00 95.25 352 PHE A N 1
ATOM 2639 C CA . PHE A 1 352 ? -1.382 1.633 9.049 1.00 95.25 352 PHE A CA 1
ATOM 2640 C C . PHE A 1 352 ? -0.917 0.385 9.797 1.00 95.25 352 PHE A C 1
ATOM 2642 O O . PHE A 1 352 ? -1.612 -0.638 9.865 1.00 95.25 352 PHE A O 1
ATOM 2649 N N . VAL A 1 353 ? 0.262 0.483 10.396 1.00 94.94 353 VAL A N 1
ATOM 2650 C CA . VAL A 1 353 ? 0.836 -0.563 11.248 1.00 94.94 353 VAL A CA 1
ATOM 2651 C C . VAL A 1 353 ? 1.088 -0.008 12.640 1.00 94.94 353 VAL A C 1
ATOM 2653 O O . VAL A 1 353 ? 1.091 1.205 12.854 1.00 94.94 353 VAL A O 1
ATOM 2656 N N . ALA A 1 354 ? 1.243 -0.898 13.613 1.00 93.69 354 ALA A N 1
ATOM 2657 C CA . ALA A 1 354 ? 1.369 -0.525 15.011 1.00 93.69 354 ALA A CA 1
ATOM 2658 C C . ALA A 1 354 ? 2.530 -1.273 15.667 1.00 93.69 354 ALA A C 1
ATOM 2660 O O . ALA A 1 354 ? 2.626 -2.494 15.566 1.00 93.69 354 ALA A O 1
ATOM 2661 N N . GLU A 1 355 ? 3.366 -0.539 16.389 1.00 93.12 355 GLU A N 1
ATOM 2662 C CA . GLU A 1 355 ? 4.469 -1.046 17.198 1.00 93.12 355 GLU A CA 1
ATOM 2663 C C . GLU A 1 355 ? 4.153 -0.830 18.681 1.00 93.12 355 GLU A C 1
ATOM 2665 O O . GLU A 1 355 ? 3.792 0.270 19.100 1.00 93.12 355 GLU A O 1
ATOM 2670 N N . TYR A 1 356 ? 4.319 -1.866 19.501 1.00 92.25 356 TYR A N 1
ATOM 2671 C CA . TYR A 1 356 ? 4.196 -1.744 20.953 1.00 92.25 356 TYR A CA 1
ATOM 2672 C C . TYR A 1 356 ? 5.519 -1.255 21.541 1.00 92.25 356 TYR A C 1
ATOM 2674 O O . TYR A 1 356 ? 6.481 -2.020 21.587 1.00 92.25 356 TYR A O 1
ATOM 2682 N N . LEU A 1 357 ? 5.553 -0.007 22.011 1.00 92.12 357 LEU A N 1
ATOM 2683 C CA . LEU A 1 357 ? 6.723 0.572 22.677 1.00 92.12 357 LEU A CA 1
ATOM 2684 C C . LEU A 1 357 ? 6.841 0.089 24.121 1.00 92.12 357 LEU A C 1
ATOM 2686 O O . LEU A 1 357 ? 7.930 -0.225 24.584 1.00 92.12 357 LEU A O 1
ATOM 2690 N N . GLU A 1 358 ? 5.706 0.007 24.813 1.00 92.56 358 GLU A N 1
ATOM 2691 C CA . GLU A 1 358 ? 5.607 -0.504 26.178 1.00 92.56 358 GLU A CA 1
ATOM 2692 C C . GLU A 1 358 ? 4.412 -1.448 26.265 1.00 92.56 358 GLU A C 1
ATOM 2694 O O . GLU A 1 358 ? 3.316 -1.124 25.792 1.00 92.56 358 GLU A O 1
ATOM 2699 N N . LYS A 1 359 ? 4.626 -2.621 26.864 1.00 92.44 359 LYS A N 1
ATOM 2700 C CA . LYS A 1 359 ? 3.602 -3.656 27.040 1.00 92.44 359 LYS A CA 1
ATOM 2701 C C . LYS A 1 359 ? 3.225 -3.750 28.511 1.00 92.44 359 LYS A C 1
ATOM 2703 O O . LYS A 1 359 ? 4.082 -3.938 29.372 1.00 92.44 359 LYS A O 1
ATOM 2708 N N . SER A 1 360 ? 1.935 -3.660 28.797 1.00 89.56 360 SER A N 1
ATOM 2709 C CA . SER A 1 360 ? 1.387 -3.909 30.125 1.00 89.56 360 SER A CA 1
ATOM 2710 C C . SER A 1 360 ? 1.471 -5.393 30.500 1.00 89.56 360 SER A C 1
ATOM 2712 O O . SER A 1 360 ? 1.655 -6.276 29.661 1.00 89.56 360 SER A O 1
ATOM 2714 N N . SER A 1 361 ? 1.269 -5.692 31.785 1.00 87.69 361 SER A N 1
ATOM 2715 C CA . SER A 1 361 ? 1.231 -7.069 32.298 1.00 87.69 361 SER A CA 1
ATOM 2716 C C . SER A 1 361 ? 0.083 -7.915 31.738 1.00 87.69 361 SER A C 1
ATOM 2718 O O . SER A 1 361 ? 0.137 -9.138 31.832 1.00 87.69 361 SER A O 1
ATOM 2720 N N . ASN A 1 362 ? -0.945 -7.283 31.166 1.00 87.81 362 ASN A N 1
ATOM 2721 C CA . ASN A 1 362 ? -2.106 -7.957 30.589 1.00 87.81 362 ASN A CA 1
ATOM 2722 C C . ASN A 1 362 ? -2.094 -7.965 29.057 1.00 87.81 362 ASN A C 1
ATOM 2724 O O . ASN A 1 362 ? -3.121 -8.334 28.492 1.00 87.81 362 ASN A O 1
ATOM 2728 N N . TRP A 1 363 ? -0.977 -7.569 28.428 1.00 88.81 363 TRP A N 1
ATOM 2729 C CA . TRP A 1 363 ? -0.837 -7.359 26.985 1.00 88.81 363 TRP A CA 1
ATOM 2730 C C . TRP A 1 363 ? -1.397 -8.509 26.130 1.00 88.81 363 TRP A C 1
ATOM 2732 O O . TRP A 1 363 ? -1.138 -9.690 26.375 1.00 88.81 363 TRP A O 1
ATOM 2742 N N . VAL A 1 364 ? -2.104 -8.137 25.063 1.00 90.00 364 VAL A N 1
ATOM 2743 C CA . VAL A 1 364 ? -2.647 -9.028 24.039 1.00 90.00 364 VAL A CA 1
ATOM 2744 C C . VAL A 1 364 ? -2.280 -8.476 22.668 1.00 90.00 364 VAL A C 1
ATOM 2746 O O . VAL A 1 364 ? -2.567 -7.321 22.353 1.00 90.00 364 VAL A O 1
ATOM 2749 N N . ASN A 1 365 ? -1.690 -9.325 21.826 1.00 87.88 365 ASN A N 1
ATOM 2750 C CA . ASN A 1 365 ? -1.319 -8.940 20.469 1.00 87.88 365 ASN A CA 1
ATOM 2751 C C . ASN A 1 365 ? -2.535 -8.447 19.662 1.00 87.88 365 ASN A C 1
ATOM 2753 O O . ASN A 1 365 ? -3.597 -9.070 19.689 1.00 87.88 365 ASN A O 1
ATOM 2757 N N . GLY A 1 366 ? -2.375 -7.338 18.939 1.00 88.06 366 GLY A N 1
ATOM 2758 C CA . GLY A 1 366 ? -3.443 -6.718 18.150 1.00 88.06 366 GLY A CA 1
ATOM 2759 C C . GLY A 1 366 ? -4.454 -5.894 18.959 1.00 88.06 366 GLY A C 1
ATOM 2760 O O . GLY A 1 366 ? -5.366 -5.314 18.367 1.00 88.06 366 GLY A O 1
ATOM 2761 N N . ASN A 1 367 ? -4.307 -5.804 20.285 1.00 91.50 367 ASN A N 1
ATOM 2762 C CA . ASN A 1 367 ? -5.127 -4.955 21.146 1.00 91.50 367 ASN A CA 1
ATOM 2763 C C . ASN A 1 367 ? -4.272 -3.905 21.857 1.00 91.50 367 ASN A C 1
ATOM 2765 O O . ASN A 1 367 ? -3.150 -4.185 22.263 1.00 91.50 367 ASN A O 1
ATOM 2769 N N . ILE A 1 368 ? -4.825 -2.718 22.069 1.00 92.00 368 ILE A N 1
ATOM 2770 C CA . ILE A 1 368 ? -4.279 -1.732 23.000 1.00 92.00 368 ILE A CA 1
ATOM 2771 C C . ILE A 1 368 ? -4.978 -1.947 24.340 1.00 92.00 368 ILE A C 1
ATOM 2773 O O . ILE A 1 368 ? -6.211 -1.913 24.400 1.00 92.00 368 ILE A O 1
ATOM 2777 N N . GLN A 1 369 ? -4.218 -2.175 25.406 1.00 92.56 369 GLN A N 1
ATOM 2778 C CA . GLN A 1 369 ? -4.723 -2.294 26.773 1.00 92.56 369 GLN A CA 1
ATOM 2779 C C . GLN A 1 369 ? -4.222 -1.169 27.673 1.00 92.56 369 GLN A C 1
ATOM 2781 O O . GLN A 1 369 ? -3.334 -0.389 27.329 1.00 92.56 369 GLN A O 1
ATOM 2786 N N . THR A 1 370 ? -4.859 -1.025 28.835 1.00 90.31 370 THR A N 1
ATOM 2787 C CA . THR A 1 370 ? -4.482 0.002 29.804 1.00 90.31 370 THR A CA 1
ATOM 2788 C C . THR A 1 370 ? -3.040 -0.214 30.258 1.00 90.31 370 THR A C 1
ATOM 2790 O O . THR A 1 370 ? -2.706 -1.261 30.806 1.00 90.31 370 THR A O 1
ATOM 2793 N N . GLY A 1 371 ? -2.206 0.806 30.063 1.00 88.56 371 GLY A N 1
ATOM 2794 C CA . GLY A 1 371 ? -0.775 0.751 30.364 1.00 88.56 371 GLY A CA 1
ATOM 2795 C C . GLY A 1 371 ? 0.103 0.455 29.150 1.00 88.56 371 GLY A C 1
ATOM 2796 O O . GLY A 1 371 ? 1.302 0.697 29.235 1.00 88.56 371 GLY A O 1
ATOM 2797 N N . ASP A 1 372 ? -0.470 0.016 28.026 1.00 93.25 372 ASP A N 1
ATOM 2798 C CA . ASP A 1 372 ? 0.277 -0.102 26.776 1.00 93.25 372 ASP A CA 1
ATOM 2799 C C . ASP A 1 372 ? 0.549 1.285 26.181 1.00 93.25 372 ASP A C 1
ATOM 2801 O O . ASP A 1 372 ? -0.283 2.201 26.260 1.00 93.25 372 ASP A O 1
ATOM 2805 N N . VAL A 1 373 ? 1.703 1.418 25.532 1.00 93.25 373 VAL A N 1
ATOM 2806 C CA . VAL A 1 373 ? 2.036 2.561 24.678 1.00 93.25 373 VAL A CA 1
ATOM 2807 C C . VAL A 1 373 ? 2.327 2.027 23.288 1.00 93.25 373 VAL A C 1
ATOM 2809 O O . VAL A 1 373 ? 3.205 1.181 23.111 1.00 93.25 373 VAL A O 1
ATOM 2812 N N . VAL A 1 374 ? 1.579 2.517 22.304 1.00 94.06 374 VAL A N 1
ATOM 2813 C CA . VAL A 1 374 ? 1.628 2.027 20.926 1.00 94.06 374 VAL A CA 1
ATOM 2814 C C . VAL A 1 374 ? 1.995 3.172 20.000 1.00 94.06 374 VAL A C 1
ATOM 2816 O O . VAL A 1 374 ? 1.449 4.265 20.116 1.00 94.06 374 VAL A O 1
ATOM 2819 N N . ARG A 1 375 ? 2.917 2.929 19.074 1.00 94.44 375 ARG A N 1
ATOM 2820 C CA . ARG A 1 375 ? 3.247 3.843 17.985 1.00 94.44 375 ARG A CA 1
ATOM 2821 C C . ARG A 1 375 ? 2.588 3.353 16.705 1.00 94.44 375 ARG A C 1
ATOM 2823 O O . ARG A 1 375 ? 2.802 2.217 16.299 1.00 94.44 375 ARG A O 1
ATOM 2830 N N . LEU A 1 376 ? 1.793 4.206 16.084 1.00 94.81 376 LEU A N 1
ATOM 2831 C CA . LEU A 1 376 ? 1.159 3.976 14.796 1.00 94.81 376 LEU A CA 1
ATOM 2832 C C . LEU A 1 376 ? 2.042 4.564 13.701 1.00 94.81 376 LEU A C 1
ATOM 2834 O O . LEU A 1 376 ? 2.493 5.700 13.832 1.00 94.81 376 LEU A O 1
ATOM 2838 N N . TYR A 1 377 ? 2.261 3.802 12.638 1.00 95.19 377 TYR A N 1
ATOM 2839 C CA . TYR A 1 377 ? 2.957 4.243 11.434 1.00 95.19 377 TYR A CA 1
ATOM 2840 C C . TYR A 1 377 ? 1.967 4.266 10.281 1.00 95.19 377 TYR A C 1
ATOM 2842 O O . TYR A 1 377 ? 1.239 3.292 10.063 1.00 95.19 377 TYR A O 1
ATOM 2850 N N . PHE A 1 378 ? 1.922 5.381 9.566 1.00 94.94 378 PHE A N 1
ATOM 2851 C CA . PHE A 1 378 ? 1.033 5.568 8.432 1.00 94.94 378 PHE A CA 1
ATOM 2852 C C . PHE A 1 378 ? 1.576 6.620 7.476 1.00 94.94 378 PHE A C 1
ATOM 2854 O O . PHE A 1 378 ? 2.422 7.441 7.825 1.00 94.94 378 PHE A O 1
ATOM 2861 N N . GLU A 1 379 ? 1.045 6.601 6.264 1.00 93.88 379 GLU A N 1
ATOM 2862 C CA . GLU A 1 379 ? 1.458 7.486 5.190 1.00 93.88 379 GLU A CA 1
ATOM 2863 C C . GLU A 1 379 ? 0.341 8.475 4.843 1.00 93.88 379 GLU A C 1
ATOM 2865 O O . GLU A 1 379 ? -0.836 8.116 4.752 1.00 93.88 379 GLU A O 1
ATOM 2870 N N . ALA A 1 380 ? 0.696 9.735 4.625 1.00 9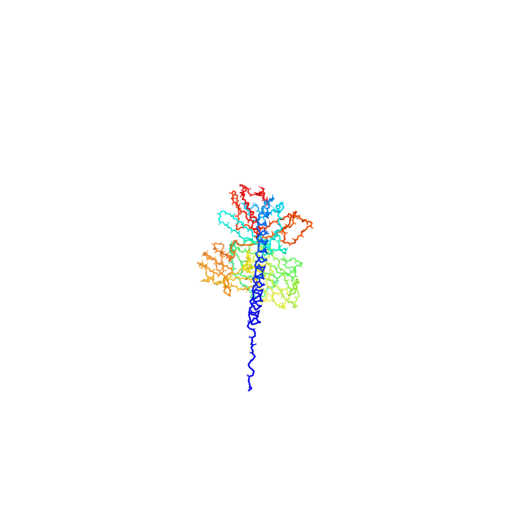3.44 380 ALA A N 1
ATOM 2871 C CA . ALA A 1 380 ? -0.230 10.756 4.170 1.00 93.44 380 ALA A CA 1
ATOM 2872 C C . ALA A 1 380 ? -0.658 10.521 2.705 1.00 93.44 380 ALA A C 1
ATOM 2874 O O . ALA A 1 380 ? 0.150 10.076 1.890 1.00 93.44 380 ALA A O 1
ATOM 2875 N N . PRO A 1 381 ? -1.891 10.910 2.312 1.00 92.31 381 PRO A N 1
ATOM 2876 C CA . PRO A 1 381 ? -2.373 10.777 0.928 1.00 92.31 381 PRO A CA 1
ATOM 2877 C C . PRO A 1 381 ? -1.601 11.617 -0.099 1.00 92.31 381 PRO A C 1
ATOM 2879 O O . PRO A 1 381 ? -1.860 11.532 -1.297 1.00 92.31 381 PRO A O 1
ATOM 2882 N N . ARG A 1 382 ? -0.715 12.504 0.358 1.00 92.00 382 ARG A N 1
ATOM 2883 C CA . ARG A 1 382 ? 0.199 13.286 -0.472 1.00 92.00 382 ARG A CA 1
ATOM 2884 C C . ARG A 1 382 ? 1.329 13.854 0.376 1.00 92.00 382 ARG A C 1
ATOM 2886 O O . ARG A 1 382 ? 1.253 13.844 1.602 1.00 92.00 382 ARG A O 1
ATOM 2893 N N . ASN A 1 383 ? 2.313 14.448 -0.290 1.00 91.25 383 ASN A N 1
ATOM 2894 C CA . ASN A 1 383 ? 3.326 15.265 0.369 1.00 91.25 383 ASN A CA 1
ATOM 2895 C C . ASN A 1 383 ? 2.662 16.486 1.028 1.00 91.25 383 ASN A C 1
ATOM 2897 O O . ASN A 1 383 ? 1.939 17.242 0.366 1.00 91.25 383 ASN A O 1
ATOM 2901 N N . ILE A 1 384 ? 2.905 16.663 2.324 1.00 92.12 384 ILE A N 1
ATOM 2902 C CA . ILE A 1 384 ? 2.424 17.784 3.136 1.00 92.12 384 ILE A CA 1
ATOM 2903 C C . ILE A 1 384 ? 3.556 18.798 3.257 1.00 92.12 384 ILE A C 1
ATOM 2905 O O . ILE A 1 384 ? 4.679 18.432 3.607 1.00 92.12 384 ILE A O 1
ATOM 2909 N N . GLY A 1 385 ? 3.264 20.051 2.916 1.00 91.44 385 GLY A N 1
ATOM 2910 C CA . GLY A 1 385 ? 4.245 21.134 2.908 1.00 91.44 385 GLY A CA 1
ATOM 2911 C C . GLY A 1 385 ? 4.418 21.817 4.265 1.00 91.44 385 GLY A C 1
ATOM 2912 O O . GLY A 1 385 ? 3.903 21.368 5.288 1.00 91.44 385 GLY A O 1
ATOM 2913 N N . GLU A 1 386 ? 5.155 22.922 4.245 1.00 91.62 386 GLU A N 1
ATOM 2914 C CA . GLU A 1 386 ? 5.269 23.882 5.349 1.00 91.62 386 GLU A CA 1
ATOM 2915 C C . GLU A 1 386 ? 3.939 24.646 5.547 1.00 91.62 386 GLU A C 1
ATOM 2917 O O . GLU A 1 386 ? 3.194 24.844 4.585 1.00 91.62 386 GLU A O 1
ATOM 2922 N N . ASP A 1 387 ? 3.648 25.079 6.779 1.00 92.06 387 ASP A N 1
ATOM 2923 C CA . ASP A 1 387 ? 2.472 25.896 7.150 1.00 92.06 387 ASP A CA 1
ATOM 2924 C C . ASP A 1 387 ? 1.101 25.313 6.740 1.00 92.06 387 ASP A C 1
ATOM 2926 O O . ASP A 1 387 ? 0.171 26.031 6.358 1.00 92.06 387 ASP A O 1
ATOM 2930 N N . GLU A 1 388 ? 0.945 23.994 6.837 1.00 92.44 388 GLU A N 1
ATOM 2931 C CA . GLU A 1 388 ? -0.253 23.289 6.393 1.00 92.44 388 GLU A CA 1
ATOM 2932 C C . GLU A 1 388 ? -1.046 22.680 7.560 1.00 92.44 388 GLU A C 1
ATOM 2934 O O . GLU A 1 388 ? -0.486 21.976 8.401 1.00 92.44 388 GLU A O 1
ATOM 2939 N N . GLU A 1 389 ? -2.365 22.911 7.609 1.00 93.81 389 GLU A N 1
ATOM 2940 C CA . GLU A 1 389 ? -3.245 22.258 8.587 1.00 93.81 389 GLU A CA 1
ATOM 2941 C C . GLU A 1 389 ? -3.477 20.786 8.221 1.00 93.81 389 GLU A C 1
ATOM 2943 O O . GLU A 1 389 ? -3.946 20.449 7.129 1.00 93.81 389 GLU A O 1
ATOM 2948 N N . VAL A 1 390 ? -3.224 19.913 9.191 1.00 94.50 390 VAL A N 1
ATOM 2949 C CA . VAL A 1 390 ? -3.419 18.472 9.091 1.00 94.50 390 VAL A CA 1
ATOM 2950 C C . VAL A 1 390 ? -4.363 18.017 10.192 1.00 94.50 390 VAL A C 1
ATOM 2952 O O . VAL A 1 390 ? -4.259 18.413 11.355 1.00 94.50 390 VAL A O 1
ATOM 2955 N N . ARG A 1 391 ? -5.293 17.137 9.827 1.00 95.75 391 ARG A N 1
ATOM 2956 C CA . ARG A 1 391 ? -6.241 16.520 10.749 1.00 95.75 391 ARG A CA 1
ATOM 2957 C C . ARG A 1 391 ? -6.092 15.013 10.720 1.00 95.75 391 ARG A C 1
ATOM 2959 O O . ARG A 1 391 ? -6.287 14.393 9.681 1.00 95.75 391 ARG A O 1
ATOM 2966 N N . ILE A 1 392 ? -5.872 14.424 11.885 1.00 95.56 392 ILE A N 1
ATOM 2967 C CA . ILE A 1 392 ? -5.849 12.977 12.081 1.00 95.56 392 ILE A CA 1
ATOM 2968 C C . ILE A 1 392 ? -7.038 12.596 12.953 1.00 95.56 392 ILE A C 1
ATOM 2970 O O . ILE A 1 392 ? -7.336 13.257 13.948 1.00 95.56 392 ILE A O 1
ATOM 2974 N N . THR A 1 393 ? -7.779 11.572 12.546 1.00 96.25 393 THR A N 1
ATOM 2975 C CA . THR A 1 393 ? -8.937 11.060 13.279 1.00 96.25 393 THR A CA 1
ATOM 2976 C C . THR A 1 393 ? -8.833 9.547 13.406 1.00 96.25 393 THR A C 1
ATOM 2978 O O . THR A 1 393 ? -8.883 8.844 12.403 1.00 96.25 393 THR A O 1
ATOM 2981 N N . ILE A 1 394 ? -8.731 9.041 14.632 1.00 95.56 394 ILE A N 1
ATOM 2982 C CA . ILE A 1 394 ? -8.768 7.609 14.936 1.00 95.56 394 ILE A CA 1
ATOM 2983 C C . ILE A 1 394 ? -10.165 7.270 15.442 1.00 95.56 394 ILE A C 1
ATOM 2985 O O . ILE A 1 394 ? -10.640 7.819 16.439 1.00 95.56 394 ILE A O 1
ATOM 2989 N N . ILE A 1 395 ? -10.828 6.352 14.751 1.00 94.88 395 ILE A N 1
ATOM 2990 C CA . ILE A 1 395 ? -12.203 5.949 15.023 1.00 94.88 395 ILE A CA 1
ATOM 2991 C C . ILE A 1 395 ? -12.185 4.497 15.506 1.00 94.88 395 ILE A C 1
ATOM 2993 O O . ILE A 1 395 ? -11.946 3.591 14.701 1.00 94.88 395 ILE A O 1
ATOM 2997 N N . PRO A 1 396 ? -12.425 4.239 16.803 1.00 93.50 396 PRO A N 1
ATOM 2998 C CA . PRO A 1 396 ? -12.619 2.885 17.290 1.00 93.50 396 PRO A CA 1
ATOM 2999 C C . PRO A 1 396 ? -14.031 2.383 16.991 1.00 93.50 396 PRO A C 1
ATOM 3001 O O . PRO A 1 396 ? -14.986 3.156 16.941 1.00 93.50 396 PRO A O 1
ATOM 3004 N N . LYS A 1 397 ? -14.193 1.061 16.874 1.00 89.62 397 LYS A N 1
ATOM 3005 C CA . LYS A 1 397 ? -15.519 0.427 16.758 1.00 89.62 397 LYS A CA 1
ATOM 3006 C C . LYS A 1 397 ? -16.457 0.739 17.931 1.00 89.62 397 LYS A C 1
ATOM 3008 O O . LYS A 1 397 ? -17.667 0.795 17.741 1.00 89.62 397 LYS A O 1
ATOM 3013 N N . SER A 1 398 ? -15.905 0.879 19.133 1.00 87.50 398 SER A N 1
ATOM 3014 C CA . SER A 1 398 ? -16.623 1.290 20.339 1.00 87.50 398 SER A CA 1
ATOM 3015 C C . SER A 1 398 ? -15.745 2.265 21.104 1.00 87.50 398 SER A C 1
ATOM 3017 O O . SER A 1 398 ? -14.570 1.982 21.334 1.00 87.50 398 SER A O 1
ATOM 3019 N N . GLY A 1 399 ? -16.320 3.390 21.504 1.00 89.44 399 GLY A N 1
ATOM 3020 C CA . GLY A 1 399 ? -15.613 4.472 22.178 1.00 89.44 399 GLY A CA 1
ATOM 3021 C C . GLY A 1 399 ? -15.711 5.799 21.438 1.00 89.44 399 GLY A C 1
ATOM 3022 O O . GLY A 1 399 ? -16.349 5.921 20.389 1.00 89.44 399 GLY A O 1
ATOM 3023 N N . LEU A 1 400 ? -15.059 6.807 22.005 1.00 91.19 400 LEU A N 1
ATOM 3024 C CA . LEU A 1 400 ? -15.003 8.145 21.439 1.00 91.19 400 LEU A CA 1
ATOM 3025 C C . LEU A 1 400 ? -13.938 8.216 20.332 1.00 91.19 400 LEU A C 1
ATOM 3027 O O . LEU A 1 400 ? -12.820 7.732 20.536 1.00 91.19 400 LEU A O 1
ATOM 3031 N N . PRO A 1 401 ? -14.247 8.836 19.178 1.00 92.62 401 PRO A N 1
ATOM 3032 C CA . PRO A 1 401 ? -13.244 9.098 18.161 1.00 92.62 401 PRO A CA 1
ATOM 3033 C C . PRO A 1 401 ? -12.220 10.100 18.696 1.00 92.62 401 PRO A C 1
ATOM 3035 O O . PRO A 1 401 ? -12.572 11.135 19.268 1.00 92.62 401 PRO A O 1
ATOM 3038 N N . LEU A 1 402 ? -10.946 9.797 18.486 1.00 93.31 402 LEU A N 1
ATOM 3039 C CA . LEU A 1 402 ? -9.840 10.686 18.802 1.00 93.31 402 LEU A CA 1
ATOM 3040 C C . LEU A 1 402 ? -9.565 11.557 17.580 1.00 93.31 402 LEU A C 1
ATOM 3042 O O . LEU A 1 402 ? -9.279 11.030 16.511 1.00 93.31 402 LEU A O 1
ATOM 3046 N N . ARG A 1 403 ? -9.653 12.879 17.726 1.00 94.25 403 ARG A N 1
ATOM 3047 C CA . ARG A 1 403 ? -9.353 13.831 16.654 1.00 94.25 403 ARG A CA 1
ATOM 3048 C C . ARG A 1 403 ? -8.245 14.774 17.092 1.00 94.25 403 ARG A C 1
ATOM 3050 O O . ARG A 1 403 ? -8.416 15.503 18.066 1.00 94.25 403 ARG A O 1
ATOM 3057 N N . THR A 1 404 ? -7.181 14.812 16.306 1.00 93.88 404 THR A N 1
ATOM 3058 C CA . THR A 1 404 ? -6.025 15.683 16.501 1.00 93.88 404 THR A CA 1
ATOM 3059 C C . THR A 1 404 ? -5.891 16.596 15.291 1.00 93.88 404 THR A C 1
ATOM 3061 O O . THR A 1 404 ? -6.050 16.160 14.151 1.00 93.88 404 THR A O 1
ATOM 3064 N N . ILE A 1 405 ? -5.666 17.884 15.536 1.00 94.00 405 ILE A N 1
ATOM 3065 C CA . ILE A 1 405 ? -5.452 18.892 14.496 1.00 94.00 405 ILE A CA 1
ATOM 3066 C C . ILE A 1 405 ? -4.177 19.626 14.864 1.00 94.00 405 ILE A C 1
ATOM 3068 O O . ILE A 1 405 ? -4.036 20.069 16.003 1.00 94.00 405 ILE A O 1
ATOM 3072 N N . PHE A 1 406 ? -3.274 19.756 13.908 1.00 92.88 406 PHE A N 1
ATOM 3073 C CA . PHE A 1 406 ? -2.036 20.504 14.059 1.00 92.88 406 PHE A CA 1
ATOM 3074 C C . PHE A 1 406 ? -1.692 21.179 12.732 1.00 92.88 406 PHE A C 1
ATOM 3076 O O . PHE A 1 406 ? -2.300 20.893 11.700 1.00 92.88 406 PHE A O 1
ATOM 3083 N N . VAL A 1 407 ? -0.726 22.089 12.771 1.00 92.56 407 VAL A N 1
ATOM 3084 C CA . VAL A 1 407 ? -0.195 22.767 11.586 1.00 92.56 407 VAL A CA 1
ATOM 3085 C C . VAL A 1 407 ? 1.277 22.400 11.469 1.00 92.56 407 VAL A C 1
ATOM 3087 O O . VAL A 1 407 ? 1.985 22.387 12.479 1.00 92.56 407 VAL A O 1
ATOM 3090 N N . THR A 1 408 ? 1.740 22.052 10.270 1.00 91.38 408 THR A N 1
ATOM 3091 C CA . THR A 1 408 ? 3.163 21.777 10.045 1.00 91.38 408 THR A CA 1
ATOM 3092 C C . THR A 1 408 ? 4.008 23.045 10.236 1.00 91.38 408 THR A C 1
ATOM 3094 O O . THR A 1 408 ? 3.521 24.150 9.999 1.00 91.38 408 THR A O 1
ATOM 3097 N N . PRO A 1 409 ? 5.275 22.928 10.676 1.00 89.50 409 PRO A N 1
ATOM 3098 C CA . PRO A 1 409 ? 6.156 24.081 10.834 1.00 89.50 409 PRO A CA 1
ATOM 3099 C C . PRO A 1 409 ? 6.365 24.852 9.527 1.00 89.50 409 PRO A C 1
ATOM 3101 O O . PRO A 1 409 ? 6.330 24.274 8.442 1.00 89.50 409 PRO A O 1
ATOM 3104 N N . SER A 1 410 ? 6.700 26.136 9.650 1.00 86.75 410 SER A N 1
ATOM 3105 C CA . SER A 1 410 ? 7.043 27.006 8.517 1.00 86.75 410 SER A CA 1
ATOM 3106 C C . SER A 1 410 ? 8.362 26.651 7.831 1.00 86.75 410 SER A C 1
ATOM 3108 O O . SER A 1 410 ? 8.642 27.128 6.736 1.00 86.75 410 SER A O 1
ATOM 3110 N N . VAL A 1 411 ? 9.199 25.828 8.473 1.00 86.69 411 VAL A N 1
ATOM 3111 C CA . VAL A 1 411 ? 10.433 25.299 7.889 1.00 86.69 411 VAL A CA 1
ATOM 3112 C C . VAL A 1 411 ? 10.554 23.817 8.214 1.00 86.69 411 VAL A C 1
ATOM 3114 O O . VAL A 1 411 ? 10.641 23.436 9.383 1.00 86.69 411 VAL A O 1
ATOM 3117 N N . ILE A 1 412 ? 10.623 22.988 7.176 1.00 86.94 412 ILE A N 1
ATOM 3118 C CA . ILE A 1 412 ? 10.881 21.550 7.279 1.00 86.94 412 ILE A CA 1
ATOM 3119 C C . ILE A 1 412 ? 12.257 21.286 6.659 1.00 86.94 412 ILE A C 1
ATOM 3121 O O . ILE A 1 412 ? 12.449 21.415 5.451 1.00 86.94 412 ILE A O 1
ATOM 3125 N N . SER A 1 413 ? 13.243 20.978 7.502 1.00 83.88 413 SER A N 1
ATOM 3126 C CA . SER A 1 413 ? 14.635 20.769 7.067 1.00 83.88 413 SER A CA 1
ATOM 3127 C C . SER A 1 413 ? 15.331 19.588 7.741 1.00 83.88 413 SER A C 1
ATOM 3129 O O . SER A 1 413 ? 16.387 19.149 7.286 1.00 83.88 413 SER A O 1
ATOM 3131 N N . THR A 1 414 ? 14.756 19.055 8.817 1.00 81.81 414 THR A N 1
ATOM 3132 C CA . THR A 1 414 ? 15.296 17.911 9.548 1.00 81.81 414 THR A CA 1
ATOM 3133 C C . THR A 1 414 ? 14.657 16.615 9.073 1.00 81.81 414 THR A C 1
ATOM 3135 O O . THR A 1 414 ? 13.509 16.589 8.640 1.00 81.81 414 THR A O 1
ATOM 3138 N N . TYR A 1 415 ? 15.399 15.512 9.185 1.00 81.75 415 TYR A N 1
ATOM 3139 C CA . TYR A 1 415 ? 14.869 14.193 8.843 1.00 81.75 415 TYR A CA 1
ATOM 3140 C C . TYR A 1 415 ? 13.672 13.807 9.725 1.00 81.75 415 TYR A C 1
ATOM 3142 O O . TYR A 1 415 ? 12.672 13.330 9.205 1.00 81.75 415 TYR A O 1
ATOM 3150 N N . ASN A 1 416 ? 13.759 14.064 11.035 1.00 85.00 416 ASN A N 1
ATOM 3151 C CA . ASN A 1 416 ? 12.648 13.907 11.973 1.00 85.00 416 ASN A CA 1
ATOM 3152 C C . ASN A 1 416 ? 12.040 15.278 12.270 1.00 85.00 416 ASN A C 1
ATOM 3154 O O . ASN A 1 416 ? 12.763 16.201 12.656 1.00 85.00 416 ASN A O 1
ATOM 3158 N N . VAL A 1 417 ? 10.726 15.399 12.124 1.00 84.81 417 VAL A N 1
ATOM 3159 C CA . VAL A 1 417 ? 9.973 16.628 12.391 1.00 84.81 417 VAL A CA 1
ATOM 3160 C C . VAL A 1 417 ? 8.952 16.336 13.481 1.00 84.81 417 VAL A C 1
ATOM 3162 O O . VAL A 1 417 ? 8.115 15.451 13.329 1.00 84.81 417 VAL A O 1
ATOM 3165 N N . HIS A 1 418 ? 9.021 17.070 14.588 1.00 87.75 418 HIS A N 1
ATOM 3166 C CA . HIS A 1 418 ? 8.029 16.992 15.661 1.00 87.75 418 HIS A CA 1
ATOM 3167 C C . HIS A 1 418 ? 6.867 17.933 15.338 1.00 87.75 418 HIS A C 1
ATOM 3169 O O . HIS A 1 418 ? 7.098 19.107 15.050 1.00 87.75 418 HIS A O 1
ATOM 3175 N N . LEU A 1 419 ? 5.637 17.417 15.357 1.00 86.00 419 LEU A N 1
ATOM 3176 C CA . LEU A 1 419 ? 4.452 18.122 14.853 1.00 86.00 419 LEU A CA 1
ATOM 3177 C C . LEU A 1 419 ? 3.416 18.425 15.942 1.00 86.00 419 LEU A C 1
ATOM 3179 O O . LEU A 1 419 ? 2.660 19.383 15.810 1.00 86.00 419 LEU A O 1
ATOM 3183 N N . TYR A 1 420 ? 3.378 17.628 17.010 1.00 80.88 420 TYR A N 1
ATOM 3184 C CA . TYR A 1 420 ? 2.405 17.747 18.099 1.00 80.88 420 TYR A CA 1
ATOM 3185 C C . TYR A 1 420 ? 3.018 17.214 19.403 1.00 80.88 420 TYR A C 1
ATOM 3187 O O . TYR A 1 420 ? 3.654 16.157 19.380 1.00 80.88 420 TYR A O 1
ATOM 3195 N N . PRO A 1 421 ? 2.845 17.934 20.524 1.00 52.69 421 PRO A N 1
ATOM 3196 C CA . PRO A 1 421 ? 1.849 17.533 21.524 1.00 52.69 421 PRO A CA 1
ATOM 3197 C C . PRO A 1 421 ? 0.632 18.460 21.605 1.00 52.69 421 PRO A C 1
ATOM 3199 O O . PRO A 1 421 ? 0.632 19.534 20.965 1.00 52.69 421 PRO A O 1
#

pLDDT: mean 86.76, std 9.49, range [42.19, 97.06]

Sequence (421 aa):
MSILPVIDRRGEMGVGTLIIFISMLIVAAVAAGVLIQTTGGLQQRSIDTGAQAKAQISTALKVVDISATDGTKRSVRDFKEIVKLAPGSDPIKLSQLILSMSTYNSTATLNYRGADASLEKGNTGYNTWVAQEIGEIRDFNTTNAAPVSWNAWYDLNFDIDGDHNKSDMVIVCRDGAGFCPSIYDGKYLAFNMSSDPSSKIYVPLYYPNGSIADISAAPDTLGNDGTQIGTYSAYINTRGTTSSAWTLNAGQLVVFLNKTKLNEDLDDDSSDDYVVVNNTHAIFILSSVGEVPVSLGTDLRTPGAISVDTSITYGGTTYGTLLISGTTTYASAIDESVTFRVTPQQLNKGYFVAEYLEKSSNWVNGNIQTGDVVRLYFEAPRNIGEDEEVRITIIPKSGLPLRTIFVTPSVISTYNVHLYP

Foldseek 3Di:
DDDDDDDPVVVVVVVVVVVVVVVVVVVVVVVVVVVVVVVVVVVVVVVVVVVQVCLQAQWDKDWDFKKFFDLQVQWTWKIKTKMAIDPRHDKFFQQQKWKWKDFPPDIFIAGAQFDQADCDDALRHWYFFAKDWLFKAFADKDFFQFKAFQPDWDFSQDAQPPPPPGTKTKHQDAPPSPQDDPVRHQFWIWIQHPVCNPDIWTWGWAALVRDGDGLQDDFDFTADDFTDGDPTQKGWGAGGTDPGRRMDGGRGIMMGHGQRWDRDQLVSPSDIKTWHDWQFWIWIQHPVQGTQTDGQVGGLQDWFWTFAWAFSDDPRDTSWTWTWGDTGPDRRMDHSRIGTMTGGPSQSYIHKYKDWPDADPVDDGSMRDHPIMMMIMHTHSDIGHAQIKMWMWMDTPHYDIDIDIWTHHNGRNDRMGTIGD